Protein AF-0000000079913484 (afdb_homodimer)

Radius of gyration: 24.64 Å; Cα contacts (8 Å, |Δi|>4): 498; chains: 2; bounding box: 72×77×62 Å

InterPro domains:
  IPR001647 DNA-binding HTH domain, TetR-type [PF00440] (15-59)
  IPR001647 DNA-binding HTH domain, TetR-type [PS50977] (7-67)
  IPR009057 Homedomain-like superfamily [SSF46689] (4-76)
  IPR041583 Tetracyclin repressor-like, C-terminal, group 31 [PF17940] (90-198)

Nearest PDB structures (foldseek):
  3bhq-assembly1_B  TM=7.039E-01  e=8.461E-05  Mesorhizobium japonicum MAFF 303099
  3v6g-assembly1_A  TM=6.881E-01  e=4.079E-04  Mycobacterium tuberculosis
  4x1e-assembly1_B  TM=5.891E-01  e=1.490E-03  Escherichia coli CFT073
  5gpa-assembly1_A  TM=6.429E-01  e=6.547E-03  Halalkalibacterium halodurans C-125
  6mj1-assembly1_A-2  TM=4.706E-01  e=1.987E-02  Bacillus subtilis subsp. subtilis str. 168

Foldseek 3Di:
DVVVVLVVVLVVLLVLLLLVCLVPNQPPDDQQVSQVSSVHHSVVVCVNQVDSVSSSVSSLVVLQVVLLVLLVVLLVQLVVQLVVVVVVQALQSLLVSVLVSLVVVVCQCQDVSSLSSLVRLVSLLVVLVVPVVSCVVHNVCSQCSQQVSQLVSLVSNAFDSVLSNVLSNVLVVQSNVLSVVCNVPPDDPVSVVSSVVSSVVSSVSSNVRHDPPPPPDVPDPD/DVVVVLVVVLVVLLVLLLLVCLVPNQPPDDQQVSQVSSVHHSVVVCVNQVDSVSSSVSSLVVLQVVLLVLLVVLLVQLVVQLVVVVVVQALQSLLVSVLVSLVVVVCQCQDVSSLSSLVRLVSLLVVLVVPVVSCVVHNVCSQCSQQVSQLVSLVSNAFDSVLSNVLSNVLVVQSNVLSVVCNVPPDDPVSVVSSVVSSVVSSVSSRVRHPPPPPPDVPDPD

pLDDT: mean 86.16, std 14.14, range [30.55, 98.5]

Sequence (444 aa):
MGRHKDAARYRELLDGCTAYAEEHGLFGLTLRPLAEDLGTSTRNLLHHFGSREVLIDAVVDRVRASYLDMSRELISRIRCLAAESEQRSGPEAVADVIAEGLNLAWAEASAPSGRRRIALFFEIYSAAARDPGLCESFLRPAVDEWLTPMADAIERAGAPPRAARSIAARIVAVHRGLLLEYLALGPNAATQSAHDDAVVAARAEILAGTPPTVPGSAAEANMGRHKDAARYRELLDGCTAYAEEHGLFGLTLRPLAEDLGTSTRNLLHHFGSREVLIDAVVDRVRASYLDMSRELISRIRCLAAESEQRSGPEAVADVIAEGLNLAWAEASAPSGRRRIALFFEIYSAAARDPGLCESFLRPAVDEWLTPMADAIERAGAPPRAARSIAARIVAVHRGLLLEYLALGPNAATQSAHDDAVVAARAEILAGTPPTVPGSAAEAN

Solvent-accessible surface area (backbone atoms only — not comparable to full-atom values): 22785 Å² total; per-residue (Å²): 114,70,66,57,53,48,49,53,48,50,50,51,50,47,52,50,51,40,53,47,23,34,70,72,40,63,69,78,61,54,58,60,68,51,18,59,74,70,72,54,44,50,66,59,51,34,70,76,42,66,40,72,66,49,41,51,50,52,40,53,51,50,53,47,50,53,52,50,47,52,46,47,49,40,48,49,49,28,49,49,50,43,57,67,29,48,87,49,77,37,35,65,39,51,27,49,31,52,39,51,38,50,51,50,52,48,52,54,44,69,33,90,66,17,57,33,50,51,32,41,50,41,35,51,45,26,54,17,64,72,30,73,69,38,26,65,73,39,31,37,48,68,49,46,64,55,32,50,60,45,15,50,48,40,28,72,33,53,17,54,65,70,57,13,43,24,52,25,44,43,51,54,6,30,54,50,16,46,50,53,49,38,56,47,69,42,92,49,69,64,63,51,49,23,49,55,50,48,42,55,50,49,34,50,49,45,46,67,49,22,64,78,75,73,80,66,80,71,65,71,82,111,115,69,66,57,52,48,50,53,49,47,51,52,50,47,52,49,51,39,53,48,24,35,67,73,40,63,70,78,62,54,58,61,68,50,17,58,75,70,74,54,44,50,66,58,51,34,70,75,42,66,41,72,67,50,41,51,51,52,39,52,51,49,52,46,50,54,52,50,48,53,48,48,49,40,49,49,51,28,49,49,48,41,57,66,32,47,87,48,77,38,34,65,37,50,28,50,30,51,39,52,37,52,52,50,53,47,53,54,45,69,34,92,65,18,58,33,50,52,32,40,49,42,35,51,46,27,53,16,64,73,31,74,68,38,24,65,72,39,32,38,48,68,49,46,66,55,33,50,60,45,15,52,48,40,28,74,33,53,15,55,66,68,57,14,44,25,52,25,46,42,51,52,7,29,53,49,16,46,49,52,48,38,56,49,69,42,93,51,70,63,62,50,50,21,51,55,49,48,42,54,50,48,34,51,50,45,45,69,50,21,64,76,77,73,79,67,78,71,65,71,82,110

Structure (mmCIF, N/CA/C/O backbone):
data_AF-0000000079913484-model_v1
#
loop_
_entity.id
_entity.type
_entity.pdbx_description
1 polymer 'TetR family transcriptional regulator'
#
loop_
_atom_site.group_PDB
_atom_site.id
_atom_site.type_symbol
_atom_site.label_atom_id
_atom_site.label_alt_id
_atom_site.label_comp_id
_atom_site.label_asym_id
_atom_site.label_entity_id
_atom_site.label_seq_id
_atom_site.pdbx_PDB_ins_code
_atom_site.Cartn_x
_atom_site.Cartn_y
_atom_site.Cartn_z
_atom_site.occupancy
_atom_site.B_iso_or_equiv
_atom_site.auth_seq_id
_atom_site.auth_comp_id
_atom_site.auth_asym_id
_atom_site.auth_atom_id
_atom_site.pdbx_PDB_model_num
ATOM 1 N N . MET A 1 1 ? -34 -28.734 -4.133 1 47.47 1 MET A N 1
ATOM 2 C CA . MET A 1 1 ? -33.25 -29.25 -2.986 1 47.47 1 MET A CA 1
ATOM 3 C C . MET A 1 1 ? -31.797 -29.5 -3.354 1 47.47 1 MET A C 1
ATOM 5 O O . MET A 1 1 ? -30.891 -29.156 -2.598 1 47.47 1 MET A O 1
ATOM 9 N N . GLY A 1 2 ? -31.438 -30.109 -4.555 1 49.22 2 GLY A N 1
ATOM 10 C CA . GLY A 1 2 ? -30.125 -30.422 -5.078 1 49.22 2 GLY A CA 1
ATOM 11 C C . GLY A 1 2 ? -29.281 -29.203 -5.375 1 49.22 2 GLY A C 1
ATOM 12 O O . GLY A 1 2 ? -28.094 -29.156 -5.055 1 49.22 2 GLY A O 1
ATOM 13 N N . ARG A 1 3 ? -29.969 -28.234 -5.992 1 55.19 3 ARG A N 1
ATOM 14 C CA . ARG A 1 3 ? -29.297 -27.016 -6.441 1 55.19 3 ARG A CA 1
ATOM 15 C C . ARG A 1 3 ? -28.844 -26.172 -5.254 1 55.19 3 ARG A C 1
ATOM 17 O O . ARG A 1 3 ? -27.734 -25.609 -5.273 1 55.19 3 ARG A O 1
ATOM 24 N N . HIS A 1 4 ? -29.781 -26.172 -4.289 1 58.41 4 HIS A N 1
ATOM 25 C CA . HIS A 1 4 ? -29.5 -25.391 -3.092 1 58.41 4 HIS A CA 1
ATOM 26 C C . HIS A 1 4 ? -28.312 -25.969 -2.318 1 58.41 4 HIS A C 1
ATOM 28 O O . HIS A 1 4 ? -27.484 -25.219 -1.808 1 58.41 4 HIS A O 1
ATOM 34 N N . LYS A 1 5 ? -28.281 -27.25 -2.219 1 59.28 5 LYS A N 1
ATOM 35 C CA . LYS A 1 5 ? -27.188 -27.922 -1.531 1 59.28 5 LYS A CA 1
ATOM 36 C C . LYS A 1 5 ? -25.859 -27.672 -2.242 1 59.28 5 LYS A C 1
ATOM 38 O O . LYS A 1 5 ? -24.812 -27.484 -1.593 1 59.28 5 LYS A O 1
ATOM 43 N N . ASP A 1 6 ? -26.062 -27.484 -3.504 1 77.44 6 ASP A N 1
ATOM 44 C CA . ASP A 1 6 ? -24.875 -27.234 -4.328 1 77.44 6 ASP A CA 1
ATOM 45 C C . ASP A 1 6 ? -24.344 -25.828 -4.113 1 77.44 6 ASP A C 1
ATOM 47 O O . ASP A 1 6 ? -23.125 -25.625 -4.023 1 77.44 6 ASP A O 1
ATOM 51 N N . ALA A 1 7 ? -25.406 -25.031 -3.779 1 84.69 7 ALA A N 1
ATOM 52 C CA . ALA A 1 7 ? -25.016 -23.641 -3.562 1 84.69 7 ALA A CA 1
ATOM 53 C C . ALA A 1 7 ? -24.359 -23.469 -2.195 1 84.69 7 ALA A C 1
ATOM 55 O O . ALA A 1 7 ? -23.391 -22.719 -2.055 1 84.69 7 ALA A O 1
ATOM 56 N N . ALA A 1 8 ? -24.906 -24.125 -1.221 1 88.62 8 ALA A N 1
ATOM 57 C CA . ALA A 1 8 ? -24.344 -24.062 0.125 1 88.62 8 ALA A CA 1
ATOM 58 C C . ALA A 1 8 ? -22.953 -24.672 0.158 1 88.62 8 ALA A C 1
ATOM 60 O O . ALA A 1 8 ? -22.047 -24.125 0.812 1 88.62 8 ALA A O 1
ATOM 61 N N . ARG A 1 9 ? -22.781 -25.734 -0.51 1 90.31 9 ARG A N 1
ATOM 62 C CA . ARG A 1 9 ? -21.484 -26.391 -0.571 1 90.31 9 ARG A CA 1
ATOM 63 C C . ARG A 1 9 ? -20.469 -25.531 -1.302 1 90.31 9 ARG A C 1
ATOM 65 O O . ARG A 1 9 ? -19.312 -25.438 -0.883 1 90.31 9 ARG A O 1
ATOM 72 N N . TYR A 1 10 ? -20.922 -24.953 -2.357 1 93.81 10 TYR A N 1
ATOM 73 C CA . TYR A 1 10 ? -20.062 -24.031 -3.09 1 93.81 10 TYR A CA 1
ATOM 74 C C . TYR A 1 10 ? -19.547 -22.906 -2.184 1 93.81 10 TYR A C 1
ATOM 76 O O . TYR A 1 10 ? -18.359 -22.609 -2.176 1 93.81 10 TYR A O 1
ATOM 84 N N . ARG A 1 11 ? -20.469 -22.344 -1.414 1 93.56 11 ARG A N 1
ATOM 85 C CA . ARG A 1 11 ? -20.109 -21.25 -0.523 1 93.56 11 ARG A CA 1
ATOM 86 C C . ARG A 1 11 ? -19.125 -21.719 0.548 1 93.56 11 ARG A C 1
ATOM 88 O O . ARG A 1 11 ? -18.172 -21 0.872 1 93.56 11 ARG A O 1
ATOM 95 N N . GLU A 1 12 ? -19.375 -22.797 1.055 1 94.69 12 GLU A N 1
ATOM 96 C CA . GLU A 1 12 ? -18.484 -23.359 2.062 1 94.69 12 GLU A CA 1
ATOM 97 C C . GLU A 1 12 ? -17.078 -23.578 1.497 1 94.69 12 GLU A C 1
ATOM 99 O O . GLU A 1 12 ? -16.078 -23.25 2.145 1 94.69 12 GLU A O 1
ATOM 104 N N . LEU A 1 13 ? -17.047 -24.141 0.318 1 95.69 13 LEU A N 1
ATOM 105 C CA . LEU A 1 13 ? -15.766 -24.375 -0.33 1 95.69 13 LEU A CA 1
ATOM 106 C C . LEU A 1 13 ? -15.055 -23.062 -0.642 1 95.69 13 LEU A C 1
ATOM 108 O O . LEU A 1 13 ? -13.852 -22.938 -0.438 1 95.69 13 LEU A O 1
ATOM 112 N N . LEU A 1 14 ? -15.844 -22.125 -1.089 1 96.31 14 LEU A N 1
ATOM 113 C CA . LEU A 1 14 ? -15.266 -20.828 -1.417 1 96.31 14 LEU A CA 1
ATOM 114 C C . LEU A 1 14 ? -14.695 -20.156 -0.172 1 96.31 14 LEU A C 1
ATOM 116 O O . LEU A 1 14 ? -13.617 -19.547 -0.223 1 96.31 14 LEU A O 1
ATOM 120 N N . ASP A 1 15 ? -15.414 -20.297 0.944 1 95.25 15 ASP A N 1
ATOM 121 C CA . ASP A 1 15 ? -14.922 -19.75 2.207 1 95.25 15 ASP A CA 1
ATOM 122 C C . ASP A 1 15 ? -13.609 -20.422 2.615 1 95.25 15 ASP A C 1
ATOM 124 O O . ASP A 1 15 ? -12.672 -19.75 3.053 1 95.25 15 ASP A O 1
ATOM 128 N N . GLY A 1 16 ? -13.586 -21.672 2.459 1 96 16 GLY A N 1
ATOM 129 C CA . GLY A 1 16 ? -12.367 -22.406 2.756 1 96 16 GLY A CA 1
ATOM 130 C C . GLY A 1 16 ? -11.211 -22.016 1.854 1 96 16 GLY A C 1
ATOM 131 O O . GLY A 1 16 ? -10.078 -21.859 2.32 1 96 16 GLY A O 1
ATOM 132 N N . CYS A 1 17 ? -11.492 -21.859 0.569 1 96.31 17 CYS A N 1
ATOM 133 C CA . CYS A 1 17 ? -10.477 -21.438 -0.392 1 96.31 17 CYS A CA 1
ATOM 134 C C . CYS A 1 17 ? -9.938 -20.062 -0.055 1 96.31 17 CYS A C 1
ATOM 136 O O . CYS A 1 17 ? -8.734 -19.812 -0.153 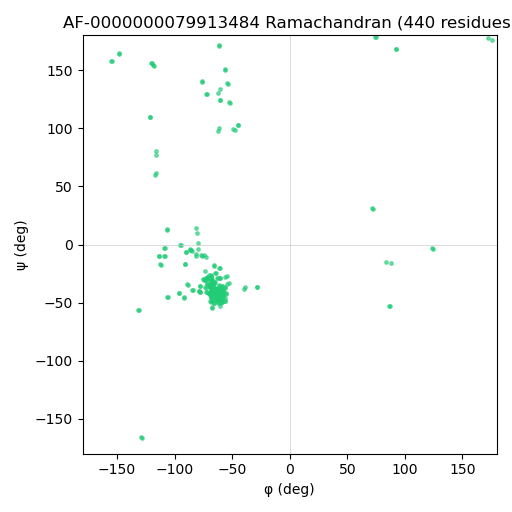1 96.31 17 CYS A O 1
ATOM 138 N N . THR A 1 18 ? -10.836 -19.219 0.339 1 94.94 18 THR A N 1
ATOM 139 C CA . THR A 1 18 ? -10.453 -17.859 0.688 1 94.94 18 THR A CA 1
ATOM 140 C C . THR A 1 18 ? -9.57 -17.844 1.936 1 94.94 18 THR A C 1
ATOM 142 O O . THR A 1 18 ? -8.547 -17.156 1.975 1 94.94 18 THR A O 1
ATOM 145 N N . ALA A 1 19 ? -9.93 -18.641 2.898 1 94.12 19 ALA A N 1
ATOM 146 C CA . ALA A 1 19 ? -9.141 -18.75 4.121 1 94.12 19 ALA A CA 1
ATOM 147 C C . ALA A 1 19 ? -7.75 -19.297 3.822 1 94.12 19 ALA A C 1
ATOM 149 O O . ALA A 1 19 ? -6.754 -18.844 4.383 1 94.12 19 ALA A O 1
ATOM 150 N N . TYR A 1 20 ? -7.727 -20.266 2.971 1 95.12 20 TYR A N 1
ATOM 151 C CA . TYR A 1 20 ? -6.449 -20.828 2.549 1 95.12 20 TYR A CA 1
ATOM 152 C C . TYR A 1 20 ? -5.582 -19.781 1.871 1 95.12 20 TYR A C 1
ATOM 154 O O . TYR A 1 20 ? -4.387 -19.672 2.154 1 95.12 20 TYR A O 1
ATOM 162 N N . ALA A 1 21 ? -6.191 -19.016 0.995 1 94.06 21 ALA A N 1
ATOM 163 C CA . ALA A 1 21 ? -5.477 -17.969 0.271 1 94.06 21 ALA A CA 1
ATOM 164 C C . ALA A 1 21 ? -4.953 -16.906 1.228 1 94.06 21 ALA A C 1
ATOM 166 O O . ALA A 1 21 ? -3.873 -16.344 1.016 1 94.06 21 ALA A O 1
ATOM 167 N N . GLU A 1 22 ? -5.738 -16.609 2.223 1 92.31 22 GLU A N 1
ATOM 168 C CA . GLU A 1 22 ? -5.305 -15.641 3.229 1 92.31 22 GLU A CA 1
ATOM 169 C C . GLU A 1 22 ? -4.043 -16.125 3.943 1 92.31 22 GLU A C 1
ATOM 171 O O . GLU A 1 22 ? -3.16 -15.312 4.254 1 92.31 22 GLU A O 1
ATOM 176 N N . GLU A 1 23 ? -3.936 -17.359 4.145 1 90.94 23 GLU A N 1
ATOM 177 C CA . GLU A 1 23 ? -2.814 -17.938 4.883 1 90.94 23 GLU A CA 1
ATOM 178 C C . GLU A 1 23 ? -1.61 -18.156 3.973 1 90.94 23 GLU A C 1
ATOM 180 O O . GLU A 1 23 ? -0.472 -17.906 4.363 1 90.94 23 GLU A O 1
ATOM 185 N N . HIS A 1 24 ? -1.883 -18.609 2.693 1 90.31 24 HIS A N 1
ATOM 186 C CA . HIS A 1 24 ? -0.793 -19.109 1.864 1 90.31 24 HIS A CA 1
ATOM 187 C C . HIS A 1 24 ? -0.548 -18.203 0.665 1 90.31 24 HIS A C 1
ATOM 189 O O . HIS A 1 24 ? 0.474 -18.328 -0.014 1 90.31 24 HIS A O 1
ATOM 195 N N . GLY A 1 25 ? -1.463 -17.297 0.493 1 90.31 25 GLY A N 1
ATOM 196 C CA . GLY A 1 25 ? -1.381 -16.5 -0.72 1 90.31 25 GLY A CA 1
ATOM 197 C C . GLY A 1 25 ? -2.193 -17.078 -1.866 1 90.31 25 GLY A C 1
ATOM 198 O O . GLY A 1 25 ? -2.645 -18.219 -1.803 1 90.31 25 GLY A O 1
ATOM 199 N N . LEU A 1 26 ? -2.365 -16.297 -2.924 1 86.75 26 LEU A N 1
ATOM 200 C CA . LEU A 1 26 ? -3.291 -16.641 -3.998 1 86.75 26 LEU A CA 1
ATOM 201 C C . LEU A 1 26 ? -2.537 -17.094 -5.246 1 86.75 26 LEU A C 1
ATOM 203 O O . LEU A 1 26 ? -2.896 -18.094 -5.867 1 86.75 26 LEU A O 1
ATOM 207 N N . PHE A 1 27 ? -1.509 -16.422 -5.641 1 73.12 27 PHE A N 1
ATOM 208 C CA . PHE A 1 27 ? -1.01 -16.594 -7 1 73.12 27 PHE A CA 1
ATOM 209 C C . PHE A 1 27 ? -0.037 -17.766 -7.074 1 73.12 27 PHE A C 1
ATOM 211 O O . PHE A 1 27 ? 0.309 -18.219 -8.164 1 73.12 27 PHE A O 1
ATOM 218 N N . GLY A 1 28 ? 0.336 -18.422 -6.047 1 73.06 28 GLY A N 1
ATOM 219 C CA . GLY A 1 28 ? 1.053 -19.688 -6.027 1 73.06 28 GLY A CA 1
ATOM 220 C C . GLY A 1 28 ? 0.183 -20.859 -5.613 1 73.06 28 GLY A C 1
ATOM 221 O O . GLY A 1 28 ? 0.678 -21.984 -5.438 1 73.06 28 GLY A O 1
ATOM 222 N N . LEU A 1 29 ? -1.051 -20.578 -5.617 1 84.56 29 LEU A N 1
ATOM 223 C CA . LEU A 1 29 ? -2.006 -21.578 -5.156 1 84.56 29 LEU A CA 1
ATOM 224 C C . LEU A 1 29 ? -2.148 -22.703 -6.176 1 84.56 29 LEU A C 1
ATOM 226 O O . LEU A 1 29 ? -2.273 -22.438 -7.375 1 84.56 29 LEU A O 1
ATOM 230 N N . THR A 1 30 ? -2.027 -23.969 -5.699 1 88.5 30 THR A N 1
ATOM 231 C CA . THR A 1 30 ? -2.275 -25.156 -6.516 1 88.5 30 THR A CA 1
ATOM 232 C C . THR A 1 30 ? -3.406 -25.984 -5.922 1 88.5 30 THR A C 1
ATOM 234 O O . THR A 1 30 ? -3.678 -25.906 -4.723 1 88.5 30 THR A O 1
ATOM 237 N N . LEU A 1 31 ? -4.031 -26.75 -6.766 1 93.81 31 LEU A N 1
ATOM 238 C CA . LEU A 1 31 ? -5.277 -27.406 -6.387 1 93.81 31 LEU A CA 1
ATOM 239 C C . LEU A 1 31 ? -5.02 -28.547 -5.402 1 93.81 31 LEU A C 1
ATOM 241 O O . LEU A 1 31 ? -5.773 -28.71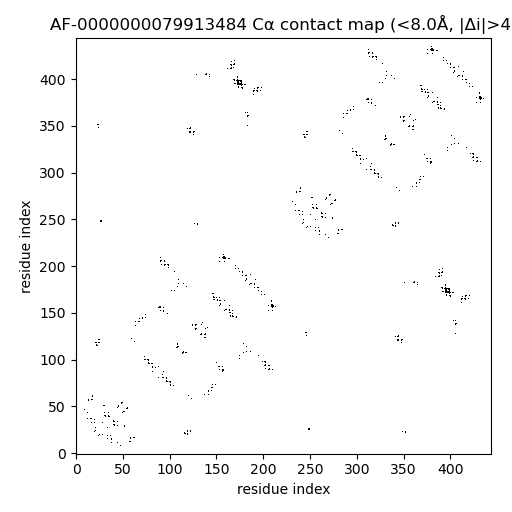9 -4.441 1 93.81 31 LEU A O 1
ATOM 245 N N . ARG A 1 32 ? -3.984 -29.25 -5.551 1 94.25 32 ARG A N 1
ATOM 246 C CA . ARG A 1 32 ? -3.773 -30.438 -4.742 1 94.25 32 ARG A CA 1
ATOM 247 C C . ARG A 1 32 ? -3.545 -30.078 -3.279 1 94.25 32 ARG A C 1
ATOM 249 O O . ARG A 1 32 ? -4.273 -30.547 -2.398 1 94.25 32 ARG A O 1
ATOM 256 N N . PRO A 1 33 ? -2.602 -29.234 -2.963 1 94.81 33 PRO A N 1
ATOM 257 C CA . PRO A 1 33 ? -2.426 -28.812 -1.567 1 94.81 33 PRO A CA 1
ATOM 258 C C . PRO A 1 33 ? -3.664 -28.141 -0.99 1 94.81 33 PRO A C 1
ATOM 260 O O . PRO A 1 33 ? -3.969 -28.297 0.194 1 94.81 33 PRO A O 1
ATOM 263 N N . LEU A 1 34 ? -4.352 -27.375 -1.753 1 96 34 LEU A N 1
ATOM 264 C CA . LEU A 1 34 ? -5.578 -26.703 -1.331 1 96 34 LEU A CA 1
ATOM 265 C C . LEU A 1 34 ? -6.645 -27.719 -0.949 1 96 34 LEU A C 1
ATOM 267 O O . LEU A 1 34 ? -7.27 -27.609 0.11 1 96 34 LEU A O 1
ATOM 271 N N . ALA A 1 35 ? -6.82 -28.672 -1.813 1 97.12 35 ALA A N 1
ATOM 272 C CA . ALA A 1 35 ? -7.809 -29.719 -1.556 1 97.12 35 ALA A CA 1
ATOM 273 C C . ALA A 1 35 ? -7.488 -30.469 -0.269 1 97.12 35 ALA A C 1
ATOM 275 O O . ALA A 1 35 ? -8.375 -30.734 0.546 1 97.12 35 ALA A O 1
ATOM 276 N N . GLU A 1 36 ? -6.25 -30.781 -0.071 1 96.56 36 GLU A N 1
ATOM 277 C CA . GLU A 1 36 ? -5.801 -31.484 1.127 1 96.56 36 GLU A CA 1
ATOM 278 C C . GLU A 1 36 ? -6.09 -30.672 2.385 1 96.56 36 GLU A C 1
ATOM 280 O O . GLU A 1 36 ? -6.566 -31.219 3.385 1 96.56 36 GLU A O 1
ATOM 285 N N . ASP A 1 37 ? -5.875 -29.453 2.322 1 95.56 37 ASP A N 1
ATOM 286 C CA . ASP A 1 37 ? -6.09 -28.562 3.459 1 95.56 37 ASP A CA 1
ATOM 287 C C . ASP A 1 37 ? -7.574 -28.484 3.816 1 95.56 37 ASP A C 1
ATOM 289 O O . ASP A 1 37 ? -7.93 -28.375 4.992 1 95.56 37 ASP A O 1
ATOM 293 N N . LEU A 1 38 ? -8.43 -28.578 2.842 1 96.44 38 LEU A N 1
ATOM 294 C CA . LEU A 1 38 ? -9.867 -28.422 3.031 1 96.44 38 LEU A CA 1
ATOM 295 C C . LEU A 1 38 ? -10.539 -29.75 3.332 1 96.44 38 LEU A C 1
ATOM 297 O O . LEU A 1 38 ? -11.742 -29.797 3.588 1 96.44 38 LEU A O 1
ATOM 301 N N . GLY A 1 39 ? -9.758 -30.781 3.244 1 96.69 39 GLY A N 1
ATOM 302 C CA . GLY A 1 39 ? -10.32 -32.094 3.467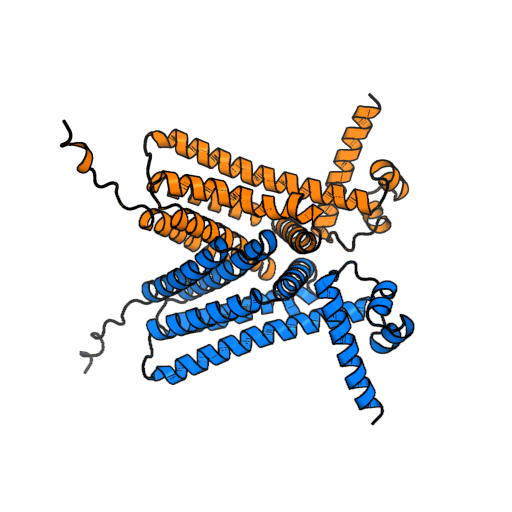 1 96.69 39 GLY A CA 1
ATOM 303 C C . GLY A 1 39 ? -11.227 -32.562 2.34 1 96.69 39 GLY A C 1
ATOM 304 O O . GLY A 1 39 ? -12.258 -33.188 2.58 1 96.69 39 GLY A O 1
ATOM 305 N N . THR A 1 40 ? -10.914 -32.125 1.146 1 96.38 40 THR A N 1
ATOM 306 C CA . THR A 1 40 ? -11.664 -32.531 -0.041 1 96.38 40 THR A CA 1
ATOM 307 C C . THR A 1 40 ? -10.727 -33.031 -1.129 1 96.38 40 THR A C 1
ATOM 309 O O . THR A 1 40 ? -9.594 -33.438 -0.844 1 96.38 40 THR A O 1
ATOM 312 N N . SER A 1 41 ? -11.18 -33.188 -2.4 1 96.5 41 SER A N 1
ATOM 313 C CA . SER A 1 41 ? -10.352 -33.688 -3.5 1 96.5 41 SER A CA 1
ATOM 314 C C . SER A 1 41 ? -10.227 -32.625 -4.605 1 96.5 41 SER A C 1
ATOM 316 O O . SER A 1 41 ? -11.086 -31.75 -4.746 1 96.5 41 SER A O 1
ATOM 318 N N . THR A 1 42 ? -9.141 -32.781 -5.309 1 96.38 42 THR A N 1
ATOM 319 C CA . THR A 1 42 ? -8.969 -31.922 -6.48 1 96.38 42 THR A CA 1
ATOM 320 C C . THR A 1 42 ? -10.148 -32.062 -7.434 1 96.38 42 THR A C 1
ATOM 322 O O . THR A 1 42 ? -10.609 -31.094 -8.023 1 96.38 42 THR A O 1
ATOM 325 N N . ARG A 1 43 ? -10.672 -33.281 -7.574 1 95.75 43 ARG A N 1
ATOM 326 C CA . ARG A 1 43 ? -11.82 -33.531 -8.438 1 95.75 43 ARG A CA 1
ATOM 327 C C . ARG A 1 43 ? -13.047 -32.75 -7.969 1 95.75 43 ARG A C 1
ATOM 329 O O . ARG A 1 43 ? -13.766 -32.188 -8.781 1 95.75 43 ARG A O 1
ATOM 336 N N . ASN A 1 44 ? -13.258 -32.781 -6.734 1 95.62 44 ASN A N 1
ATOM 337 C CA . ASN A 1 44 ? -14.391 -32.062 -6.164 1 95.62 44 ASN A CA 1
ATOM 338 C C . ASN A 1 44 ? -14.273 -30.547 -6.391 1 95.62 44 ASN A C 1
ATOM 340 O O . ASN A 1 44 ? -15.266 -29.875 -6.719 1 95.62 44 ASN A O 1
ATOM 344 N N . LEU A 1 45 ? -13.086 -29.984 -6.191 1 96.25 45 LEU A N 1
ATOM 345 C CA . LEU A 1 45 ? -12.852 -28.562 -6.469 1 96.25 45 LEU A CA 1
ATOM 346 C C . LEU A 1 45 ? -13.117 -28.25 -7.934 1 96.25 45 LEU A C 1
ATOM 348 O O . LEU A 1 45 ? -13.773 -27.25 -8.25 1 96.25 45 LEU A O 1
ATOM 352 N N . LEU A 1 46 ? -12.656 -29.125 -8.812 1 95.81 46 LEU A N 1
ATOM 353 C CA . LEU A 1 46 ? -12.844 -28.906 -10.242 1 95.81 46 LEU A CA 1
ATOM 354 C C . LEU A 1 46 ? -14.312 -29 -10.625 1 95.81 46 LEU A C 1
ATOM 356 O O . LEU A 1 46 ? -14.773 -28.297 -11.531 1 95.81 46 LEU A O 1
ATOM 360 N N . HIS A 1 47 ? -14.969 -29.875 -9.969 1 95.38 47 HIS A N 1
ATOM 361 C CA . HIS A 1 47 ? -16.406 -30 -10.203 1 95.38 47 HIS A CA 1
ATOM 362 C C . HIS A 1 47 ? -17.125 -28.688 -9.914 1 95.38 47 HIS A C 1
ATOM 364 O O . HIS A 1 47 ? -18 -28.281 -10.68 1 95.38 47 HIS A O 1
ATOM 370 N N . HIS A 1 48 ? -16.75 -28 -8.906 1 95 48 HIS A N 1
ATOM 371 C CA . HIS A 1 48 ? -17.453 -26.797 -8.477 1 95 48 HIS A CA 1
ATOM 372 C C . HIS A 1 48 ? -16.922 -25.562 -9.195 1 95 48 HIS A C 1
ATOM 374 O O . HIS A 1 48 ? -17.672 -24.656 -9.523 1 95 48 HIS A O 1
ATOM 380 N N . PHE A 1 49 ? -15.578 -25.547 -9.477 1 95.75 49 PHE A N 1
ATOM 381 C CA . PHE A 1 49 ? -14.992 -24.297 -9.961 1 95.75 49 PHE A CA 1
ATOM 382 C C . PHE A 1 49 ? -14.539 -24.438 -11.406 1 95.75 49 PHE A C 1
ATOM 384 O O . PHE A 1 49 ? -14.305 -23.438 -12.086 1 95.75 49 PHE A O 1
ATOM 391 N N . GLY A 1 50 ? -14.422 -25.656 -11.867 1 94.25 50 GLY A N 1
ATOM 392 C CA . GLY A 1 50 ? -14.07 -25.891 -13.258 1 94.25 50 GLY A CA 1
ATOM 393 C C . GLY A 1 50 ? -12.57 -25.891 -13.5 1 94.25 50 GLY A C 1
ATOM 394 O O . GLY A 1 50 ? -12.031 -26.828 -14.102 1 94.25 50 GLY A O 1
ATOM 395 N N . SER A 1 51 ? -11.852 -24.781 -13.047 1 93.69 51 SER A N 1
ATOM 396 C CA . SER A 1 51 ? -10.406 -24.656 -13.211 1 93.69 51 SER A CA 1
ATOM 397 C C . SER A 1 51 ? -9.781 -23.875 -12.062 1 93.69 51 SER A C 1
ATOM 399 O O . SER A 1 51 ? -10.492 -23.25 -11.273 1 93.69 51 SER A O 1
ATOM 401 N N . ARG A 1 52 ? -8.547 -24 -12 1 91.06 52 ARG A N 1
ATOM 402 C CA . ARG A 1 52 ? -7.797 -23.219 -11.016 1 91.06 52 ARG A CA 1
ATOM 403 C C . ARG A 1 52 ? -8 -21.719 -11.227 1 91.06 52 ARG A C 1
ATOM 405 O O . ARG A 1 52 ? -8.164 -20.969 -10.258 1 91.06 52 ARG A O 1
ATOM 412 N N . GLU A 1 53 ? -8.109 -21.328 -12.492 1 88.12 53 GLU A N 1
ATOM 413 C CA . GLU A 1 53 ? -8.273 -19.922 -12.836 1 88.12 53 GLU A CA 1
ATOM 414 C C . GLU A 1 53 ? -9.633 -19.391 -12.383 1 88.12 53 GLU A C 1
ATOM 416 O O . GLU A 1 53 ? -9.727 -18.297 -11.836 1 88.12 53 GLU A O 1
ATOM 421 N N . VAL A 1 54 ? -10.609 -20.141 -12.586 1 92.5 54 VAL A N 1
ATOM 422 C CA . VAL A 1 54 ? -11.961 -19.75 -12.188 1 92.5 54 VAL A CA 1
ATOM 423 C C . VAL A 1 54 ? -12.055 -19.703 -10.664 1 92.5 54 VAL A C 1
ATOM 425 O O . VAL A 1 54 ? -12.719 -18.828 -10.102 1 92.5 54 VAL A O 1
ATOM 428 N N . LEU A 1 55 ? -11.398 -20.641 -10.039 1 94 55 LEU A N 1
ATOM 429 C CA . LEU A 1 55 ? -11.359 -20.656 -8.578 1 94 55 LEU A CA 1
ATOM 430 C C . LEU A 1 55 ? -10.688 -19.391 -8.055 1 94 55 LEU A C 1
ATOM 432 O O . LEU A 1 55 ? -11.195 -18.75 -7.125 1 94 55 LEU A O 1
ATOM 436 N N . ILE A 1 56 ? -9.609 -18.984 -8.625 1 91.25 56 ILE A N 1
ATOM 437 C CA . ILE A 1 56 ? -8.875 -17.781 -8.227 1 91.25 56 ILE A CA 1
ATOM 438 C C . ILE A 1 56 ? -9.758 -16.562 -8.422 1 91.25 56 ILE A C 1
ATOM 440 O O . ILE A 1 56 ? -9.844 -15.703 -7.539 1 91.25 56 ILE A O 1
ATOM 444 N N . ASP A 1 57 ? -10.469 -16.547 -9.516 1 90.69 57 ASP A N 1
ATOM 445 C CA . ASP A 1 57 ? -11.375 -15.438 -9.781 1 90.69 57 ASP A CA 1
ATOM 446 C C . ASP A 1 57 ? -12.469 -15.352 -8.719 1 90.69 57 ASP A C 1
ATOM 448 O O . ASP A 1 57 ? -12.828 -14.258 -8.273 1 90.69 57 ASP A O 1
ATOM 452 N N . ALA A 1 58 ? -12.93 -16.469 -8.344 1 94.06 58 ALA A N 1
ATOM 453 C CA . ALA A 1 58 ? -13.984 -16.516 -7.336 1 94.06 58 ALA A CA 1
ATOM 454 C C . ALA A 1 58 ? -13.477 -16 -5.992 1 94.06 58 ALA A C 1
ATOM 456 O O . ALA A 1 58 ? -14.195 -15.305 -5.277 1 94.06 58 ALA A O 1
ATOM 457 N N . VAL A 1 59 ? -12.273 -16.375 -5.637 1 94.44 59 VAL A N 1
ATOM 458 C CA . VAL A 1 59 ? -11.672 -15.914 -4.391 1 94.44 59 VAL A CA 1
ATOM 459 C C . VAL A 1 59 ? -11.469 -14.398 -4.449 1 94.44 59 VAL A C 1
ATOM 461 O O . VAL A 1 59 ? -11.766 -13.688 -3.488 1 94.44 59 VAL A O 1
ATOM 464 N N . VAL A 1 60 ? -10.977 -13.852 -5.57 1 93 60 VAL A N 1
ATOM 465 C CA . VAL A 1 60 ? -10.773 -12.414 -5.754 1 93 60 VAL A CA 1
ATOM 466 C C . VAL A 1 60 ? -12.102 -11.68 -5.582 1 93 60 VAL A C 1
ATOM 468 O O . VAL A 1 60 ? -12.172 -10.664 -4.887 1 93 60 VAL A O 1
ATOM 471 N N . ASP A 1 61 ? -13.156 -12.234 -6.148 1 92.12 61 ASP A N 1
ATOM 472 C CA . ASP A 1 61 ? -14.484 -11.633 -6.059 1 92.12 61 ASP A CA 1
ATOM 473 C C . ASP A 1 61 ? -14.992 -11.625 -4.617 1 92.12 61 ASP A C 1
ATOM 475 O O . ASP A 1 61 ? -15.617 -10.664 -4.18 1 92.12 61 ASP A O 1
ATOM 479 N N . ARG A 1 62 ? -14.703 -12.68 -3.99 1 93.12 62 ARG A N 1
ATOM 480 C CA . ARG A 1 62 ? -15.117 -12.781 -2.594 1 93.12 62 ARG A CA 1
ATOM 481 C C . ARG A 1 62 ? -14.391 -11.75 -1.733 1 93.12 62 ARG A C 1
ATOM 483 O O . ARG A 1 62 ? -15 -11.109 -0.876 1 93.12 62 ARG A O 1
ATOM 490 N N . VAL A 1 63 ? -13.117 -11.57 -1.919 1 91.31 63 VAL A N 1
ATOM 491 C CA . VAL A 1 63 ? -12.32 -10.602 -1.176 1 91.31 63 VAL A CA 1
ATOM 492 C C . VAL A 1 63 ? -12.797 -9.188 -1.5 1 91.31 63 VAL A C 1
ATOM 494 O O . VAL A 1 63 ? -12.969 -8.359 -0.6 1 91.31 63 VAL A O 1
ATOM 497 N N . ARG A 1 64 ? -13.039 -8.961 -2.738 1 87.81 64 ARG A N 1
ATOM 498 C CA . ARG A 1 64 ? -13.555 -7.668 -3.166 1 87.81 64 ARG A CA 1
ATOM 499 C C . ARG A 1 64 ? -14.875 -7.352 -2.473 1 87.81 64 ARG A C 1
ATOM 501 O O . ARG A 1 64 ? -15.047 -6.258 -1.929 1 87.81 64 ARG A O 1
ATOM 508 N N . ALA A 1 65 ? -15.75 -8.281 -2.518 1 86.81 65 ALA A N 1
ATOM 509 C CA . ALA A 1 65 ? -17.078 -8.086 -1.927 1 86.81 65 ALA A CA 1
ATOM 510 C C . ALA A 1 65 ? -16.969 -7.801 -0.432 1 86.81 65 ALA A C 1
ATOM 512 O O . ALA A 1 65 ? -17.672 -6.934 0.09 1 86.81 65 ALA A O 1
ATOM 513 N N . SER A 1 66 ? -16.125 -8.547 0.208 1 85.06 66 SER A N 1
ATOM 514 C CA . SER A 1 66 ? -15.945 -8.359 1.644 1 85.06 66 SER A CA 1
ATOM 515 C C . SER A 1 66 ? -15.391 -6.973 1.955 1 85.06 66 SER A C 1
ATOM 517 O O . SER A 1 66 ? -15.844 -6.32 2.898 1 85.06 66 SER A O 1
ATOM 519 N N . TYR A 1 67 ? -14.516 -6.539 1.195 1 80.75 67 TYR A N 1
ATOM 520 C CA . TYR A 1 67 ? -13.914 -5.227 1.395 1 80.75 67 TYR A CA 1
ATOM 521 C C . TYR A 1 67 ? -14.914 -4.117 1.088 1 80.75 67 TYR A C 1
ATOM 523 O O . TYR A 1 67 ? -15.008 -3.135 1.827 1 80.75 67 TYR A O 1
ATOM 531 N N . LEU A 1 68 ? -15.664 -4.289 0.027 1 78 68 LEU A N 1
ATOM 532 C CA . LEU A 1 68 ? -16.672 -3.301 -0.352 1 78 68 LEU A CA 1
ATOM 533 C C . LEU A 1 68 ? -17.766 -3.213 0.7 1 78 68 LEU A C 1
ATOM 535 O O . LEU A 1 68 ? -18.25 -2.123 1.014 1 78 68 LEU A O 1
ATOM 539 N N . ASP A 1 69 ? -18.062 -4.34 1.204 1 78.75 69 ASP A N 1
ATOM 540 C CA . ASP A 1 69 ? -19.094 -4.363 2.234 1 78.75 69 ASP A CA 1
ATOM 541 C C . ASP A 1 69 ? -18.641 -3.627 3.492 1 78.75 69 ASP A C 1
ATOM 543 O O . ASP A 1 69 ? -19.406 -2.885 4.102 1 78.75 69 ASP A O 1
ATOM 547 N N . MET A 1 70 ? -17.453 -3.83 3.846 1 72.56 70 MET A N 1
ATOM 548 C CA . MET A 1 70 ? -16.891 -3.141 5 1 72.56 70 MET A CA 1
ATOM 549 C C . MET A 1 70 ? -16.859 -1.633 4.777 1 72.56 70 MET A C 1
ATOM 551 O O . MET A 1 70 ? -17.219 -0.863 5.668 1 72.56 70 MET A O 1
ATOM 555 N N . SER A 1 71 ? -16.484 -1.243 3.564 1 73.12 71 SER A N 1
ATOM 556 C CA . SER A 1 71 ? -16.453 0.174 3.219 1 73.12 71 SER A CA 1
ATOM 557 C C . SER A 1 71 ? -17.844 0.781 3.227 1 73.12 71 SER A C 1
ATOM 559 O O . SER A 1 71 ? -18.047 1.874 3.76 1 73.12 71 SER A O 1
ATOM 561 N N . ARG A 1 72 ? -18.797 0.047 2.676 1 73.62 72 ARG A N 1
ATOM 562 C CA . ARG A 1 72 ? -20.172 0.522 2.594 1 73.62 72 ARG A CA 1
ATOM 563 C C . ARG A 1 72 ? -20.781 0.657 3.982 1 73.62 72 ARG A C 1
ATOM 565 O O . ARG A 1 72 ? -21.516 1.612 4.254 1 73.62 72 ARG A O 1
ATOM 572 N N . GLU A 1 73 ? -20.5 -0.317 4.723 1 73.75 73 GLU A N 1
ATOM 573 C CA . GLU A 1 73 ? -21 -0.254 6.094 1 73.75 73 GLU A CA 1
ATOM 574 C C . GLU A 1 73 ? -20.422 0.957 6.828 1 73.75 73 GLU A C 1
ATOM 576 O O . GLU A 1 73 ? -21.156 1.672 7.516 1 73.75 73 GLU A O 1
ATOM 581 N N . LEU A 1 74 ? -19.219 1.184 6.605 1 67.5 74 LEU A N 1
ATOM 582 C CA . LEU A 1 74 ? -18.562 2.318 7.242 1 67.5 74 LEU A CA 1
ATOM 583 C C . LEU A 1 74 ? -19.141 3.637 6.738 1 67.5 74 LEU A C 1
ATOM 585 O O . LEU A 1 74 ? -19.453 4.527 7.535 1 67.5 74 LEU A O 1
ATOM 589 N N . ILE A 1 75 ? -19.391 3.67 5.484 1 68.56 75 ILE A N 1
ATOM 590 C CA . ILE A 1 75 ? -19.953 4.863 4.863 1 68.56 75 ILE A CA 1
ATOM 591 C C . ILE A 1 75 ? -21.391 5.062 5.34 1 68.56 75 ILE A C 1
ATOM 593 O O . ILE A 1 75 ? -21.797 6.188 5.637 1 68.56 75 ILE A O 1
ATOM 597 N N . SER A 1 76 ? -22.078 3.939 5.355 1 73.5 76 SER A N 1
ATOM 598 C CA . SER A 1 76 ? -23.453 4.004 5.836 1 73.5 76 SER A CA 1
ATOM 599 C C . SER A 1 76 ? -23.516 4.516 7.27 1 73.5 76 SER A C 1
ATOM 601 O O . SER A 1 76 ? -24.375 5.332 7.609 1 73.5 76 SER A O 1
ATOM 603 N N . ARG A 1 77 ? -22.688 4.031 8.039 1 68.19 77 ARG A N 1
ATOM 604 C CA . ARG A 1 77 ? -22.625 4.484 9.43 1 68.19 77 ARG A CA 1
ATOM 605 C C . ARG A 1 77 ? -22.297 5.973 9.508 1 68.19 77 ARG A C 1
ATOM 607 O O . ARG A 1 77 ? -22.891 6.699 10.305 1 68.19 77 ARG A O 1
ATOM 614 N N . ILE A 1 78 ? -21.453 6.379 8.656 1 61.75 78 ILE A N 1
ATOM 615 C CA . ILE A 1 78 ? -21.062 7.785 8.578 1 61.75 78 ILE A CA 1
ATOM 616 C C . ILE A 1 78 ? -22.266 8.625 8.156 1 61.75 78 ILE A C 1
ATOM 618 O O . ILE A 1 78 ? -22.531 9.68 8.734 1 61.75 78 ILE A O 1
ATOM 622 N N . ARG A 1 79 ? -22.953 8.094 7.23 1 64.81 79 ARG A N 1
ATOM 623 C CA . ARG A 1 79 ? -24.125 8.797 6.734 1 64.81 79 ARG A CA 1
ATOM 624 C C . ARG A 1 79 ? -25.219 8.883 7.805 1 64.81 79 ARG A C 1
ATOM 626 O O . ARG A 1 79 ? -25.859 9.914 7.953 1 64.81 79 ARG A O 1
ATOM 633 N N . CYS A 1 80 ? -25.359 7.816 8.422 1 67.81 80 CYS A N 1
ATOM 634 C CA . CYS A 1 80 ? -26.344 7.777 9.492 1 67.81 80 CYS A CA 1
ATOM 635 C C . CYS A 1 80 ? -25.969 8.734 10.617 1 67.81 80 CYS A C 1
ATOM 637 O O . CYS A 1 80 ? -26.828 9.438 11.148 1 67.81 80 CYS A O 1
ATOM 639 N N . LEU A 1 81 ? -24.734 8.703 10.953 1 60.62 81 LEU A N 1
ATOM 640 C CA . LEU A 1 81 ? -24.266 9.609 11.992 1 60.62 81 LEU A CA 1
ATOM 641 C C . LEU A 1 81 ? -24.438 11.062 11.562 1 60.62 81 LEU A C 1
ATOM 643 O O . LEU A 1 81 ? -24.812 11.914 12.375 1 60.62 81 LEU A O 1
ATOM 647 N N . ALA A 1 82 ? -24.125 11.258 10.328 1 59.97 82 ALA A N 1
ATOM 648 C CA . ALA A 1 82 ? -24.297 12.602 9.789 1 59.97 82 ALA A CA 1
ATOM 649 C C . ALA A 1 82 ? -25.766 13.016 9.805 1 59.97 82 ALA A C 1
ATOM 651 O O . ALA A 1 82 ? -26.094 14.18 10.062 1 59.97 82 ALA A O 1
ATOM 652 N N . ALA A 1 83 ? -26.594 12.102 9.461 1 61.16 83 ALA A N 1
ATOM 653 C CA . ALA A 1 83 ? -28.016 12.383 9.477 1 61.16 83 ALA A CA 1
ATOM 654 C C . ALA A 1 83 ? -28.516 12.641 10.898 1 61.16 83 ALA A C 1
ATOM 656 O O . ALA A 1 83 ? -29.375 13.492 11.117 1 61.16 83 ALA A O 1
ATOM 657 N N . GLU A 1 84 ? -28.016 11.805 11.672 1 59.44 84 GLU A N 1
ATOM 658 C CA . GLU A 1 84 ? -28.406 11.984 13.062 1 59.44 84 GLU A CA 1
ATOM 659 C C . GLU A 1 84 ? -27.859 13.289 13.633 1 59.44 84 GLU A C 1
ATOM 661 O O . GLU A 1 84 ? -28.469 13.891 14.516 1 59.44 84 GLU A O 1
ATOM 666 N N . SER A 1 85 ? -26.641 13.492 13.164 1 52.28 85 SER A N 1
ATOM 667 C CA . SER A 1 85 ? -26.062 14.758 13.594 1 52.28 85 SER A CA 1
ATOM 668 C C . SER A 1 85 ? -26.688 15.93 12.859 1 52.28 85 SER A C 1
ATOM 670 O O . SER A 1 85 ? -26.234 17.078 13 1 52.28 85 SER A O 1
ATOM 672 N N . GLU A 1 86 ? -27.453 15.75 11.891 1 52.16 86 GLU A N 1
ATOM 673 C CA . GLU A 1 86 ? -28.172 16.844 11.234 1 52.16 86 GLU A CA 1
ATOM 674 C C . GLU A 1 86 ? -28.453 17.984 12.203 1 52.16 86 GLU A C 1
ATOM 676 O O . GLU A 1 86 ? -28.516 19.141 11.797 1 52.16 86 GLU A O 1
ATOM 681 N N . GLN A 1 87 ? -28.734 17.625 13.383 1 50.91 87 GLN A N 1
ATOM 682 C CA . GLN A 1 87 ? -28.734 18.844 14.188 1 50.91 87 GLN A CA 1
ATOM 683 C C . GLN A 1 87 ? -27.359 19.5 14.18 1 50.91 87 GLN A C 1
ATOM 685 O O . GLN A 1 87 ? -27.25 20.703 14.453 1 50.91 87 GLN A O 1
ATOM 690 N N . ARG A 1 88 ? -26.219 18.875 13.867 1 54.38 88 ARG A N 1
ATOM 691 C CA . ARG A 1 88 ? -24.875 19.453 13.766 1 54.38 88 ARG A CA 1
ATOM 692 C C . ARG A 1 88 ? -24.344 19.344 12.344 1 54.38 88 ARG A C 1
ATOM 694 O O . ARG A 1 88 ? -23.703 18.344 11.992 1 54.38 88 ARG A O 1
ATOM 701 N N . SER A 1 89 ? -24.953 19.922 11.203 1 61.06 89 SER A N 1
ATOM 702 C CA . SER A 1 89 ? -24.578 20.109 9.812 1 61.06 89 SER A CA 1
ATOM 703 C C . SER A 1 89 ? -23.344 21 9.695 1 61.06 89 SER A C 1
ATOM 705 O O . SER A 1 89 ? -23.156 21.938 10.477 1 61.06 89 SER A O 1
ATOM 707 N N . GLY A 1 90 ? -21.984 20.5 9.531 1 76.56 90 GLY A N 1
ATOM 708 C CA . GLY A 1 90 ? -20.812 21.344 9.406 1 76.56 90 GLY A CA 1
ATOM 709 C C . GLY A 1 90 ? -19.516 20.547 9.352 1 76.56 90 GLY A C 1
ATOM 710 O O . GLY A 1 90 ? -19.531 19.312 9.352 1 76.56 90 GLY A O 1
ATOM 711 N N . PRO A 1 91 ? -18.641 21.266 9.172 1 86.06 91 PRO A N 1
ATOM 712 C CA . PRO A 1 91 ? -17.328 20.641 9.039 1 86.06 91 PRO A CA 1
ATOM 713 C C . PRO A 1 91 ? -16.969 19.75 10.227 1 86.06 91 PRO A C 1
ATOM 715 O O . PRO A 1 91 ? -16.312 18.719 10.055 1 86.06 91 PRO A O 1
ATOM 718 N N . GLU A 1 92 ? -17.516 20.031 11.414 1 87.44 92 GLU A N 1
ATOM 719 C CA . GLU A 1 92 ? -17.219 19.25 12.609 1 87.44 92 GLU A CA 1
ATOM 720 C C . GLU A 1 92 ? -17.891 17.875 12.547 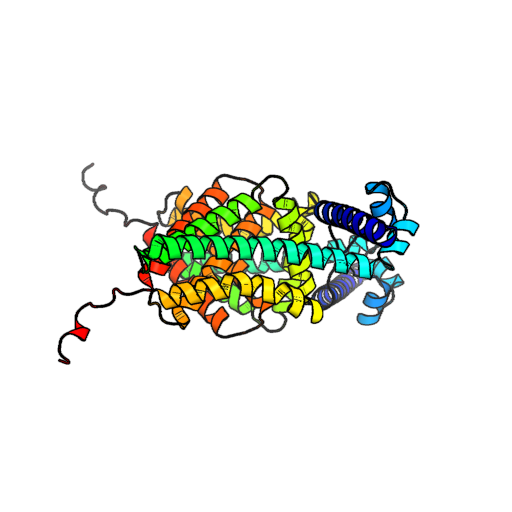1 87.44 92 GLU A C 1
ATOM 722 O O . GLU A 1 92 ? -17.281 16.875 12.93 1 87.44 92 GLU A O 1
ATOM 727 N N . ALA A 1 93 ? -19.109 17.891 12.062 1 84.44 93 ALA A N 1
ATOM 728 C CA . ALA A 1 93 ? -19.844 16.641 11.953 1 84.44 93 ALA A CA 1
ATOM 729 C C . ALA A 1 93 ? -19.188 15.703 10.945 1 84.44 93 ALA A C 1
ATOM 731 O O . ALA A 1 93 ? -19.062 14.5 11.195 1 84.44 93 ALA A O 1
ATOM 732 N N . VAL A 1 94 ? -18.828 16.297 9.844 1 85.75 94 VAL A N 1
ATOM 733 C CA . VAL A 1 94 ? -18.172 15.508 8.797 1 85.75 94 VAL A CA 1
ATOM 734 C C . VAL A 1 94 ? -16.844 14.961 9.32 1 85.75 94 VAL A C 1
ATOM 736 O O . VAL A 1 94 ? -16.531 13.789 9.125 1 85.75 94 VAL A O 1
ATOM 739 N N . ALA A 1 95 ? -16.078 15.781 10.016 1 90.88 95 ALA A N 1
ATOM 740 C CA . ALA A 1 95 ? -14.797 15.367 10.586 1 90.88 95 ALA A CA 1
ATOM 741 C C . ALA A 1 95 ? -14.992 14.227 11.586 1 90.88 95 ALA A C 1
ATOM 743 O O . ALA A 1 95 ? -14.211 13.273 11.602 1 90.88 95 ALA A O 1
ATOM 744 N N . ASP A 1 96 ? -16.031 14.297 12.383 1 87.12 96 ASP A N 1
ATOM 745 C CA . ASP A 1 96 ? -16.297 13.281 13.391 1 87.12 96 ASP A CA 1
ATOM 746 C C . ASP A 1 96 ? -16.641 11.938 12.734 1 87.12 96 ASP A C 1
ATOM 748 O O . ASP A 1 96 ? -16.156 10.891 13.172 1 87.12 96 ASP A O 1
ATOM 752 N N . VAL A 1 97 ? -17.438 12.008 11.703 1 84.19 97 VAL A N 1
ATOM 753 C CA . VAL A 1 97 ? -17.875 10.797 11.016 1 84.19 97 VAL A CA 1
ATOM 754 C C . VAL A 1 97 ? -16.688 10.117 10.352 1 84.19 97 VAL A C 1
ATOM 756 O O . VAL A 1 97 ? -16.531 8.898 10.438 1 84.19 97 VAL A O 1
ATOM 759 N N . ILE A 1 98 ? -15.898 10.891 9.734 1 88.75 98 ILE A N 1
ATOM 760 C CA . ILE A 1 98 ? -14.727 10.344 9.055 1 88.75 98 ILE A CA 1
ATOM 761 C C . ILE A 1 98 ? -13.742 9.781 10.078 1 88.75 98 ILE A C 1
ATOM 763 O O . ILE A 1 98 ? -13.203 8.688 9.898 1 88.75 98 ILE A O 1
ATOM 767 N N . ALA A 1 99 ? -13.555 10.445 11.188 1 91.56 99 ALA A N 1
ATOM 768 C CA . ALA A 1 99 ? -12.688 9.969 12.266 1 91.56 99 ALA A CA 1
ATOM 769 C C . ALA A 1 99 ? -13.172 8.633 12.812 1 91.56 99 ALA A C 1
ATOM 771 O O . ALA A 1 99 ? -12.375 7.703 13 1 91.56 99 ALA A O 1
ATOM 772 N N . GLU A 1 100 ? -14.422 8.531 13.016 1 87.38 100 GLU A N 1
ATOM 773 C CA . GLU A 1 100 ? -15.008 7.289 13.508 1 87.38 100 GLU A CA 1
ATOM 774 C C . GLU A 1 100 ? -14.828 6.156 12.508 1 87.38 100 GLU A C 1
ATOM 776 O O . GLU A 1 100 ? -14.539 5.02 12.891 1 87.38 100 GLU A O 1
ATOM 781 N N . GLY A 1 101 ? -15.07 6.488 11.266 1 86.19 101 GLY A N 1
ATOM 782 C CA . GLY A 1 101 ? -14.875 5.504 10.211 1 86.19 101 GLY A CA 1
ATOM 783 C C . GLY A 1 101 ? -13.445 4.992 10.133 1 86.19 101 GLY A C 1
ATOM 784 O O . GLY A 1 101 ? -13.219 3.791 9.961 1 86.19 101 GLY A O 1
ATOM 785 N N . LEU A 1 102 ? -12.477 5.879 10.273 1 91.81 102 LEU A N 1
ATOM 786 C CA . LEU A 1 102 ? -11.07 5.5 10.25 1 91.81 102 LEU A CA 1
ATOM 787 C C . LEU A 1 102 ? -10.727 4.59 11.43 1 91.81 102 LEU A C 1
ATOM 789 O O . LEU A 1 102 ? -10.008 3.604 11.273 1 91.81 102 LEU A O 1
ATOM 793 N N . ASN A 1 103 ? -11.258 4.945 12.578 1 92.56 103 ASN A N 1
ATOM 794 C CA . ASN A 1 103 ? -11.023 4.133 13.758 1 92.56 103 ASN A CA 1
ATOM 795 C C . ASN A 1 103 ? -11.625 2.736 13.617 1 92.56 103 ASN A C 1
ATOM 797 O O . ASN A 1 103 ? -11 1.744 14 1 92.56 103 ASN A O 1
ATOM 801 N N . LEU A 1 104 ? -12.773 2.656 13.047 1 86.81 104 LEU A N 1
ATOM 802 C CA . LEU A 1 104 ? -13.43 1.369 12.828 1 86.81 104 LEU A CA 1
ATOM 803 C C . LEU A 1 104 ? -12.656 0.53 11.82 1 86.81 104 LEU A C 1
ATOM 805 O O . LEU A 1 104 ? -12.43 -0.662 12.039 1 86.81 104 LEU A O 1
ATOM 809 N N . ALA A 1 105 ? -12.281 1.152 10.75 1 88.62 105 ALA A N 1
ATOM 810 C CA . ALA A 1 105 ? -11.516 0.455 9.719 1 88.62 105 ALA A CA 1
ATOM 811 C C . ALA A 1 105 ? -10.188 -0.061 10.273 1 88.62 105 ALA A C 1
ATOM 813 O O . ALA A 1 105 ? -9.781 -1.184 9.977 1 88.62 105 ALA A O 1
ATOM 814 N N . TRP A 1 106 ? -9.547 0.741 11.086 1 93.56 106 TRP A N 1
ATOM 815 C CA . TRP A 1 106 ? -8.273 0.358 11.68 1 93.56 106 TRP A CA 1
ATOM 816 C C . TRP A 1 106 ? -8.445 -0.805 12.656 1 93.56 106 TRP A C 1
ATOM 818 O O . TRP A 1 106 ? -7.66 -1.754 12.648 1 93.56 106 TRP A O 1
ATOM 828 N N . ALA A 1 107 ? -9.438 -0.734 13.453 1 90.81 107 ALA A N 1
ATOM 829 C CA . ALA A 1 107 ? -9.711 -1.788 14.43 1 90.81 107 ALA A CA 1
ATOM 830 C C . ALA A 1 107 ? -9.977 -3.121 13.734 1 90.81 107 ALA A C 1
ATOM 832 O O . ALA A 1 107 ? -9.492 -4.164 14.18 1 90.81 107 ALA A O 1
ATOM 833 N N . GLU A 1 108 ? -10.672 -3.088 12.648 1 85.94 108 GLU A N 1
ATOM 834 C CA . GLU A 1 108 ? -10.969 -4.297 11.883 1 85.94 108 GLU A CA 1
ATOM 835 C C . GLU A 1 108 ? -9.703 -4.867 11.25 1 85.94 108 GLU A C 1
ATOM 837 O O . GLU A 1 108 ? -9.477 -6.078 11.297 1 85.94 108 GLU A O 1
ATOM 842 N N . ALA A 1 109 ? -8.969 -3.988 10.695 1 88.75 109 ALA A N 1
ATOM 843 C CA . ALA A 1 109 ? -7.754 -4.402 10 1 88.75 109 ALA A CA 1
ATOM 844 C C . ALA A 1 109 ? -6.715 -4.934 10.984 1 88.75 109 ALA A C 1
ATOM 846 O O . ALA A 1 109 ? -5.934 -5.828 10.656 1 88.75 109 ALA A O 1
ATOM 847 N N . SER A 1 110 ? -6.727 -4.406 12.211 1 88.81 110 SER A N 1
ATOM 848 C CA . SER A 1 110 ? -5.699 -4.77 13.188 1 88.81 110 SER A CA 1
ATOM 849 C C . SER A 1 110 ? -6.172 -5.898 14.094 1 88.81 110 SER A C 1
ATOM 851 O O . SER A 1 110 ? -5.48 -6.266 15.047 1 88.81 110 SER A O 1
ATOM 853 N N . ALA A 1 111 ? -7.398 -6.367 13.898 1 86.75 111 ALA A N 1
ATOM 854 C CA . ALA A 1 111 ? -7.91 -7.527 14.617 1 86.75 111 ALA A CA 1
ATOM 855 C C . ALA A 1 111 ? -7.09 -8.773 14.312 1 86.75 111 ALA A C 1
ATOM 857 O O . ALA A 1 111 ? -6.309 -8.789 13.359 1 86.75 111 ALA A O 1
ATOM 858 N N . PRO A 1 112 ? -7.469 -9.797 15.164 1 81.19 112 PRO A N 1
ATOM 859 C CA . PRO A 1 112 ? -6.805 -11.062 14.859 1 81.19 112 PRO A CA 1
ATOM 860 C C . PRO A 1 112 ? -7.113 -11.57 13.453 1 81.19 112 PRO A C 1
ATOM 862 O O . PRO A 1 112 ? -8.211 -11.352 12.938 1 81.19 112 PRO A O 1
ATOM 865 N N . SER A 1 113 ? -6.539 -12 12.57 1 84.38 113 SER A N 1
ATOM 866 C CA . SER A 1 113 ? -6.621 -12.492 11.203 1 84.38 113 SER A CA 1
ATOM 867 C C . SER A 1 113 ? -6.57 -11.352 10.195 1 84.38 113 SER A C 1
ATOM 869 O O . SER A 1 113 ? -6.523 -11.586 8.984 1 84.38 113 SER A O 1
ATOM 871 N N . GLY A 1 114 ? -6.797 -10.086 10.789 1 88.06 114 GLY A N 1
ATOM 872 C CA . GLY A 1 114 ? -6.809 -8.914 9.922 1 88.06 114 GLY A CA 1
ATOM 873 C C . GLY A 1 114 ? -5.555 -8.789 9.078 1 88.06 114 GLY A C 1
ATOM 874 O O . GLY A 1 114 ? -5.629 -8.422 7.902 1 88.06 114 GLY A O 1
ATOM 875 N N . ARG A 1 115 ? -4.48 -9.227 9.688 1 89 115 ARG A N 1
ATOM 876 C CA . ARG A 1 115 ? -3.203 -9.094 8.992 1 89 115 ARG A CA 1
ATOM 877 C C . ARG A 1 115 ? -3.176 -9.945 7.727 1 89 115 ARG A C 1
ATOM 879 O O . ARG A 1 115 ? -2.684 -9.5 6.688 1 89 115 ARG A O 1
ATOM 886 N N . ARG A 1 116 ? -3.77 -11.141 7.82 1 90.38 116 ARG A N 1
ATOM 887 C CA . ARG A 1 116 ? -3.816 -12.023 6.656 1 90.38 116 ARG A CA 1
ATOM 888 C C . ARG A 1 116 ? -4.742 -11.461 5.582 1 90.38 116 ARG A C 1
ATOM 890 O O . ARG A 1 116 ? -4.473 -11.594 4.387 1 90.38 116 ARG A O 1
ATOM 897 N N . ARG A 1 117 ? -5.801 -10.859 6.039 1 91.06 117 ARG A N 1
ATOM 898 C CA . ARG A 1 117 ? -6.75 -10.258 5.109 1 91.06 117 ARG A CA 1
ATOM 899 C C . ARG A 1 117 ? -6.133 -9.062 4.391 1 91.06 117 ARG A C 1
ATOM 901 O O . ARG A 1 117 ? -6.309 -8.906 3.178 1 91.06 117 ARG A O 1
ATOM 908 N N . ILE A 1 118 ? -5.359 -8.242 5.121 1 92.31 118 ILE A N 1
ATOM 909 C CA . ILE A 1 118 ? -4.688 -7.082 4.543 1 92.31 118 ILE A CA 1
ATOM 910 C C . ILE A 1 118 ? -3.66 -7.543 3.512 1 92.31 118 ILE A C 1
ATOM 912 O O . ILE A 1 118 ? -3.592 -7 2.408 1 92.31 118 ILE A O 1
ATOM 916 N N . ALA A 1 119 ? -2.949 -8.594 3.904 1 92.88 119 ALA A N 1
ATOM 917 C CA . ALA A 1 119 ? -1.932 -9.125 3 1 92.88 119 ALA A CA 1
ATOM 918 C C . ALA A 1 119 ? -2.557 -9.609 1.697 1 92.88 119 ALA A C 1
ATOM 920 O O . ALA A 1 119 ? -2.043 -9.336 0.612 1 92.88 119 ALA A O 1
ATOM 921 N N . LEU A 1 120 ? -3.684 -10.328 1.808 1 93.81 120 LEU A N 1
ATOM 922 C CA . LEU A 1 120 ? -4.359 -10.836 0.621 1 93.81 120 LEU A CA 1
ATOM 923 C C . LEU A 1 120 ? -4.93 -9.695 -0.214 1 93.81 120 LEU A C 1
ATOM 925 O O . LEU A 1 120 ? -4.855 -9.719 -1.444 1 93.81 120 LEU A O 1
ATOM 929 N N . PHE A 1 121 ? -5.43 -8.688 0.469 1 92.88 121 PHE A N 1
ATOM 930 C CA . PHE A 1 121 ? -5.949 -7.516 -0.227 1 92.88 121 PHE A CA 1
ATOM 931 C C . PHE A 1 121 ? -4.863 -6.863 -1.07 1 92.88 121 PHE A C 1
ATOM 933 O O . PHE A 1 121 ? -5.07 -6.586 -2.254 1 92.88 121 PHE A O 1
ATOM 940 N N . PHE A 1 122 ? -3.713 -6.637 -0.529 1 94.69 122 PHE A N 1
ATOM 941 C CA . PHE A 1 122 ? -2.641 -5.949 -1.241 1 94.69 122 PHE A CA 1
ATOM 942 C C . PHE A 1 122 ? -2.035 -6.852 -2.309 1 94.69 122 PHE A C 1
ATOM 944 O O . PHE A 1 122 ? -1.564 -6.371 -3.342 1 94.69 122 PHE A O 1
ATOM 951 N N . GLU A 1 123 ? -2.088 -8.156 -2.053 1 92.75 123 GLU A N 1
ATOM 952 C CA . GLU A 1 123 ? -1.666 -9.094 -3.088 1 92.75 123 GLU A CA 1
ATOM 953 C C . GLU A 1 123 ? -2.541 -8.977 -4.332 1 92.75 123 GLU A C 1
ATOM 955 O O . GLU A 1 123 ? -2.029 -8.867 -5.449 1 92.75 123 GLU A O 1
ATOM 960 N N . ILE A 1 124 ? -3.826 -8.961 -4.133 1 92.69 124 ILE A N 1
ATOM 961 C CA . ILE A 1 124 ? -4.77 -8.828 -5.238 1 92.69 124 ILE A CA 1
ATOM 962 C C . ILE A 1 124 ? -4.648 -7.434 -5.852 1 92.69 124 ILE A C 1
ATOM 964 O O . ILE A 1 124 ? -4.711 -7.285 -7.074 1 92.69 124 ILE A O 1
ATOM 968 N N . TYR A 1 125 ? -4.457 -6.445 -5.035 1 93.38 125 TYR A N 1
ATOM 969 C CA . TYR A 1 125 ? -4.312 -5.059 -5.461 1 93.38 125 TYR A CA 1
ATOM 970 C C . TYR A 1 125 ? -3.178 -4.914 -6.469 1 93.38 125 TYR A C 1
ATOM 972 O O . TYR A 1 125 ? -3.357 -4.332 -7.539 1 93.38 125 TYR A O 1
ATOM 980 N N . SER A 1 126 ? -2.037 -5.484 -6.129 1 91.31 126 SER A N 1
ATOM 981 C CA . SER A 1 126 ? -0.867 -5.348 -6.988 1 91.31 126 SER A CA 1
ATOM 982 C C . SER A 1 126 ? -1.028 -6.148 -8.273 1 91.31 126 SER A C 1
ATOM 984 O O . SER A 1 126 ? -0.595 -5.715 -9.344 1 91.31 126 SER A O 1
ATOM 986 N N . ALA A 1 127 ? -1.68 -7.301 -8.188 1 88.44 127 ALA A N 1
ATOM 987 C CA . ALA A 1 127 ? -1.941 -8.117 -9.367 1 88.44 127 ALA A CA 1
ATOM 988 C C . ALA A 1 127 ? -2.912 -7.41 -10.312 1 88.44 127 ALA A C 1
ATOM 990 O O . ALA A 1 127 ? -2.77 -7.492 -11.539 1 88.44 127 ALA A O 1
ATOM 991 N N . ALA A 1 128 ? -3.834 -6.754 -9.727 1 90.75 128 ALA A N 1
ATOM 992 C CA . ALA A 1 128 ? -4.879 -6.074 -10.492 1 90.75 128 ALA A CA 1
ATOM 993 C C . ALA A 1 128 ? -4.293 -4.957 -11.344 1 90.75 128 ALA A C 1
ATOM 995 O O . ALA A 1 128 ? -4.852 -4.598 -12.383 1 90.75 128 ALA A O 1
ATOM 996 N N . ALA A 1 129 ? -3.168 -4.449 -10.953 1 88.81 129 ALA A N 1
ATOM 997 C CA . ALA A 1 129 ? -2.531 -3.346 -11.672 1 88.81 129 ALA A CA 1
ATOM 998 C C . ALA A 1 129 ? -2.082 -3.781 -13.062 1 88.81 129 ALA A C 1
ATOM 1000 O O . ALA A 1 129 ? -1.879 -2.945 -13.945 1 88.81 129 ALA A O 1
ATOM 1001 N N . ARG A 1 130 ? -1.964 -5.07 -13.328 1 87.88 130 ARG A N 1
ATOM 1002 C CA . ARG A 1 130 ? -1.461 -5.59 -14.594 1 87.88 130 ARG A CA 1
ATOM 1003 C C . ARG A 1 130 ? -2.58 -6.234 -15.406 1 87.88 130 ARG A C 1
ATOM 1005 O O . ARG A 1 130 ? -2.342 -6.758 -16.5 1 87.88 130 ARG A O 1
ATOM 1012 N N . ASP A 1 131 ? -3.738 -6.254 -14.812 1 88.19 131 ASP A N 1
ATOM 1013 C CA . ASP A 1 131 ? -4.898 -6.891 -15.43 1 88.19 131 ASP A CA 1
ATOM 1014 C C . ASP A 1 131 ? -6.039 -5.895 -15.609 1 88.19 131 ASP A C 1
ATOM 1016 O O . ASP A 1 131 ? -6.719 -5.535 -14.648 1 88.19 131 ASP A O 1
ATOM 1020 N N . PRO A 1 132 ? -6.273 -5.566 -16.875 1 87.5 132 PRO A N 1
ATOM 1021 C CA . PRO A 1 132 ? -7.289 -4.543 -17.109 1 87.5 132 PRO A CA 1
ATOM 1022 C C . PRO A 1 132 ? -8.656 -4.922 -16.547 1 87.5 132 PRO A C 1
ATOM 1024 O O . PRO A 1 132 ? -9.383 -4.059 -16.047 1 87.5 132 PRO A O 1
ATOM 1027 N N . GLY A 1 133 ? -8.984 -6.168 -16.641 1 87.75 133 GLY A N 1
ATOM 1028 C CA . GLY A 1 133 ? -10.25 -6.617 -16.078 1 87.75 133 GLY A CA 1
ATOM 1029 C C . GLY A 1 133 ? -10.32 -6.445 -14.57 1 87.75 133 GLY A C 1
ATOM 1030 O O . GLY A 1 133 ? -11.297 -5.902 -14.047 1 87.75 133 GLY A O 1
ATOM 1031 N N . LEU A 1 134 ? -9.281 -6.777 -13.883 1 87.88 134 LEU A N 1
ATOM 1032 C CA . LEU A 1 134 ? -9.234 -6.664 -12.43 1 87.88 134 LEU A CA 1
ATOM 1033 C C . LEU A 1 134 ? -9.086 -5.207 -12 1 87.88 134 LEU A C 1
ATOM 1035 O O . LEU A 1 134 ? -9.555 -4.816 -10.93 1 87.88 134 LEU A O 1
ATOM 1039 N N . CYS A 1 135 ? -8.422 -4.426 -12.836 1 89.75 135 CYS A N 1
ATOM 1040 C CA . CYS A 1 135 ? -8.305 -3.004 -12.523 1 89.75 135 CYS A CA 1
ATOM 1041 C C . CYS A 1 135 ? -9.68 -2.355 -12.422 1 89.75 135 CYS A C 1
ATOM 1043 O O . CYS A 1 135 ? -9.969 -1.647 -11.453 1 89.75 135 CYS A O 1
ATOM 1045 N N . GLU A 1 136 ? -10.547 -2.697 -13.32 1 90.12 136 GLU A N 1
ATOM 1046 C CA . GLU A 1 136 ? -11.875 -2.098 -13.367 1 90.12 136 GLU A CA 1
ATOM 1047 C C . GLU A 1 136 ? -12.789 -2.701 -12.305 1 90.12 136 GLU A C 1
ATOM 1049 O O . GLU A 1 136 ? -13.586 -1.992 -11.695 1 90.12 136 GLU A O 1
ATOM 1054 N N . SER A 1 137 ? -12.578 -3.994 -12.102 1 87.25 137 SER A N 1
ATOM 1055 C CA . SER A 1 137 ? -13.555 -4.676 -11.258 1 87.25 137 SER A CA 1
ATOM 1056 C C . SER A 1 137 ? -13.133 -4.652 -9.797 1 87.25 137 SER A C 1
ATOM 1058 O O . SER A 1 137 ? -13.969 -4.805 -8.898 1 87.25 137 SER A O 1
ATOM 1060 N N . PHE A 1 138 ? -11.867 -4.359 -9.516 1 90.06 138 PHE A N 1
ATOM 1061 C CA . PHE A 1 138 ? -11.391 -4.465 -8.141 1 90.06 138 PHE A CA 1
ATOM 1062 C C . PHE A 1 138 ? -10.625 -3.207 -7.734 1 90.06 138 PHE A C 1
ATOM 1064 O O . PHE A 1 138 ? -11.008 -2.531 -6.773 1 90.06 138 PHE A O 1
ATOM 1071 N N . LEU A 1 139 ? -9.602 -2.869 -8.484 1 90.94 139 LEU A N 1
ATOM 1072 C CA . LEU A 1 139 ? -8.633 -1.851 -8.078 1 90.94 139 LEU A CA 1
ATOM 1073 C C . LEU A 1 139 ? -9.297 -0.478 -8 1 90.94 139 LEU A C 1
ATOM 1075 O O . LEU A 1 139 ? -9.195 0.203 -6.977 1 90.94 139 LEU A O 1
ATOM 1079 N N . ARG A 1 140 ? -10.039 -0.06 -9.07 1 91.5 140 ARG A N 1
ATOM 1080 C CA . ARG A 1 140 ? -10.68 1.252 -9.102 1 91.5 140 ARG A CA 1
ATOM 1081 C C . ARG A 1 140 ? -11.75 1.367 -8.016 1 91.5 140 ARG A C 1
ATOM 1083 O O . ARG A 1 140 ? -11.758 2.334 -7.25 1 91.5 140 ARG A O 1
ATOM 1090 N N . PRO A 1 141 ? -12.539 0.331 -7.852 1 87.81 141 PRO A N 1
ATOM 1091 C CA . PRO A 1 141 ? -13.523 0.403 -6.77 1 87.81 141 PRO A CA 1
ATOM 1092 C C . PRO A 1 141 ? -12.883 0.44 -5.387 1 87.81 141 PRO A C 1
ATOM 1094 O O . PRO A 1 141 ? -13.414 1.072 -4.469 1 87.81 141 PRO A O 1
ATOM 1097 N N . ALA A 1 142 ? -11.758 -0.204 -5.195 1 89.31 142 ALA A N 1
ATOM 1098 C CA . ALA A 1 142 ? -11.047 -0.213 -3.918 1 89.31 142 ALA A CA 1
ATOM 1099 C C . ALA A 1 142 ? -10.641 1.199 -3.506 1 89.31 142 ALA A C 1
ATOM 1101 O O . ALA A 1 142 ? -10.562 1.506 -2.314 1 89.31 142 ALA A O 1
ATOM 1102 N N . VAL A 1 143 ? -10.422 2.07 -4.496 1 90.75 143 VAL A N 1
ATOM 1103 C CA . VAL A 1 143 ? -10.031 3.451 -4.227 1 90.75 143 VAL A CA 1
ATOM 1104 C C . VAL A 1 143 ? -11.281 4.332 -4.141 1 90.75 143 VAL A C 1
ATOM 1106 O O . VAL A 1 143 ? -11.492 5.016 -3.139 1 90.75 143 VAL A O 1
ATOM 1109 N N . ASP A 1 144 ? -12.188 4.18 -5.066 1 88.56 144 ASP A N 1
ATOM 1110 C CA . ASP A 1 144 ? -13.312 5.094 -5.242 1 88.56 144 ASP A CA 1
ATOM 1111 C C . ASP A 1 144 ? -14.336 4.926 -4.117 1 88.56 144 ASP A C 1
ATOM 1113 O O . ASP A 1 144 ? -14.984 5.891 -3.715 1 88.56 144 ASP A O 1
ATOM 1117 N N . GLU A 1 145 ? -14.383 3.812 -3.623 1 84.88 145 GLU A N 1
ATOM 1118 C CA . GLU A 1 145 ? -15.43 3.535 -2.643 1 84.88 145 GLU A CA 1
ATOM 1119 C C . GLU A 1 145 ? -15.195 4.309 -1.349 1 84.88 145 GLU A C 1
ATOM 1121 O O . GLU A 1 145 ? -16.141 4.59 -0.606 1 84.88 145 GLU A O 1
ATOM 1126 N N . TRP A 1 146 ? -13.953 4.617 -1.05 1 87.25 146 TRP A N 1
ATOM 1127 C CA . TRP A 1 146 ? -13.633 5.438 0.113 1 87.25 146 TRP A CA 1
ATOM 1128 C C . TRP A 1 146 ? -13.461 6.898 -0.282 1 87.25 146 TRP A C 1
ATOM 1130 O O . TRP A 1 146 ? -14 7.793 0.376 1 87.25 146 TRP A O 1
ATOM 1140 N N . LEU A 1 147 ? -12.828 7.066 -1.343 1 91.5 147 LEU A N 1
ATOM 1141 C CA . LEU A 1 147 ? -12.391 8.398 -1.759 1 91.5 147 LEU A CA 1
ATOM 1142 C C . LEU A 1 147 ? -13.586 9.273 -2.123 1 91.5 147 LEU A C 1
ATOM 1144 O O . LEU A 1 147 ? -13.727 10.383 -1.615 1 91.5 147 LEU A O 1
ATOM 1148 N N . THR A 1 148 ? -14.508 8.766 -2.912 1 89.5 148 THR A N 1
ATOM 1149 C CA . THR A 1 148 ? -15.578 9.57 -3.482 1 89.5 148 THR A CA 1
ATOM 1150 C C . THR A 1 148 ? -16.562 10.016 -2.396 1 89.5 148 THR A C 1
ATOM 1152 O O . THR A 1 148 ? -16.844 11.211 -2.26 1 89.5 148 THR A O 1
ATOM 1155 N N . PRO A 1 149 ? -17.031 9.117 -1.542 1 85.81 149 PRO A N 1
ATOM 1156 C CA . PRO A 1 149 ? -17.969 9.57 -0.506 1 85.81 149 PRO A CA 1
ATOM 1157 C C . PRO A 1 149 ? -17.312 10.523 0.494 1 85.81 149 PRO A C 1
ATOM 1159 O O . PRO A 1 149 ? -17.969 11.438 0.996 1 85.81 149 PRO A O 1
ATOM 1162 N N . MET A 1 150 ? -16.062 10.398 0.831 1 88.88 150 MET A N 1
ATOM 1163 C CA . MET A 1 150 ? -15.367 11.297 1.74 1 88.88 150 MET A CA 1
ATOM 1164 C C . MET A 1 150 ? -15.195 12.68 1.112 1 88.88 150 MET A C 1
ATOM 1166 O O . MET A 1 150 ? -15.453 13.695 1.757 1 88.88 150 MET A O 1
ATOM 1170 N N . ALA A 1 151 ? -14.789 12.68 -0.14 1 92.62 151 ALA A N 1
ATOM 1171 C CA . ALA A 1 151 ? -14.625 13.945 -0.848 1 92.62 151 ALA A CA 1
ATOM 1172 C C . ALA A 1 151 ? -15.953 14.695 -0.942 1 92.62 151 ALA A C 1
ATOM 1174 O O . ALA A 1 151 ? -16 15.906 -0.716 1 92.62 151 ALA A O 1
ATOM 1175 N N . ASP A 1 152 ? -16.984 13.938 -1.258 1 88.38 152 ASP A N 1
ATOM 1176 C CA . ASP A 1 152 ? -18.312 14.531 -1.363 1 88.38 152 ASP A CA 1
ATOM 1177 C C . ASP A 1 152 ? -18.75 15.141 -0.032 1 88.38 152 ASP A C 1
ATOM 1179 O O . ASP A 1 152 ? -19.297 16.25 0.002 1 88.38 152 ASP A O 1
ATOM 1183 N N . ALA A 1 153 ? -18.516 14.422 1.019 1 86.12 153 ALA A N 1
ATOM 1184 C CA . ALA A 1 153 ? -18.906 14.898 2.346 1 86.12 153 ALA A CA 1
ATOM 1185 C C . ALA A 1 153 ? -18.125 16.156 2.727 1 86.12 153 ALA A C 1
ATOM 1187 O O . ALA A 1 153 ? -18.688 17.109 3.256 1 86.12 153 ALA A O 1
ATOM 1188 N N . ILE A 1 154 ? -16.859 16.172 2.453 1 90.62 154 ILE A N 1
ATOM 1189 C CA . ILE A 1 154 ? -16 17.297 2.791 1 90.62 154 ILE A CA 1
ATOM 1190 C C . ILE A 1 154 ? -16.375 18.516 1.948 1 90.62 154 ILE A C 1
ATOM 1192 O O . ILE A 1 154 ? -16.391 19.641 2.439 1 90.62 154 ILE A O 1
ATOM 1196 N N . GLU A 1 155 ? -16.734 18.219 0.72 1 91.12 155 GLU A N 1
ATOM 1197 C CA . GLU A 1 155 ? -17.203 19.297 -0.159 1 91.12 155 GLU A CA 1
ATOM 1198 C C . GLU A 1 155 ? -18.531 19.875 0.337 1 91.12 155 GLU A C 1
ATOM 1200 O O . GLU A 1 155 ? -18.703 21.094 0.343 1 91.12 155 GLU A O 1
ATOM 1205 N N . ARG A 1 156 ? -19.375 19.078 0.795 1 84.88 156 ARG A N 1
ATOM 1206 C CA . ARG A 1 156 ? -20.672 19.516 1.305 1 84.88 156 ARG A CA 1
ATOM 1207 C C . ARG A 1 156 ? -20.5 20.312 2.592 1 84.88 156 ARG A C 1
ATOM 1209 O O . ARG A 1 156 ? -21.328 21.172 2.904 1 84.88 156 ARG A O 1
ATOM 1216 N N . ALA A 1 157 ? -19.453 20.016 3.275 1 85.81 157 ALA A N 1
ATOM 1217 C CA . ALA A 1 157 ? -19.156 20.734 4.512 1 85.81 157 ALA A CA 1
ATOM 1218 C C . ALA A 1 157 ? -18.594 22.125 4.223 1 85.81 157 ALA A C 1
ATOM 1220 O O . ALA A 1 157 ? -18.422 22.938 5.133 1 85.81 157 ALA A O 1
ATOM 1221 N N . GLY A 1 158 ? -18.266 22.406 2.918 1 89.31 158 GLY A N 1
ATOM 1222 C CA . GLY A 1 158 ? -17.906 23.766 2.549 1 89.31 158 GLY A CA 1
ATOM 1223 C C . GLY A 1 158 ? -16.531 23.859 1.885 1 89.31 158 GLY A C 1
ATOM 1224 O O . GLY A 1 158 ? -16.141 24.922 1.429 1 89.31 158 GLY A O 1
ATOM 1225 N N . ALA A 1 159 ? -15.82 22.75 1.782 1 94 159 ALA A N 1
ATOM 1226 C CA . ALA A 1 159 ? -14.5 22.781 1.157 1 94 159 ALA A CA 1
ATOM 1227 C C . ALA A 1 159 ? -14.617 22.875 -0.362 1 94 159 ALA A C 1
ATOM 1229 O O . ALA A 1 159 ? -15.484 22.234 -0.964 1 94 159 ALA A O 1
ATOM 1230 N N . PRO A 1 160 ? -13.719 23.703 -1.007 1 95.75 160 PRO A N 1
ATOM 1231 C CA . PRO A 1 160 ? -13.688 23.656 -2.471 1 95.75 160 PRO A CA 1
ATOM 1232 C C . PRO A 1 160 ? -13.438 22.25 -3.018 1 95.75 160 PRO A C 1
ATOM 1234 O O . PRO A 1 160 ? -12.75 21.453 -2.375 1 95.75 160 PRO A O 1
ATOM 1237 N N . PRO A 1 161 ? -13.93 21.906 -4.168 1 95.5 161 PRO A N 1
ATOM 1238 C CA . PRO A 1 161 ? -13.875 20.547 -4.715 1 95.5 161 PRO A CA 1
ATOM 1239 C C . PRO A 1 161 ? -12.453 20 -4.785 1 95.5 161 PRO A C 1
ATOM 1241 O O . PRO A 1 161 ? -12.211 18.859 -4.398 1 95.5 161 PRO A O 1
ATOM 1244 N N . ARG A 1 162 ? -11.539 20.797 -5.195 1 96.06 162 ARG A N 1
ATOM 1245 C CA . ARG A 1 162 ? -10.164 20.344 -5.32 1 96.06 162 ARG A CA 1
ATOM 1246 C C . ARG A 1 162 ? -9.57 20.016 -3.953 1 96.06 162 ARG A C 1
ATOM 1248 O O . ARG A 1 162 ? -8.875 19.016 -3.793 1 96.06 162 ARG A O 1
ATOM 1255 N N . ALA A 1 163 ? -9.828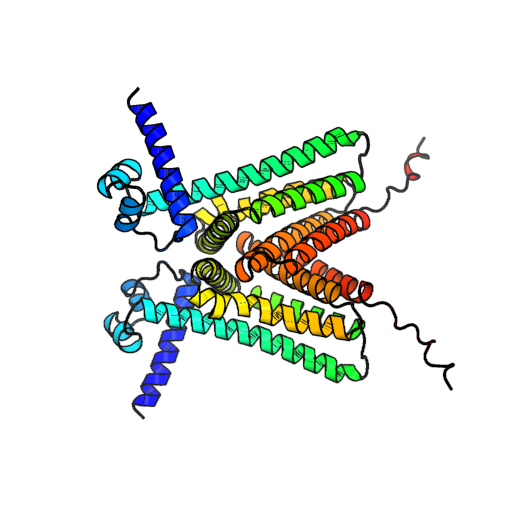 20.891 -3.021 1 96.81 163 ALA A N 1
ATOM 1256 C CA . ALA A 1 163 ? -9.328 20.672 -1.666 1 96.81 163 ALA A CA 1
ATOM 1257 C C . ALA A 1 163 ? -9.984 19.453 -1.028 1 96.81 163 ALA A C 1
ATOM 1259 O O . ALA A 1 163 ? -9.312 18.672 -0.348 1 96.81 163 ALA A O 1
ATOM 1260 N N . ALA A 1 164 ? -11.305 19.328 -1.269 1 95.75 164 ALA A N 1
ATOM 1261 C CA . ALA A 1 164 ? -12.047 18.203 -0.727 1 95.75 164 ALA A CA 1
ATOM 1262 C C . ALA A 1 164 ? -11.477 16.875 -1.235 1 95.75 164 ALA A C 1
ATOM 1264 O O . ALA A 1 164 ? -11.242 15.945 -0.453 1 95.75 164 ALA A O 1
ATOM 1265 N N . ARG A 1 165 ? -11.18 16.844 -2.502 1 96.94 165 ARG A N 1
ATOM 1266 C CA . ARG A 1 165 ? -10.633 15.633 -3.117 1 96.94 165 ARG A CA 1
ATOM 1267 C C . ARG A 1 165 ? -9.227 15.352 -2.602 1 96.94 165 ARG A C 1
ATOM 1269 O O . ARG A 1 165 ? -8.867 14.195 -2.371 1 96.94 165 ARG A O 1
ATOM 1276 N N . SER A 1 166 ? -8.469 16.344 -2.459 1 98.25 166 SER A N 1
ATOM 1277 C CA . SER A 1 166 ? -7.098 16.203 -1.979 1 98.25 166 SER A CA 1
ATOM 1278 C C . SER A 1 166 ? -7.066 15.703 -0.537 1 98.25 166 SER A C 1
ATOM 1280 O O . SER A 1 166 ? -6.297 14.805 -0.199 1 98.25 166 SER A O 1
ATOM 1282 N N . ILE A 1 167 ? -7.922 16.266 0.276 1 97.38 167 ILE A N 1
ATOM 1283 C CA . ILE A 1 167 ? -8 15.859 1.674 1 97.38 167 ILE A CA 1
ATOM 1284 C C . ILE A 1 167 ? -8.43 14.398 1.76 1 97.38 167 ILE A C 1
ATOM 1286 O O . ILE A 1 167 ? -7.801 13.602 2.467 1 97.38 167 ILE A O 1
ATOM 1290 N N . ALA A 1 168 ? -9.422 14.047 1.004 1 95.94 168 ALA A N 1
ATOM 1291 C CA . ALA A 1 168 ? -9.914 12.672 1.008 1 95.94 168 ALA A CA 1
ATOM 1292 C C . ALA A 1 168 ? -8.836 11.695 0.556 1 95.94 168 ALA A C 1
ATOM 1294 O O . ALA A 1 168 ? -8.633 10.648 1.178 1 95.94 168 ALA A O 1
ATOM 1295 N N . ALA A 1 169 ? -8.141 12.047 -0.513 1 98.12 169 ALA A N 1
ATOM 1296 C CA . ALA A 1 169 ? -7.074 11.195 -1.046 1 98.12 169 ALA A CA 1
ATOM 1297 C C . ALA A 1 169 ? -5.977 10.977 -0.008 1 98.12 169 ALA A C 1
ATOM 1299 O O . ALA A 1 169 ? -5.488 9.859 0.162 1 98.12 169 ALA A O 1
ATOM 1300 N N . ARG A 1 170 ? -5.613 11.984 0.669 1 98.31 170 ARG A N 1
ATOM 1301 C CA . ARG A 1 170 ? -4.535 11.891 1.649 1 98.31 170 ARG A CA 1
ATOM 1302 C C . ARG A 1 170 ? -4.977 11.102 2.877 1 98.31 170 ARG A C 1
ATOM 1304 O O . ARG A 1 170 ? -4.18 10.375 3.475 1 98.31 170 ARG A O 1
ATOM 1311 N N . ILE A 1 171 ? -6.246 11.211 3.252 1 96.94 171 ILE A N 1
ATOM 1312 C CA . ILE A 1 171 ? -6.781 10.422 4.355 1 96.94 171 ILE A CA 1
ATOM 1313 C C . ILE A 1 171 ? -6.73 8.938 4.004 1 96.94 171 ILE A C 1
ATOM 1315 O O . ILE A 1 171 ? -6.242 8.125 4.789 1 96.94 171 ILE A O 1
ATOM 1319 N N . VAL A 1 172 ? -7.203 8.602 2.826 1 95.81 172 VAL A N 1
ATOM 1320 C CA . VAL A 1 172 ? -7.184 7.211 2.373 1 95.81 172 VAL A CA 1
ATOM 1321 C C . VAL A 1 172 ? -5.738 6.727 2.264 1 95.81 172 VAL A C 1
ATOM 1323 O O . VAL A 1 172 ? -5.426 5.598 2.654 1 95.81 172 VAL A O 1
ATOM 1326 N N . ALA A 1 173 ? -4.891 7.613 1.784 1 98.06 173 ALA A N 1
ATOM 1327 C CA . ALA A 1 173 ? -3.48 7.273 1.599 1 98.06 173 ALA A CA 1
ATOM 1328 C C . ALA A 1 173 ? -2.816 6.945 2.932 1 98.06 173 ALA A C 1
ATOM 1330 O O . ALA A 1 173 ? -2.107 5.941 3.051 1 98.06 173 ALA A O 1
ATOM 1331 N N . VAL A 1 174 ? -3.033 7.758 3.908 1 98.25 174 VAL A N 1
ATOM 1332 C CA . VAL A 1 174 ? -2.422 7.52 5.211 1 98.25 174 VAL A CA 1
ATOM 1333 C C . VAL A 1 174 ? -2.93 6.203 5.789 1 98.25 174 VAL A C 1
ATOM 1335 O O . VAL A 1 174 ? -2.156 5.426 6.355 1 98.25 174 VAL A O 1
ATOM 1338 N N . HIS A 1 175 ? -4.203 5.93 5.641 1 96 175 HIS A N 1
ATOM 1339 C CA . HIS A 1 175 ? -4.77 4.684 6.141 1 96 175 HIS A CA 1
ATOM 1340 C C . HIS A 1 175 ? -4.109 3.475 5.48 1 96 175 HIS A C 1
ATOM 1342 O O . HIS A 1 175 ? -3.645 2.564 6.168 1 96 175 HIS A O 1
ATOM 1348 N N . ARG A 1 176 ? -4.062 3.52 4.199 1 96.56 176 ARG A N 1
ATOM 1349 C CA . ARG A 1 176 ? -3.455 2.418 3.463 1 96.56 176 ARG A CA 1
ATOM 1350 C C . ARG A 1 176 ? -1.972 2.289 3.791 1 96.56 176 ARG A C 1
ATOM 1352 O O . ARG A 1 176 ? -1.452 1.179 3.92 1 96.56 176 ARG A O 1
ATOM 1359 N N . GLY A 1 177 ? -1.295 3.396 3.855 1 97.56 177 GLY A N 1
ATOM 1360 C CA . GLY A 1 177 ? 0.12 3.365 4.191 1 97.56 177 GLY A CA 1
ATOM 1361 C C . GLY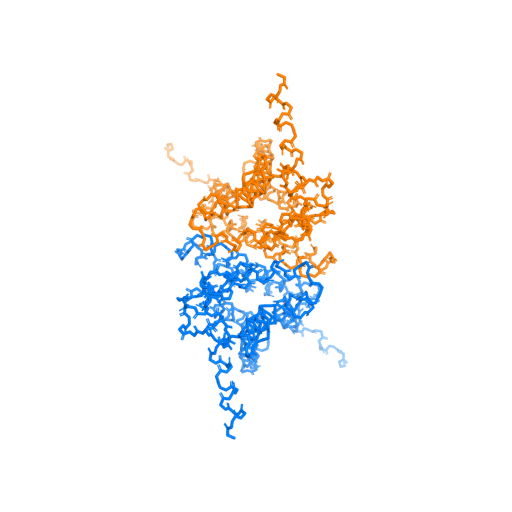 A 1 177 ? 0.393 2.791 5.566 1 97.56 177 GLY A C 1
ATOM 1362 O O . GLY A 1 177 ? 1.355 2.043 5.754 1 97.56 177 GLY A O 1
ATOM 1363 N N . LEU A 1 178 ? -0.383 3.127 6.562 1 97.69 178 LEU A N 1
ATOM 1364 C CA . LEU A 1 178 ? -0.194 2.596 7.906 1 97.69 178 LEU A CA 1
ATOM 1365 C C . LEU A 1 178 ? -0.526 1.108 7.957 1 97.69 178 LEU A C 1
ATOM 1367 O O . LEU A 1 178 ? 0.073 0.36 8.734 1 97.69 178 LEU A O 1
ATOM 1371 N N . LEU A 1 179 ? -1.464 0.67 7.082 1 96.31 179 LEU A N 1
ATOM 1372 C CA . LEU A 1 179 ? -1.713 -0.763 6.973 1 96.31 179 LEU A CA 1
ATOM 1373 C C . LEU A 1 179 ? -0.484 -1.488 6.434 1 96.31 179 LEU A C 1
ATOM 1375 O O . LEU A 1 179 ? -0.165 -2.592 6.879 1 96.31 179 LEU A O 1
ATOM 1379 N N . LEU A 1 180 ? 0.175 -0.881 5.496 1 96.44 180 LEU A N 1
ATOM 1380 C CA . LEU A 1 180 ? 1.408 -1.461 4.977 1 96.44 180 LEU A CA 1
ATOM 1381 C C . LEU A 1 180 ? 2.473 -1.538 6.066 1 96.44 180 LEU A C 1
ATOM 1383 O O . LEU A 1 180 ? 3.18 -2.543 6.18 1 96.44 180 LEU A O 1
ATOM 1387 N N . GLU A 1 181 ? 2.617 -0.477 6.848 1 96.12 181 GLU A N 1
ATOM 1388 C CA . GLU A 1 181 ? 3.555 -0.526 7.965 1 96.12 181 GLU A CA 1
ATOM 1389 C C . GLU A 1 181 ? 3.186 -1.637 8.945 1 96.12 181 GLU A C 1
ATOM 1391 O O . GLU A 1 181 ? 4.055 -2.375 9.406 1 96.12 181 GLU A O 1
ATOM 1396 N N . TYR A 1 182 ? 1.892 -1.708 9.227 1 94.94 182 TYR A N 1
ATOM 1397 C CA . TYR A 1 182 ? 1.384 -2.744 10.117 1 94.94 182 TYR A CA 1
ATOM 1398 C C . TYR A 1 182 ? 1.721 -4.133 9.594 1 94.94 182 TYR A C 1
ATOM 1400 O O . TYR A 1 182 ? 2.084 -5.027 10.359 1 94.94 182 TYR A O 1
ATOM 1408 N N . LEU A 1 183 ? 1.607 -4.301 8.32 1 93.38 183 LEU A N 1
ATOM 1409 C CA . LEU A 1 183 ? 1.943 -5.57 7.691 1 93.38 183 LEU A CA 1
ATOM 1410 C C . LEU A 1 183 ? 3.42 -5.898 7.883 1 93.38 183 LEU A C 1
ATOM 1412 O O . LEU A 1 183 ? 3.773 -7.055 8.133 1 93.38 183 LEU A O 1
ATOM 1416 N N . ALA A 1 184 ? 4.234 -4.941 7.812 1 93.44 184 ALA A N 1
ATOM 1417 C CA . ALA A 1 184 ? 5.684 -5.125 7.852 1 93.44 184 ALA A CA 1
ATOM 1418 C C . ALA A 1 184 ? 6.168 -5.344 9.281 1 93.44 184 ALA A C 1
ATOM 1420 O O . ALA A 1 184 ? 7.039 -6.184 9.531 1 93.44 184 ALA A O 1
ATOM 1421 N N . LEU A 1 185 ? 5.574 -4.582 10.203 1 92.62 185 LEU A N 1
ATOM 1422 C CA . LEU A 1 185 ? 6.172 -4.531 11.539 1 92.62 185 LEU A CA 1
ATOM 1423 C C . LEU A 1 185 ? 5.316 -5.289 12.547 1 92.62 185 LEU A C 1
ATOM 1425 O O . LEU A 1 185 ? 5.766 -5.566 13.664 1 92.62 185 LEU A O 1
ATOM 1429 N N . GLY A 1 186 ? 4.109 -5.68 12.141 1 90.81 186 GLY A N 1
ATOM 1430 C CA . GLY A 1 186 ? 3.195 -6.301 13.086 1 90.81 186 GLY A CA 1
ATOM 1431 C C . GLY A 1 186 ? 2.58 -5.312 14.062 1 90.81 186 GLY A C 1
ATOM 1432 O O . GLY A 1 186 ? 2.812 -4.105 13.961 1 90.81 186 GLY A O 1
ATOM 1433 N N . PRO A 1 187 ? 1.722 -5.848 14.922 1 91.31 187 PRO A N 1
ATOM 1434 C CA . PRO A 1 187 ? 1.109 -4.969 15.922 1 91.31 187 PRO A CA 1
ATOM 1435 C C . PRO A 1 187 ? 2.137 -4.316 16.844 1 91.31 187 PRO A C 1
ATOM 1437 O O . PRO A 1 187 ? 3.02 -5 17.375 1 91.31 187 PRO A O 1
ATOM 1440 N N . ASN A 1 188 ? 2.162 -3.021 16.938 1 93.31 188 ASN A N 1
ATOM 1441 C CA . ASN A 1 188 ? 3.049 -2.291 17.844 1 93.31 188 ASN A CA 1
ATOM 1442 C C . ASN A 1 188 ? 2.473 -0.927 18.219 1 93.31 188 ASN A C 1
ATOM 1444 O O . ASN A 1 188 ? 1.655 -0.373 17.484 1 93.31 188 ASN A O 1
ATOM 1448 N N . ALA A 1 189 ? 2.906 -0.392 19.297 1 96.06 189 ALA A N 1
ATOM 1449 C CA . ALA A 1 189 ? 2.361 0.838 19.875 1 96.06 189 ALA A CA 1
ATOM 1450 C C . ALA A 1 189 ? 2.68 2.039 18.984 1 96.06 189 ALA A C 1
ATOM 1452 O O . ALA A 1 189 ? 1.886 2.98 18.906 1 96.06 189 ALA A O 1
ATOM 1453 N N . ALA A 1 190 ? 3.752 2.029 18.344 1 96.62 190 ALA A N 1
ATOM 1454 C CA . ALA A 1 190 ? 4.176 3.166 17.516 1 96.62 190 ALA A CA 1
ATOM 1455 C C . ALA A 1 190 ? 3.264 3.338 16.312 1 96.62 190 ALA A C 1
ATOM 1457 O O . ALA A 1 190 ? 2.844 4.453 15.992 1 96.62 190 ALA A O 1
ATOM 1458 N N . THR A 1 191 ? 2.939 2.217 15.664 1 97.06 191 THR A N 1
ATOM 1459 C CA . THR A 1 191 ? 2.035 2.277 14.523 1 97.06 191 THR A CA 1
ATOM 1460 C C . THR A 1 191 ? 0.632 2.684 14.961 1 97.06 191 THR A C 1
ATOM 1462 O O . THR A 1 191 ? -0.041 3.453 14.273 1 97.06 191 THR A O 1
ATOM 1465 N N . GLN A 1 192 ? 0.242 2.172 16.125 1 97.38 192 GLN A N 1
ATOM 1466 C CA . GLN A 1 192 ? -1.045 2.574 16.672 1 97.38 192 GLN A CA 1
ATOM 1467 C C . GLN A 1 192 ? -1.078 4.074 16.953 1 97.38 192 GLN A C 1
ATOM 1469 O O . GLN A 1 192 ? -2.061 4.75 16.641 1 97.38 192 GLN A O 1
ATOM 1474 N N . SER A 1 193 ? -0.035 4.57 17.516 1 97.75 193 SER A N 1
ATOM 1475 C CA . SER A 1 193 ? 0.057 6 17.797 1 97.75 193 SER A CA 1
ATOM 1476 C C . SER A 1 193 ? -0.009 6.82 16.516 1 97.75 193 SER A C 1
ATOM 1478 O O . SER A 1 193 ? -0.629 7.887 16.484 1 97.75 193 SER A O 1
ATOM 1480 N N . ALA A 1 194 ? 0.626 6.34 15.492 1 98.31 194 ALA A N 1
ATOM 1481 C CA . ALA A 1 194 ? 0.591 7.027 14.203 1 98.31 194 ALA A CA 1
ATOM 1482 C C . ALA A 1 194 ? -0.829 7.074 13.648 1 98.31 194 ALA A C 1
ATOM 1484 O O . ALA A 1 194 ? -1.239 8.078 13.062 1 98.31 194 ALA A O 1
ATOM 1485 N N . HIS A 1 195 ? -1.556 5.98 13.805 1 98.44 195 HIS A N 1
ATOM 1486 C CA . HIS A 1 195 ? -2.957 5.973 13.398 1 98.44 195 HIS A CA 1
ATOM 1487 C C . HIS A 1 195 ? -3.762 7.008 14.188 1 98.44 195 HIS A C 1
ATOM 1489 O O . HIS A 1 195 ? -4.527 7.777 13.602 1 98.44 195 HIS A O 1
ATOM 1495 N N . ASP A 1 196 ? -3.549 6.996 15.508 1 98.44 196 ASP A N 1
ATOM 1496 C CA . ASP A 1 196 ? -4.273 7.945 16.344 1 98.44 196 ASP A CA 1
ATOM 1497 C C . ASP A 1 196 ? -3.982 9.383 15.93 1 98.44 196 ASP A C 1
ATOM 1499 O O . ASP A 1 196 ? -4.898 10.203 15.82 1 98.44 196 ASP A O 1
ATOM 1503 N N . ASP A 1 197 ? -2.777 9.656 15.664 1 98.44 197 ASP A N 1
ATOM 1504 C CA . ASP A 1 197 ? -2.373 10.992 15.234 1 98.44 197 ASP A CA 1
ATOM 1505 C C . ASP A 1 197 ? -2.922 11.32 13.852 1 98.44 197 ASP A C 1
ATOM 1507 O O . ASP A 1 197 ? -3.24 12.469 13.555 1 98.44 197 ASP A O 1
ATOM 1511 N N . ALA A 1 198 ? -3.025 10.305 13 1 98.5 198 ALA A N 1
ATOM 1512 C CA . ALA A 1 198 ? -3.57 10.5 11.664 1 98.5 198 ALA A CA 1
ATOM 1513 C C . ALA A 1 198 ? -5.039 10.914 11.719 1 98.5 198 ALA A C 1
ATOM 1515 O O . ALA A 1 198 ? -5.488 11.742 10.922 1 98.5 198 ALA A O 1
ATOM 1516 N N . VAL A 1 199 ? -5.738 10.305 12.648 1 97.75 199 VAL A N 1
ATOM 1517 C CA . VAL A 1 199 ? -7.148 10.641 12.82 1 97.75 199 VAL A CA 1
ATOM 1518 C C . VAL A 1 199 ? -7.285 12.094 13.273 1 97.75 199 VAL A C 1
ATOM 1520 O O . VAL A 1 199 ? -8.117 12.836 12.742 1 97.75 199 VAL A O 1
ATOM 1523 N N . VAL A 1 200 ? -6.457 12.508 14.172 1 97.5 200 VAL A N 1
ATOM 1524 C CA . VAL A 1 200 ? -6.457 13.883 14.656 1 97.5 200 VAL A CA 1
ATOM 1525 C C . VAL A 1 200 ? -6.094 14.836 13.516 1 97.5 200 VAL A C 1
ATOM 1527 O O . VAL A 1 200 ? -6.738 15.875 13.336 1 97.5 200 VAL A O 1
ATOM 1530 N N . ALA A 1 201 ? -5.113 14.461 12.734 1 96.94 201 ALA A N 1
ATOM 1531 C CA . ALA A 1 201 ? -4.664 15.289 11.617 1 96.94 201 ALA A CA 1
ATOM 1532 C C . ALA A 1 201 ? -5.754 15.406 10.555 1 96.94 201 ALA A C 1
ATOM 1534 O O . ALA A 1 201 ? -5.938 16.469 9.961 1 96.94 201 ALA A O 1
ATOM 1535 N N . ALA A 1 202 ? -6.453 14.305 10.289 1 96.62 202 ALA A N 1
AT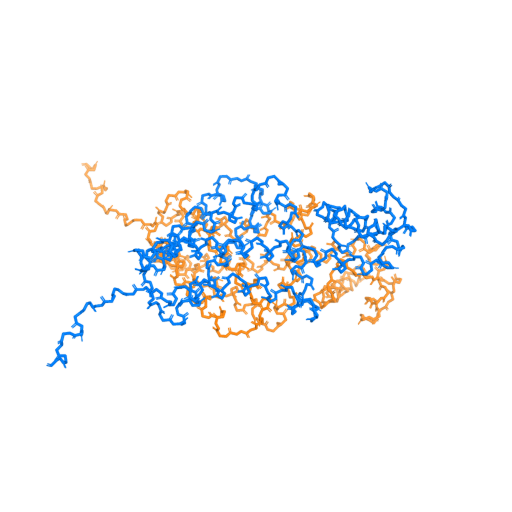OM 1536 C CA . ALA A 1 202 ? -7.543 14.32 9.32 1 96.62 202 ALA A CA 1
ATOM 1537 C C . ALA A 1 202 ? -8.633 15.305 9.734 1 96.62 202 ALA A C 1
ATOM 1539 O O . ALA A 1 202 ? -9.117 16.094 8.914 1 96.62 202 ALA A O 1
ATOM 1540 N N . ARG A 1 203 ? -8.969 15.273 10.984 1 94.81 203 ARG A N 1
ATOM 1541 C CA . ARG A 1 203 ? -9.969 16.203 11.516 1 94.81 203 ARG A CA 1
ATOM 1542 C C . ARG A 1 203 ? -9.531 17.641 11.32 1 94.81 203 ARG A C 1
ATOM 1544 O O . ARG A 1 203 ? -10.312 18.484 10.859 1 94.81 203 ARG A O 1
ATOM 1551 N N . ALA A 1 204 ? -8.305 17.938 11.625 1 95.25 204 ALA A N 1
ATOM 1552 C CA . ALA A 1 204 ? -7.766 19.281 11.523 1 95.25 204 ALA A CA 1
ATOM 1553 C C . ALA A 1 204 ? -7.781 19.781 10.078 1 95.25 204 ALA A C 1
ATOM 1555 O O . ALA A 1 204 ? -8.086 20.938 9.812 1 95.25 204 ALA A O 1
ATOM 1556 N N . GLU A 1 205 ? -7.461 18.922 9.164 1 95.31 205 GLU A N 1
ATOM 1557 C CA . GLU A 1 205 ? -7.422 19.297 7.754 1 95.31 205 GLU A CA 1
ATOM 1558 C C . GLU A 1 205 ? -8.82 19.594 7.223 1 95.31 205 GLU A C 1
ATOM 1560 O O . GLU A 1 205 ? -9.008 20.531 6.441 1 95.31 205 GLU A O 1
ATOM 1565 N N . ILE A 1 206 ? -9.766 18.781 7.629 1 93.88 206 ILE A N 1
ATOM 1566 C CA . ILE A 1 206 ? -11.141 18.984 7.203 1 93.88 206 ILE A CA 1
ATOM 1567 C C . ILE A 1 206 ? -11.641 20.344 7.719 1 93.88 206 ILE A C 1
ATOM 1569 O O . ILE A 1 206 ? -12.219 21.125 6.961 1 93.88 206 ILE A O 1
ATOM 1573 N N . LEU A 1 207 ? -11.352 20.625 8.953 1 93.94 207 LEU A N 1
ATOM 1574 C CA . LEU A 1 207 ? -11.812 21.875 9.57 1 93.94 207 LEU A CA 1
ATOM 1575 C C . LEU A 1 207 ? -11.109 23.078 8.961 1 93.94 207 LEU A C 1
ATOM 1577 O O . LEU A 1 207 ? -11.734 24.109 8.727 1 93.94 207 LEU A O 1
ATOM 1581 N N . ALA A 1 208 ? -9.82 22.922 8.641 1 93.06 208 ALA A N 1
ATOM 1582 C CA . ALA A 1 208 ? -9.047 24 8.031 1 93.06 208 ALA A CA 1
ATOM 1583 C C . ALA A 1 208 ? -9.5 24.25 6.598 1 93.06 208 ALA A C 1
ATOM 1585 O O . ALA A 1 208 ? -9.398 25.375 6.098 1 93.06 208 ALA A O 1
ATOM 1586 N N . GLY A 1 209 ? -9.969 23.234 5.965 1 90.12 209 GLY A N 1
ATOM 1587 C CA . GLY A 1 209 ? -10.352 23.344 4.566 1 90.12 209 GLY A CA 1
ATOM 1588 C C . GLY A 1 209 ? -11.766 23.844 4.367 1 90.12 209 GLY A C 1
ATOM 1589 O O . GLY A 1 209 ? -12.18 24.141 3.242 1 90.12 209 GLY A O 1
ATOM 1590 N N . THR A 1 210 ? -12.461 24 5.473 1 86.56 210 THR A N 1
ATOM 1591 C CA . THR A 1 210 ? -13.852 24.438 5.395 1 86.56 210 THR A CA 1
ATOM 1592 C C . THR A 1 210 ? -14.031 25.797 6.062 1 86.56 210 THR A C 1
ATOM 1594 O O . THR A 1 210 ? -14.297 25.875 7.266 1 86.56 210 THR A O 1
ATOM 1597 N N . PRO A 1 211 ? -13.703 26.891 5.418 1 74.38 211 PRO A N 1
ATOM 1598 C CA . PRO A 1 211 ? -13.844 28.219 6.035 1 74.38 211 PRO A CA 1
ATOM 1599 C C . PRO A 1 211 ? -15.25 28.484 6.551 1 74.38 211 PRO A C 1
ATOM 1601 O O . PRO A 1 211 ? -16.219 27.938 6.02 1 74.38 211 PRO A O 1
ATOM 1604 N N . PRO A 1 212 ? -15.266 29.109 7.762 1 67.81 212 PRO A N 1
ATOM 1605 C CA . PRO A 1 212 ? -16.578 29.422 8.328 1 67.81 212 PRO A CA 1
ATOM 1606 C C . PRO A 1 212 ? -17.469 30.203 7.359 1 67.81 212 PRO A C 1
ATOM 1608 O O . PRO A 1 212 ? -16.969 30.953 6.52 1 67.81 212 PRO A O 1
ATOM 1611 N N . THR A 1 213 ? -18.641 29.641 7.078 1 58.34 213 THR A N 1
ATOM 1612 C CA . THR A 1 213 ? -19.609 30.438 6.332 1 58.34 213 THR A CA 1
ATOM 1613 C C . THR A 1 213 ? -19.766 31.812 6.953 1 58.34 213 THR A C 1
ATOM 1615 O O . THR A 1 213 ? -19.906 31.953 8.172 1 58.34 213 THR A O 1
ATOM 1618 N N . VAL A 1 214 ? -19.156 32.812 6.453 1 52.09 214 VAL A N 1
ATOM 1619 C CA . VAL A 1 214 ? -19.469 34.156 6.918 1 52.09 214 VAL A CA 1
ATOM 1620 C C . VAL A 1 214 ? -20.984 34.344 7.02 1 52.09 214 VAL A C 1
ATOM 1622 O O . VAL A 1 214 ? -21.703 34.062 6.059 1 52.09 214 VAL A O 1
ATOM 1625 N N . PRO A 1 215 ? -21.609 34.312 8.172 1 49.72 215 PRO A N 1
ATOM 1626 C CA . PRO A 1 215 ? -23.047 34.562 8.336 1 49.72 215 PRO A CA 1
ATOM 1627 C C . PRO A 1 215 ? -23.562 35.688 7.445 1 49.72 215 PRO A C 1
ATOM 1629 O O . PRO A 1 215 ? -24.766 35.844 7.293 1 49.72 215 PRO A O 1
ATOM 1632 N N . GLY A 1 216 ? -22.844 36.781 7.215 1 43.75 216 GLY A N 1
ATOM 1633 C CA . GLY A 1 216 ? -23.359 38.094 6.961 1 43.75 216 GLY A CA 1
ATOM 1634 C C . GLY A 1 216 ? -24.062 38.219 5.629 1 43.75 216 GLY A C 1
ATOM 1635 O O . GLY A 1 216 ? -24.625 39.281 5.316 1 43.75 216 GLY A O 1
ATOM 1636 N N . SER A 1 217 ? -23.672 37.562 4.574 1 45.47 217 SER A N 1
ATOM 1637 C CA . SER A 1 217 ? -24.078 38.281 3.361 1 45.47 217 SER A CA 1
ATOM 1638 C C . SER A 1 217 ? -25.547 38.031 3.043 1 45.47 217 SER A C 1
ATOM 1640 O O . SER A 1 217 ? -26 38.312 1.929 1 45.47 217 SER A O 1
ATOM 1642 N N . ALA A 1 218 ? -26.281 37.281 3.812 1 45.5 218 ALA A N 1
ATOM 1643 C CA . ALA A 1 218 ? -27.688 37.188 3.402 1 45.5 218 ALA A CA 1
ATOM 1644 C C . ALA A 1 218 ? -28.422 38.5 3.717 1 45.5 218 ALA A C 1
ATOM 1646 O O . ALA A 1 218 ? -29.609 38.625 3.434 1 45.5 218 ALA A O 1
ATOM 1647 N N . ALA A 1 219 ? -28.031 39.344 4.613 1 43.59 219 ALA A N 1
ATOM 1648 C CA . ALA A 1 219 ? -28.969 40.375 5.102 1 43.59 219 ALA A CA 1
ATOM 1649 C C . ALA A 1 219 ? -29.422 41.281 3.967 1 43.59 219 ALA A C 1
ATOM 1651 O O . ALA A 1 219 ? -30.547 41.781 3.996 1 43.59 219 ALA A O 1
ATOM 1652 N N . GLU A 1 220 ? -28.484 41.906 3.172 1 41.03 220 GLU A N 1
ATOM 1653 C CA . GLU A 1 220 ? -28.953 43.219 2.693 1 41.03 220 GLU A CA 1
ATOM 1654 C C . GLU A 1 220 ? -29.859 43.062 1.483 1 41.03 220 GLU A C 1
ATOM 1656 O O . GLU A 1 220 ? -30.328 44.062 0.914 1 41.03 220 GLU A O 1
ATOM 1661 N N . ALA A 1 221 ? -29.953 41.844 0.893 1 41.38 221 ALA A N 1
ATOM 1662 C CA . ALA A 1 221 ? -30.688 42.094 -0.343 1 41.38 221 ALA A CA 1
ATOM 1663 C C . ALA A 1 221 ? -32.188 42.156 -0.082 1 41.38 221 ALA A C 1
ATOM 1665 O O . ALA A 1 221 ? -33 42.031 -1.011 1 41.38 221 ALA A O 1
ATOM 1666 N N . ASN A 1 222 ? -32.656 42.281 1.204 1 30.61 222 ASN A N 1
ATOM 1667 C CA . ASN A 1 222 ? -34.062 42.719 1.138 1 30.61 222 ASN A CA 1
ATOM 1668 C C . ASN A 1 222 ? -34.156 44.156 0.645 1 30.61 222 ASN A C 1
ATOM 1670 O O . ASN A 1 222 ? -33.406 45.031 1.102 1 30.61 222 ASN A O 1
ATOM 1674 N N . MET B 1 1 ? 38.719 -14.648 -17.328 1 47.03 1 MET B N 1
ATOM 1675 C CA . MET B 1 1 ? 37.969 -14.188 -18.5 1 47.03 1 MET B CA 1
ATOM 1676 C C . MET B 1 1 ? 36.625 -14.875 -18.594 1 47.03 1 MET B C 1
ATOM 1678 O O . MET B 1 1 ? 35.625 -14.234 -18.859 1 47.03 1 MET B O 1
ATOM 1682 N N . GLY B 1 2 ? 36.438 -16.25 -18.344 1 49.03 2 GLY B N 1
ATOM 1683 C CA . GLY B 1 2 ? 35.25 -17.062 -18.391 1 49.03 2 GLY B CA 1
ATOM 1684 C C . GLY B 1 2 ? 34.25 -16.703 -17.312 1 49.03 2 GLY B C 1
ATOM 1685 O O . GLY B 1 2 ? 33.031 -16.625 -17.562 1 49.03 2 GLY B O 1
ATOM 1686 N N . ARG B 1 3 ? 34.812 -16.516 -16.109 1 55.09 3 ARG B N 1
ATOM 1687 C CA . ARG B 1 3 ? 33.969 -16.25 -14.945 1 55.09 3 ARG B CA 1
ATOM 1688 C C . ARG B 1 3 ? 33.312 -14.883 -15.047 1 55.09 3 ARG B C 1
ATOM 1690 O O . ARG B 1 3 ? 32.125 -14.742 -14.688 1 55.09 3 ARG B O 1
ATOM 1697 N N . HIS B 1 4 ? 34.156 -13.969 -15.531 1 58.12 4 HIS B N 1
ATOM 1698 C CA . HIS B 1 4 ? 33.656 -12.609 -15.672 1 58.12 4 HIS B CA 1
ATOM 1699 C C . HIS B 1 4 ? 32.531 -12.531 -16.703 1 58.12 4 HIS B C 1
ATOM 1701 O O . HIS B 1 4 ? 31.531 -11.828 -16.5 1 58.12 4 HIS B O 1
ATOM 1707 N N . LYS B 1 5 ? 32.719 -13.227 -17.781 1 58.78 5 LYS B N 1
ATOM 1708 C CA . LYS B 1 5 ? 31.688 -13.266 -18.812 1 58.78 5 LYS B CA 1
ATOM 1709 C C . LYS B 1 5 ? 30.391 -13.891 -18.297 1 58.78 5 LYS B C 1
ATOM 1711 O O . LYS B 1 5 ? 29.297 -13.453 -18.656 1 58.78 5 LYS B O 1
ATOM 1716 N N . ASP B 1 6 ? 30.656 -14.734 -17.359 1 77.38 6 ASP B N 1
ATOM 1717 C CA . ASP B 1 6 ? 29.531 -15.438 -16.75 1 77.38 6 ASP B CA 1
ATOM 1718 C C . ASP B 1 6 ? 28.734 -14.516 -15.828 1 77.38 6 ASP B C 1
ATOM 1720 O O . ASP B 1 6 ? 27.5 -14.531 -15.828 1 77.38 6 ASP B O 1
ATOM 1724 N N . ALA B 1 7 ? 29.609 -13.594 -15.312 1 84.69 7 ALA B N 1
ATOM 1725 C CA . ALA B 1 7 ? 28.969 -12.664 -14.391 1 84.69 7 ALA B CA 1
ATOM 1726 C C . ALA B 1 7 ? 28.188 -11.594 -15.148 1 84.69 7 ALA B C 1
ATOM 1728 O O . ALA B 1 7 ? 27.094 -11.203 -14.727 1 84.69 7 ALA B O 1
ATOM 1729 N N . ALA B 1 8 ? 28.766 -11.133 -16.203 1 88.5 8 ALA B N 1
ATOM 1730 C CA . ALA B 1 8 ? 28.094 -10.133 -17.031 1 88.5 8 ALA B CA 1
ATOM 1731 C C . ALA B 1 8 ? 26.812 -10.703 -17.656 1 88.5 8 ALA B C 1
ATOM 1733 O O . ALA B 1 8 ? 25.781 -10.016 -17.703 1 88.5 8 ALA B O 1
ATOM 1734 N N . ARG B 1 9 ? 26.891 -11.891 -18.094 1 90.38 9 ARG B N 1
ATOM 1735 C CA . ARG B 1 9 ? 25.734 -12.547 -18.688 1 90.38 9 ARG B CA 1
ATOM 1736 C C . ARG B 1 9 ? 24.641 -12.773 -17.641 1 90.38 9 ARG B C 1
ATOM 1738 O O . ARG B 1 9 ? 23.469 -12.578 -17.922 1 90.38 9 ARG B O 1
ATOM 1745 N N . TYR B 1 10 ? 25.078 -13.172 -16.484 1 93.88 10 TYR B N 1
ATOM 1746 C CA . TYR B 1 10 ? 24.141 -13.344 -15.391 1 93.88 10 TYR B CA 1
ATOM 1747 C C . TYR B 1 10 ? 23.391 -12.047 -15.109 1 93.88 10 TYR B C 1
ATOM 1749 O O . TYR B 1 10 ? 22.156 -12.055 -14.969 1 93.88 10 TYR B O 1
ATOM 1757 N N . ARG B 1 11 ? 24.125 -10.969 -15.07 1 93.5 11 ARG B N 1
ATOM 1758 C CA . ARG B 1 11 ? 23.516 -9.672 -14.781 1 93.5 11 ARG B CA 1
ATOM 1759 C C . ARG B 1 11 ? 22.547 -9.266 -15.883 1 93.5 11 ARG B C 1
ATOM 1761 O O . ARG B 1 11 ? 21.469 -8.75 -15.609 1 93.5 11 ARG B O 1
ATOM 1768 N N . GLU B 1 12 ? 22.922 -9.484 -17.031 1 94.62 12 GLU B N 1
ATOM 1769 C CA . GLU B 1 12 ? 22.062 -9.18 -18.156 1 94.62 12 GLU B CA 1
ATOM 1770 C C . GLU B 1 12 ? 20.766 -9.984 -18.109 1 94.62 12 GLU B C 1
ATOM 1772 O O . GLU B 1 12 ? 19.688 -9.445 -18.328 1 94.62 12 GLU B O 1
ATOM 1777 N N . LEU B 1 13 ? 20.938 -11.234 -17.812 1 95.69 13 LEU B N 1
ATOM 1778 C CA . LEU B 1 13 ? 19.766 -12.102 -17.719 1 95.69 13 LEU B CA 1
ATOM 1779 C C . LEU B 1 13 ? 18.859 -11.68 -16.562 1 95.69 13 LEU B C 1
ATOM 1781 O O . LEU B 1 13 ? 17.641 -11.648 -16.688 1 95.69 13 LEU B O 1
ATOM 1785 N N . LEU B 1 14 ? 19.516 -11.336 -15.484 1 96.38 14 LEU B N 1
ATOM 1786 C CA . LEU B 1 14 ? 18.75 -10.922 -14.312 1 96.38 14 LEU B CA 1
ATOM 1787 C C . LEU B 1 14 ? 17.984 -9.633 -14.602 1 96.38 14 LEU B C 1
ATOM 1789 O O . LEU B 1 14 ? 16.828 -9.5 -14.188 1 96.38 14 LEU B O 1
ATOM 1793 N N . ASP B 1 15 ? 18.625 -8.734 -15.328 1 95.31 15 ASP B N 1
ATOM 1794 C CA . ASP B 1 15 ? 17.953 -7.496 -15.727 1 95.31 15 ASP B CA 1
ATOM 1795 C C . ASP B 1 15 ? 16.734 -7.793 -16.609 1 95.31 15 ASP B C 1
ATOM 1797 O O . ASP B 1 15 ? 15.672 -7.199 -16.422 1 95.31 15 ASP B O 1
ATOM 1801 N N . GLY B 1 16 ? 16.938 -8.664 -17.5 1 96.06 16 GLY B N 1
ATOM 1802 C CA . GLY B 1 16 ? 15.836 -9.07 -18.359 1 96.06 16 GLY B CA 1
ATOM 1803 C C . GLY B 1 16 ? 14.711 -9.742 -17.594 1 96.06 16 GLY B C 1
ATOM 1804 O O . GLY B 1 16 ? 13.531 -9.469 -17.844 1 96.06 16 GLY B O 1
ATOM 1805 N N . CYS B 1 17 ? 15.055 -10.602 -16.656 1 96.44 17 CYS B N 1
ATOM 1806 C CA . CYS B 1 17 ? 14.07 -11.273 -15.828 1 96.44 17 CYS B CA 1
ATOM 1807 C C . CYS B 1 17 ? 13.281 -10.273 -14.992 1 96.44 17 CYS B C 1
ATOM 1809 O O . CYS B 1 17 ? 12.062 -10.406 -14.836 1 96.44 17 CYS B O 1
ATOM 1811 N N . THR B 1 18 ? 14 -9.32 -14.5 1 95.12 18 THR B N 1
ATOM 1812 C CA . THR B 1 18 ? 13.359 -8.305 -13.672 1 95.12 18 THR B CA 1
ATOM 1813 C C . THR B 1 18 ? 12.398 -7.457 -14.5 1 95.12 18 THR B C 1
ATOM 1815 O O . THR B 1 18 ? 11.273 -7.191 -14.07 1 95.12 18 THR B O 1
ATOM 1818 N N . ALA B 1 19 ? 12.805 -7.109 -15.68 1 94.12 19 ALA B N 1
ATOM 1819 C CA . ALA B 1 19 ? 11.945 -6.348 -16.578 1 94.12 19 ALA B CA 1
ATOM 1820 C C . ALA B 1 19 ? 10.695 -7.145 -16.953 1 94.12 19 ALA B C 1
ATOM 1822 O O . ALA B 1 19 ? 9.594 -6.594 -17.016 1 94.12 19 ALA B O 1
ATOM 1823 N N . TYR B 1 20 ? 10.898 -8.391 -17.203 1 95.12 20 TYR B N 1
ATOM 1824 C CA . TYR B 1 20 ? 9.773 -9.266 -17.484 1 95.12 20 TYR B CA 1
ATOM 1825 C C . TYR B 1 20 ? 8.805 -9.32 -16.312 1 95.12 20 TYR B C 1
ATOM 1827 O O . TYR B 1 20 ? 7.586 -9.234 -16.516 1 95.12 20 TYR B O 1
ATOM 1835 N N . ALA B 1 21 ? 9.344 -9.453 -15.133 1 94.19 21 ALA B N 1
ATOM 1836 C CA . ALA B 1 21 ? 8.523 -9.516 -13.922 1 94.19 21 ALA B CA 1
ATOM 1837 C C . ALA B 1 21 ? 7.75 -8.219 -13.719 1 94.19 21 ALA B C 1
ATOM 1839 O O . ALA B 1 21 ? 6.609 -8.234 -13.242 1 94.19 21 ALA B O 1
ATOM 1840 N N . GLU B 1 22 ? 8.398 -7.125 -14.031 1 92.44 22 GLU B N 1
ATOM 1841 C CA . GLU B 1 22 ? 7.73 -5.832 -13.922 1 92.44 22 GLU B CA 1
ATOM 1842 C C . GLU B 1 22 ? 6.516 -5.766 -14.844 1 92.44 22 GLU B C 1
ATOM 1844 O O . GLU B 1 22 ? 5.488 -5.184 -14.484 1 92.44 22 GLU B O 1
ATOM 1849 N N . GLU B 1 23 ? 6.598 -6.371 -15.945 1 91 23 GLU B N 1
ATOM 1850 C CA . GLU B 1 23 ? 5.535 -6.316 -16.953 1 91 23 GLU B CA 1
ATOM 1851 C C . GLU B 1 23 ? 4.465 -7.367 -16.672 1 91 23 GLU B C 1
ATOM 1853 O O . GLU B 1 23 ? 3.27 -7.098 -16.812 1 91 23 GLU B O 1
ATOM 1858 N N . HIS B 1 24 ? 4.914 -8.602 -16.219 1 90.31 24 HIS B N 1
ATOM 1859 C CA . HIS B 1 24 ? 3.994 -9.734 -16.203 1 90.31 24 HIS B CA 1
ATOM 1860 C C . HIS B 1 24 ? 3.697 -10.172 -14.773 1 90.31 24 HIS B C 1
ATOM 1862 O O . HIS B 1 24 ? 2.766 -10.945 -14.539 1 90.31 24 HIS B O 1
ATOM 1868 N N . GLY B 1 25 ? 4.449 -9.617 -13.867 1 90.31 25 GLY B N 1
ATOM 1869 C CA . GLY B 1 25 ? 4.332 -10.109 -12.508 1 90.31 25 GLY B CA 1
ATOM 1870 C C . GLY B 1 25 ? 5.324 -11.211 -12.188 1 90.31 25 GLY B C 1
ATOM 1871 O O . GLY B 1 25 ? 5.957 -11.766 -13.086 1 90.31 25 GLY B O 1
ATOM 1872 N N . LEU B 1 26 ? 5.453 -11.539 -10.914 1 86.94 26 LEU B N 1
ATOM 1873 C CA . LEU B 1 26 ? 6.512 -12.43 -10.445 1 86.94 26 LEU B CA 1
ATOM 1874 C C . LEU B 1 26 ? 5.949 -13.805 -10.094 1 86.94 26 LEU B C 1
ATOM 1876 O O . LEU B 1 26 ? 6.52 -14.828 -10.469 1 86.94 26 LEU B O 1
ATOM 1880 N N . PHE B 1 27 ? 4.848 -13.891 -9.398 1 73.31 27 PHE B N 1
ATOM 1881 C CA . PHE B 1 27 ? 4.5 -15.148 -8.742 1 73.31 27 PHE B CA 1
ATOM 1882 C C . PHE B 1 27 ? 3.748 -16.062 -9.695 1 73.31 27 PHE B C 1
ATOM 1884 O O . PHE B 1 27 ? 3.58 -17.25 -9.422 1 73.31 27 PHE B O 1
ATOM 1891 N N . GLY B 1 28 ? 3.408 -15.711 -10.883 1 73.12 28 GLY B N 1
ATOM 1892 C CA . GLY B 1 28 ? 2.914 -16.562 -11.945 1 73.12 28 GLY B CA 1
ATOM 1893 C C . GLY B 1 28 ? 3.932 -16.797 -13.047 1 73.12 28 GLY B C 1
ATOM 1894 O O . GLY B 1 28 ? 3.619 -17.406 -14.07 1 73.12 28 GLY B O 1
ATOM 1895 N N . LEU B 1 29 ? 5.094 -16.422 -12.719 1 84.69 29 LEU B N 1
ATOM 1896 C CA . LEU B 1 29 ? 6.164 -16.5 -13.711 1 84.69 29 LEU B CA 1
ATOM 1897 C C . LEU B 1 29 ? 6.57 -17.938 -13.961 1 84.69 29 LEU B C 1
ATOM 1899 O O . LEU B 1 29 ? 6.742 -18.719 -13.016 1 84.69 29 LEU B O 1
ATOM 1903 N N . THR B 1 30 ? 6.629 -18.344 -15.258 1 88.62 30 THR B N 1
ATOM 1904 C CA . THR B 1 30 ? 7.133 -19.641 -15.664 1 88.62 30 THR B CA 1
ATOM 1905 C C . THR B 1 30 ? 8.328 -19.5 -16.594 1 88.62 30 THR B C 1
ATOM 1907 O O . THR B 1 30 ? 8.492 -18.469 -17.25 1 88.62 30 THR B O 1
ATOM 1910 N N . LEU B 1 31 ? 9.133 -20.516 -16.641 1 93.88 31 LEU B N 1
ATOM 1911 C CA . LEU B 1 31 ? 10.438 -20.391 -17.281 1 93.88 31 LEU B CA 1
ATOM 1912 C C . LEU B 1 31 ? 10.297 -20.344 -18.797 1 93.88 31 LEU B C 1
ATOM 1914 O O . LEU B 1 31 ? 10.992 -19.562 -19.453 1 93.88 31 LEU B O 1
ATOM 1918 N N . ARG B 1 32 ? 9.406 -21.062 -19.344 1 94.25 32 ARG B N 1
ATOM 1919 C CA . ARG B 1 32 ? 9.336 -21.172 -20.797 1 94.25 32 ARG B CA 1
ATOM 1920 C C . ARG B 1 32 ? 8.93 -19.844 -21.422 1 94.25 32 ARG B C 1
ATOM 1922 O O . ARG B 1 32 ? 9.656 -19.312 -22.266 1 94.25 32 ARG B O 1
ATOM 1929 N N . PRO B 1 33 ? 7.852 -19.25 -21.031 1 94.81 33 PRO B N 1
ATOM 1930 C CA . PRO B 1 33 ? 7.496 -17.938 -21.578 1 94.81 33 PRO B CA 1
ATOM 1931 C C . PRO B 1 33 ? 8.555 -16.875 -21.297 1 94.81 33 PRO B C 1
ATOM 1933 O O . PRO B 1 33 ? 8.789 -15.984 -22.125 1 94.81 33 PRO B O 1
ATOM 1936 N N . LEU B 1 34 ? 9.164 -16.891 -20.156 1 96.12 34 LEU B N 1
ATOM 1937 C CA . LEU B 1 34 ? 10.227 -15.961 -19.797 1 96.12 34 LEU B CA 1
ATOM 1938 C C . LEU B 1 34 ? 11.414 -16.094 -20.734 1 96.12 34 LEU B C 1
ATOM 1940 O O . LEU B 1 34 ? 11.922 -15.086 -21.25 1 96.12 34 LEU B O 1
ATOM 1944 N N . ALA B 1 35 ? 11.805 -17.297 -20.953 1 97.19 35 ALA B N 1
ATOM 1945 C CA . ALA B 1 35 ? 12.93 -17.547 -21.844 1 97.19 35 ALA B CA 1
ATOM 1946 C C . ALA B 1 35 ? 12.633 -17.047 -23.25 1 97.19 35 ALA B C 1
ATOM 1948 O O . ALA B 1 35 ? 13.484 -16.422 -23.891 1 97.19 35 ALA B O 1
ATOM 1949 N N . GLU B 1 36 ? 11.461 -17.297 -23.734 1 96.56 36 GLU B N 1
ATOM 1950 C CA . GLU B 1 36 ? 11.039 -16.844 -25.047 1 96.56 36 GLU B CA 1
ATOM 1951 C C . GLU B 1 36 ? 11.086 -15.328 -25.156 1 96.56 36 GLU B C 1
ATOM 1953 O O . GLU B 1 36 ? 11.57 -14.781 -26.156 1 96.56 36 GLU B O 1
ATOM 1958 N N . ASP B 1 37 ? 10.672 -14.688 -24.188 1 95.5 37 ASP B N 1
ATOM 1959 C CA . ASP B 1 37 ? 10.648 -13.227 -24.172 1 95.5 37 ASP B CA 1
ATOM 1960 C C . ASP B 1 37 ? 12.062 -12.656 -24.203 1 95.5 37 ASP B C 1
ATOM 1962 O O . ASP B 1 37 ? 12.297 -11.602 -24.812 1 95.5 37 ASP B O 1
ATOM 1966 N N . LEU B 1 38 ? 12.992 -13.336 -23.594 1 96.44 38 LEU B N 1
ATOM 1967 C CA . LEU B 1 38 ? 14.359 -12.844 -23.453 1 96.44 38 LEU B CA 1
ATOM 1968 C C . LEU B 1 38 ? 15.219 -13.297 -24.641 1 96.44 38 LEU B C 1
ATOM 1970 O O . LEU B 1 38 ? 16.391 -12.93 -24.734 1 96.44 38 LEU B O 1
ATOM 1974 N N . GLY B 1 39 ? 14.641 -14.109 -25.453 1 96.69 39 GLY B N 1
ATOM 1975 C CA . GLY B 1 39 ? 15.406 -14.633 -26.578 1 96.69 39 GLY B CA 1
ATOM 1976 C C . GLY B 1 39 ? 16.453 -15.641 -26.172 1 96.69 39 GLY B C 1
ATOM 1977 O O . GLY B 1 39 ? 17.562 -15.656 -26.734 1 96.69 39 GLY B O 1
ATOM 1978 N N . THR B 1 40 ? 16.172 -16.375 -25.109 1 96.44 40 THR B N 1
ATOM 1979 C CA . THR B 1 40 ? 17.062 -17.406 -24.625 1 96.44 40 THR B CA 1
ATOM 1980 C C . THR B 1 40 ? 16.328 -18.719 -24.438 1 96.44 40 THR B C 1
ATOM 1982 O O . THR B 1 40 ? 15.25 -18.922 -25.031 1 96.44 40 THR B O 1
ATOM 1985 N N . SER B 1 41 ? 16.891 -19.734 -23.75 1 96.56 41 SER B N 1
ATOM 1986 C CA . SER B 1 41 ? 16.266 -21.031 -23.531 1 96.56 41 SER B CA 1
ATOM 1987 C C . SER B 1 41 ? 16.047 -21.297 -22.047 1 96.56 41 SER B C 1
ATOM 1989 O O . SER B 1 41 ? 16.75 -20.75 -21.203 1 96.56 41 SER B O 1
ATOM 1991 N N . THR B 1 42 ? 15.055 -22.125 -21.812 1 96.38 42 THR B N 1
ATOM 1992 C CA . THR B 1 42 ? 14.836 -22.562 -20.453 1 96.38 42 THR B CA 1
ATOM 1993 C C . THR B 1 42 ? 16.094 -23.203 -19.875 1 96.38 42 THR B C 1
ATOM 1995 O O . THR B 1 42 ? 16.422 -23 -18.703 1 96.38 42 THR B O 1
ATOM 1998 N N . ARG B 1 43 ? 16.828 -23.922 -20.703 1 95.75 43 ARG B N 1
ATOM 1999 C CA . ARG B 1 43 ? 18.062 -24.578 -20.281 1 95.75 43 ARG B CA 1
ATOM 2000 C C . ARG B 1 43 ? 19.094 -23.531 -19.859 1 95.75 43 ARG B C 1
ATOM 2002 O O . ARG B 1 43 ? 19.781 -23.719 -18.844 1 95.75 43 ARG B O 1
ATOM 2009 N N . ASN B 1 44 ? 19.219 -22.547 -20.594 1 95.56 44 ASN B N 1
ATOM 2010 C CA . ASN B 1 44 ? 20.156 -21.484 -20.281 1 95.56 44 ASN B CA 1
ATOM 2011 C C . ASN B 1 44 ? 19.812 -20.781 -18.969 1 95.56 44 ASN B C 1
ATOM 2013 O O . ASN B 1 44 ? 20.688 -20.484 -18.156 1 95.56 44 ASN B O 1
ATOM 2017 N N . LEU B 1 45 ? 18.547 -20.484 -18.75 1 96.31 45 LEU B N 1
ATOM 2018 C CA . LEU B 1 45 ? 18.094 -19.906 -17.484 1 96.31 45 LEU B CA 1
ATOM 2019 C C . LEU B 1 45 ? 18.422 -20.812 -16.312 1 96.31 45 LEU B C 1
ATOM 2021 O O . LEU B 1 45 ? 18.922 -20.359 -15.289 1 96.31 45 LEU B O 1
ATOM 2025 N N . LEU B 1 46 ? 18.172 -22.109 -16.516 1 95.81 46 LEU B N 1
ATOM 2026 C CA . LEU B 1 46 ? 18.422 -23.078 -15.445 1 95.81 46 LEU B CA 1
ATOM 2027 C C . LEU B 1 46 ? 19.922 -23.188 -15.156 1 95.81 46 LEU B C 1
ATOM 2029 O O . LEU B 1 46 ? 20.328 -23.406 -14.016 1 95.81 46 LEU B O 1
ATOM 2033 N N . HIS B 1 47 ? 20.672 -23.094 -16.203 1 95.38 47 HIS B N 1
ATOM 2034 C CA . HIS B 1 47 ? 22.109 -23.125 -16.047 1 95.38 47 HIS B CA 1
ATOM 2035 C C . HIS B 1 47 ? 22.578 -21.984 -15.133 1 95.38 47 HIS B C 1
ATOM 2037 O O . HIS B 1 47 ? 23.438 -22.203 -14.258 1 95.38 47 HIS B O 1
ATOM 2043 N N . HIS B 1 48 ? 22.016 -20.844 -15.234 1 95.06 48 HIS B N 1
ATOM 2044 C CA . HIS B 1 48 ? 22.484 -19.672 -14.492 1 95.06 48 HIS B CA 1
ATOM 2045 C C . HIS B 1 48 ? 21.797 -19.578 -13.133 1 95.06 48 HIS B C 1
ATOM 2047 O O . HIS B 1 48 ? 22.422 -19.172 -12.148 1 95.06 48 HIS B O 1
ATOM 2053 N N . PHE B 1 49 ? 20.5 -20 -13.039 1 95.88 49 PHE B N 1
ATOM 2054 C CA . PHE B 1 49 ? 19.75 -19.734 -11.82 1 95.88 49 PHE B CA 1
ATOM 2055 C C . PHE B 1 49 ? 19.453 -21.031 -11.07 1 95.88 49 PHE B C 1
ATOM 2057 O O . PHE B 1 49 ? 19.109 -21.016 -9.891 1 95.88 49 PHE B O 1
ATOM 2064 N N . GLY B 1 50 ? 19.562 -22.141 -11.758 1 94.31 50 GLY B N 1
ATOM 2065 C CA . GLY B 1 50 ? 19.375 -23.438 -11.117 1 94.31 50 GLY B CA 1
ATOM 2066 C C . GLY B 1 50 ? 17.922 -23.875 -11.094 1 94.31 50 GLY B C 1
ATOM 2067 O O . GLY B 1 50 ? 17.594 -25 -11.484 1 94.31 50 GLY B O 1
ATOM 2068 N N . SER B 1 51 ? 17 -22.969 -10.562 1 93.81 51 SER B N 1
ATOM 2069 C CA . SER B 1 51 ? 15.57 -23.266 -10.484 1 93.81 51 SER B CA 1
ATOM 2070 C C . SER B 1 51 ? 14.734 -22 -10.625 1 93.81 51 SER B C 1
ATOM 2072 O O . SER B 1 51 ? 15.258 -20.891 -10.555 1 93.81 51 SER B O 1
ATOM 2074 N N . ARG B 1 52 ? 13.531 -22.219 -10.875 1 91.12 52 ARG B N 1
ATOM 2075 C CA . ARG B 1 52 ? 12.586 -21.109 -10.93 1 91.12 52 ARG B CA 1
ATOM 2076 C C . ARG B 1 52 ? 12.555 -20.359 -9.609 1 91.12 52 ARG B C 1
ATOM 2078 O O . ARG B 1 52 ? 12.516 -19.125 -9.594 1 91.12 52 ARG B O 1
ATOM 2085 N N . GLU B 1 53 ? 12.695 -21.109 -8.516 1 88.38 53 GLU B N 1
ATOM 2086 C CA . GLU B 1 53 ? 12.648 -20.5 -7.184 1 88.38 53 GLU B CA 1
ATOM 2087 C C . GLU B 1 53 ? 13.859 -19.609 -6.938 1 88.38 53 GLU B C 1
ATOM 2089 O O . GLU B 1 53 ? 13.734 -18.516 -6.402 1 88.38 53 GLU B O 1
ATOM 2094 N N . VAL B 1 54 ? 14.961 -20.047 -7.316 1 92.69 54 VAL B N 1
ATOM 2095 C CA . VAL B 1 54 ? 16.188 -19.281 -7.141 1 92.69 54 VAL B CA 1
ATOM 2096 C C . VAL B 1 54 ? 16.156 -18.031 -8.031 1 92.69 54 VAL B C 1
ATOM 2098 O O . VAL B 1 54 ? 16.609 -16.969 -7.633 1 92.69 54 VAL B O 1
ATOM 2101 N N . LEU B 1 55 ? 15.609 -18.219 -9.219 1 94.12 55 LEU B N 1
ATOM 2102 C CA . LEU B 1 55 ? 15.461 -17.078 -10.117 1 94.12 55 LEU B CA 1
ATOM 2103 C C . LEU B 1 55 ? 14.547 -16.031 -9.508 1 94.12 55 LEU B C 1
ATOM 2105 O O . LEU B 1 55 ? 14.867 -14.836 -9.523 1 94.12 55 LEU B O 1
ATOM 2109 N N . ILE B 1 56 ? 13.469 -16.422 -8.914 1 91.44 56 ILE B N 1
ATOM 2110 C CA . ILE B 1 56 ? 12.516 -15.516 -8.273 1 91.44 56 ILE B CA 1
ATOM 2111 C C . ILE B 1 56 ? 13.195 -14.789 -7.117 1 91.44 56 ILE B C 1
ATOM 2113 O O . ILE B 1 56 ? 13.07 -13.57 -6.977 1 91.44 56 ILE B O 1
ATOM 2117 N N . ASP B 1 57 ? 13.984 -15.523 -6.387 1 91.06 57 ASP B N 1
ATOM 2118 C CA . ASP B 1 57 ? 14.719 -14.922 -5.277 1 91.06 57 ASP B CA 1
ATOM 2119 C C . ASP B 1 57 ? 15.688 -13.859 -5.773 1 91.06 57 ASP B C 1
ATOM 2121 O O . ASP B 1 57 ? 15.828 -12.797 -5.152 1 91.06 57 ASP B O 1
ATOM 2125 N N . ALA B 1 58 ? 16.297 -14.156 -6.844 1 94.19 58 ALA B N 1
ATOM 2126 C CA . ALA B 1 58 ? 17.266 -13.219 -7.414 1 94.19 58 ALA B CA 1
ATOM 2127 C C . ALA B 1 58 ? 16.578 -11.938 -7.875 1 94.19 58 ALA B C 1
ATOM 2129 O O . ALA B 1 58 ? 17.109 -10.844 -7.699 1 94.19 58 ALA B O 1
ATOM 2130 N N . VAL B 1 59 ? 15.414 -12.078 -8.484 1 94.5 59 VAL B N 1
ATOM 2131 C CA . VAL B 1 59 ? 14.648 -10.914 -8.93 1 94.5 59 VAL B CA 1
ATOM 2132 C C . VAL B 1 59 ? 14.203 -10.102 -7.723 1 94.5 59 VAL B C 1
ATOM 2134 O O . VAL B 1 59 ? 14.297 -8.867 -7.73 1 94.5 59 VAL B O 1
ATOM 2137 N N . VAL B 1 60 ? 13.719 -10.734 -6.645 1 93.12 60 VAL B N 1
ATOM 2138 C CA . VAL B 1 60 ? 13.297 -10.055 -5.422 1 93.12 60 VAL B CA 1
ATOM 2139 C C . VAL B 1 60 ? 14.469 -9.266 -4.84 1 93.12 60 VAL B C 1
ATOM 2141 O O . VAL B 1 60 ? 14.312 -8.102 -4.461 1 93.12 60 VAL B O 1
ATOM 2144 N N . ASP B 1 61 ? 15.641 -9.867 -4.844 1 92.31 61 ASP B N 1
ATOM 2145 C CA . ASP B 1 61 ? 16.844 -9.211 -4.312 1 92.31 61 ASP B CA 1
ATOM 2146 C C . ASP B 1 61 ? 17.219 -7.996 -5.152 1 92.31 61 ASP B C 1
ATOM 2148 O O . ASP B 1 61 ? 17.641 -6.973 -4.609 1 92.31 61 ASP B O 1
ATOM 2152 N N . ARG B 1 62 ? 17.062 -8.188 -6.391 1 93.31 62 ARG B N 1
ATOM 2153 C CA . ARG B 1 62 ? 17.375 -7.082 -7.289 1 93.31 62 ARG B CA 1
ATOM 2154 C C . ARG B 1 62 ? 16.422 -5.91 -7.07 1 93.31 62 ARG B C 1
ATOM 2156 O O . ARG B 1 62 ? 16.844 -4.754 -7.039 1 93.31 62 ARG B O 1
ATOM 2163 N N . VAL B 1 63 ? 15.148 -6.152 -6.926 1 91.44 63 VAL B N 1
ATOM 2164 C CA . VAL B 1 63 ? 14.148 -5.121 -6.684 1 91.44 63 VAL B CA 1
ATOM 2165 C C . VAL B 1 63 ? 14.406 -4.453 -5.336 1 91.44 63 VAL B C 1
ATOM 2167 O O . VAL B 1 63 ? 14.359 -3.227 -5.223 1 91.44 63 VAL B O 1
ATOM 2170 N N . ARG B 1 64 ? 14.719 -5.258 -4.387 1 88.19 64 ARG B N 1
ATOM 2171 C CA . ARG B 1 64 ? 15.047 -4.738 -3.064 1 88.19 64 ARG B CA 1
ATOM 2172 C C . ARG B 1 64 ? 16.234 -3.783 -3.129 1 88.19 64 ARG B C 1
ATOM 2174 O O . ARG B 1 64 ? 16.172 -2.676 -2.59 1 88.19 64 ARG B O 1
ATOM 2181 N N . ALA B 1 65 ? 17.234 -4.23 -3.754 1 87.12 65 ALA B N 1
ATOM 2182 C CA . ALA B 1 65 ? 18.453 -3.43 -3.854 1 87.12 65 ALA B CA 1
ATOM 2183 C C . ALA B 1 65 ? 18.188 -2.102 -4.555 1 87.12 65 ALA B C 1
ATOM 2185 O O . ALA B 1 65 ? 18.688 -1.057 -4.133 1 87.12 65 ALA B O 1
ATOM 2186 N N . SER B 1 66 ? 17.422 -2.193 -5.613 1 85.38 66 SER B N 1
ATOM 2187 C CA . SER B 1 66 ? 17.109 -0.986 -6.363 1 85.38 66 SER B CA 1
ATOM 2188 C C . SER B 1 66 ? 16.297 -0.005 -5.516 1 85.38 66 SER B C 1
ATOM 2190 O O . SER B 1 66 ? 16.562 1.201 -5.547 1 85.38 66 SER B O 1
ATOM 2192 N N . TYR B 1 67 ? 15.43 -0.495 -4.793 1 81.19 67 TYR B N 1
ATOM 2193 C CA . TYR B 1 67 ? 14.602 0.349 -3.938 1 81.19 67 TYR B CA 1
ATOM 2194 C C . TYR B 1 67 ? 15.414 0.94 -2.795 1 81.19 67 TYR B C 1
ATOM 2196 O O . TYR B 1 67 ? 15.281 2.125 -2.479 1 81.19 67 TYR B O 1
ATOM 2204 N N . LEU B 1 68 ? 16.266 0.142 -2.195 1 78.62 68 LEU B N 1
ATOM 2205 C CA . LEU B 1 68 ? 17.094 0.606 -1.099 1 78.62 68 LEU B CA 1
ATOM 2206 C C . LEU B 1 68 ? 18.094 1.663 -1.582 1 78.62 68 LEU B C 1
ATOM 2208 O O . LEU B 1 68 ? 18.344 2.646 -0.882 1 78.62 68 LEU B O 1
ATOM 2212 N N . ASP B 1 69 ? 18.531 1.428 -2.748 1 79.25 69 ASP B N 1
ATOM 2213 C CA . ASP B 1 69 ? 19.469 2.391 -3.314 1 79.25 69 ASP B CA 1
ATOM 2214 C C . ASP B 1 69 ? 18.797 3.736 -3.564 1 79.25 69 ASP B C 1
ATOM 2216 O O . ASP B 1 69 ? 19.375 4.789 -3.289 1 79.25 69 ASP B O 1
ATOM 2220 N N . MET B 1 70 ? 17.641 3.686 -4.062 1 73.31 70 MET B N 1
ATOM 2221 C CA . MET B 1 70 ? 16.875 4.906 -4.293 1 73.31 70 MET B CA 1
ATOM 2222 C C . MET B 1 70 ? 16.594 5.637 -2.984 1 73.31 70 MET B C 1
ATOM 2224 O O . MET B 1 70 ? 16.75 6.855 -2.902 1 73.31 70 MET B O 1
ATOM 2228 N N . SER B 1 71 ? 16.266 4.859 -1.97 1 73.94 71 SER B N 1
ATOM 2229 C CA . SER B 1 71 ? 16 5.434 -0.655 1 73.94 71 SER B CA 1
ATOM 2230 C C . SER B 1 71 ? 17.266 6.047 -0.055 1 73.94 71 SER B C 1
ATOM 2232 O O . SER B 1 71 ? 17.219 7.156 0.479 1 73.94 71 SER B O 1
ATOM 2234 N N . ARG B 1 72 ? 18.359 5.348 -0.191 1 74.31 72 ARG B N 1
ATOM 2235 C CA . ARG B 1 72 ? 19.625 5.809 0.358 1 74.31 72 ARG B CA 1
ATOM 2236 C C . ARG B 1 72 ? 20.094 7.074 -0.346 1 74.31 72 ARG B C 1
ATOM 2238 O O . ARG B 1 72 ? 20.625 7.992 0.294 1 74.31 72 ARG B O 1
ATOM 2245 N N . GLU B 1 73 ? 19.938 7.012 -1.592 1 74.31 73 GLU B N 1
ATOM 2246 C CA . GLU B 1 73 ? 20.312 8.203 -2.354 1 74.31 73 GLU B CA 1
ATOM 2247 C C . GLU B 1 73 ? 19.484 9.406 -1.93 1 74.31 73 GLU B C 1
ATOM 2249 O O . GLU B 1 73 ? 20.016 10.5 -1.735 1 74.31 73 GLU B O 1
ATOM 2254 N N . LEU B 1 74 ? 18.266 9.156 -1.738 1 68.31 74 LEU B N 1
ATOM 2255 C CA . LEU B 1 74 ? 17.359 10.227 -1.32 1 68.31 74 LEU B CA 1
ATOM 2256 C C . LEU B 1 74 ? 17.734 10.734 0.071 1 68.31 74 LEU B C 1
ATOM 2258 O O . LEU B 1 74 ? 17.812 11.945 0.292 1 68.31 74 LEU B O 1
ATOM 2262 N N . ILE B 1 75 ? 18.078 9.828 0.907 1 69.12 75 ILE B N 1
ATOM 2263 C CA . ILE B 1 75 ? 18.453 10.172 2.273 1 69.12 75 ILE B CA 1
ATOM 2264 C C . ILE B 1 75 ? 19.797 10.906 2.268 1 69.12 75 ILE B C 1
ATOM 2266 O O . ILE B 1 75 ? 19.969 11.891 2.988 1 69.12 75 ILE B O 1
ATOM 2270 N N . SER B 1 76 ? 20.672 10.367 1.445 1 74 76 SER B N 1
ATOM 2271 C CA . SER B 1 76 ? 21.969 11.023 1.323 1 74 76 SER B CA 1
ATOM 2272 C C . SER B 1 76 ? 21.828 12.453 0.825 1 74 76 SER B C 1
ATOM 2274 O O . SER B 1 76 ? 22.5 13.359 1.328 1 74 76 SER B O 1
ATOM 2276 N N . ARG B 1 77 ? 21.047 12.602 -0.127 1 68.69 77 ARG B N 1
ATOM 2277 C CA . ARG B 1 77 ? 20.797 13.945 -0.655 1 68.69 77 ARG B CA 1
ATOM 2278 C C . ARG B 1 77 ? 20.203 14.852 0.417 1 68.69 77 ARG B C 1
ATOM 2280 O O . ARG B 1 77 ? 20.578 16.016 0.531 1 68.69 77 ARG B O 1
ATOM 2287 N N . ILE B 1 78 ? 19.359 14.289 1.186 1 62.41 78 ILE B N 1
ATOM 2288 C CA . ILE B 1 78 ? 18.719 15.023 2.277 1 62.41 78 ILE B CA 1
ATOM 2289 C C . ILE B 1 78 ? 19.781 15.414 3.316 1 62.41 78 ILE B C 1
ATOM 2291 O O . ILE B 1 78 ? 19.797 16.547 3.795 1 62.41 78 ILE B O 1
ATOM 2295 N N . ARG B 1 79 ? 20.625 14.492 3.547 1 65.06 79 ARG B N 1
ATOM 2296 C CA . ARG B 1 79 ? 21.672 14.742 4.52 1 65.06 79 ARG B CA 1
ATOM 2297 C C . ARG B 1 79 ? 22.641 15.812 4.016 1 65.06 79 ARG B C 1
ATOM 2299 O O . ARG B 1 79 ? 23.078 16.672 4.785 1 65.06 79 ARG B O 1
ATOM 2306 N N . CYS B 1 80 ? 22.938 15.672 2.826 1 68.44 80 CYS B N 1
ATOM 2307 C CA . CYS B 1 80 ? 23.844 16.656 2.219 1 68.44 80 CYS B CA 1
ATOM 2308 C C . CYS B 1 80 ? 23.219 18.047 2.225 1 68.44 80 CYS B C 1
ATOM 2310 O O . CYS B 1 80 ? 23.891 19.031 2.52 1 68.44 80 CYS B O 1
ATOM 2312 N N . LEU B 1 81 ? 21.984 18.078 1.888 1 61 81 LEU B N 1
ATOM 2313 C CA . LEU B 1 81 ? 21.266 19.344 1.903 1 61 81 LEU B CA 1
ATOM 2314 C C . LEU B 1 81 ? 21.203 19.922 3.314 1 61 81 LEU B C 1
ATOM 2316 O O . LEU B 1 81 ? 21.359 21.125 3.504 1 61 81 LEU B O 1
ATOM 2320 N N . ALA B 1 82 ? 20.969 19.016 4.195 1 60.53 82 ALA B N 1
ATOM 2321 C CA . ALA B 1 82 ? 20.938 19.438 5.594 1 60.53 82 ALA B CA 1
ATOM 2322 C C . ALA B 1 82 ? 22.297 19.953 6.039 1 60.53 82 ALA B C 1
ATOM 2324 O O . ALA B 1 82 ? 22.391 20.922 6.809 1 60.53 82 ALA B O 1
ATOM 2325 N N . ALA B 1 83 ? 23.297 19.266 5.617 1 61.59 83 ALA B N 1
ATOM 2326 C CA . ALA B 1 83 ? 24.656 19.688 5.961 1 61.59 83 ALA B CA 1
ATOM 2327 C C . ALA B 1 83 ? 24.969 21.047 5.324 1 61.59 83 ALA B C 1
ATOM 2329 O O . ALA B 1 83 ? 25.656 21.875 5.93 1 61.59 83 ALA B O 1
ATOM 2330 N N . GLU B 1 84 ? 24.578 21.062 4.141 1 59.69 84 GLU B N 1
ATOM 2331 C CA . GLU B 1 84 ? 24.812 22.328 3.447 1 59.69 84 GLU B CA 1
ATOM 2332 C C . GLU B 1 84 ? 23.984 23.453 4.062 1 59.69 84 GLU B C 1
ATOM 2334 O O . GLU B 1 84 ? 24.406 24.609 4.043 1 59.69 84 GLU B O 1
ATOM 2339 N N . SER B 1 85 ? 22.797 23.016 4.383 1 52.78 85 SER B N 1
ATOM 2340 C CA . SER B 1 85 ? 21.953 24 5.062 1 52.78 85 SER B CA 1
ATOM 2341 C C . SER B 1 85 ? 22.438 24.234 6.492 1 52.78 85 SER B C 1
ATOM 2343 O O . SER B 1 85 ? 21.781 24.953 7.258 1 52.78 85 SER B O 1
ATOM 2345 N N . GLU B 1 86 ? 23.297 23.5 7.012 1 52.19 86 GLU B N 1
ATOM 2346 C CA . GLU B 1 86 ? 23.875 23.719 8.328 1 52.19 86 GLU B CA 1
ATOM 2347 C C . GLU B 1 86 ? 23.875 25.203 8.68 1 52.19 86 GLU B C 1
ATOM 2349 O O . GLU B 1 86 ? 23.797 25.578 9.859 1 52.19 86 GLU B O 1
ATOM 2354 N N . GLN B 1 87 ? 24.109 25.984 7.707 1 51.38 87 GLN B N 1
ATOM 2355 C CA . GLN B 1 87 ? 23.859 27.344 8.211 1 51.38 87 GLN B CA 1
ATOM 2356 C C . GLN B 1 87 ? 22.406 27.484 8.672 1 51.38 87 GLN B C 1
ATOM 2358 O O . GLN B 1 87 ? 22.094 28.375 9.461 1 51.38 87 GLN B O 1
ATOM 2363 N N . ARG B 1 88 ? 21.422 26.672 8.281 1 54.53 88 ARG B N 1
ATOM 2364 C CA . ARG B 1 88 ? 20.031 26.719 8.727 1 54.53 88 ARG B CA 1
ATOM 2365 C C . ARG B 1 88 ? 19.656 25.438 9.484 1 54.53 88 ARG B C 1
ATOM 2367 O O . ARG B 1 88 ? 19.25 24.453 8.875 1 54.53 88 ARG B O 1
ATOM 2374 N N . SER B 1 89 ? 20.281 25.016 10.672 1 61.28 89 SER B N 1
ATOM 2375 C CA . SER B 1 89 ? 20 23.984 11.656 1 61.28 89 SER B CA 1
ATOM 2376 C C . SER B 1 89 ? 18.656 24.203 12.328 1 61.28 89 SER B C 1
ATOM 2378 O O . SER B 1 89 ? 18.219 25.344 12.523 1 61.28 89 SER B O 1
ATOM 2380 N N . GLY B 1 90 ? 17.438 23.5 11.977 1 76.69 90 GLY B N 1
ATOM 2381 C CA . GLY B 1 90 ? 16.141 23.688 12.625 1 76.69 90 GLY B CA 1
ATOM 2382 C C . GLY B 1 90 ? 15.016 22.953 11.93 1 76.69 90 GLY B C 1
ATOM 2383 O O . GLY B 1 90 ? 15.242 22.234 10.961 1 76.69 90 GLY B O 1
ATOM 2384 N N . PRO B 1 91 ? 14.055 23.109 12.508 1 86.25 91 PRO B N 1
ATOM 2385 C CA . PRO B 1 91 ? 12.875 22.406 11.992 1 86.25 91 PRO B CA 1
ATOM 2386 C C . PRO B 1 91 ? 12.578 22.75 10.531 1 86.25 91 PRO B C 1
ATOM 2388 O O . PRO B 1 91 ? 12.125 21.891 9.773 1 86.25 91 PRO B O 1
ATOM 2391 N N . GLU B 1 92 ? 12.961 23.938 10.078 1 87.44 92 GLU B N 1
ATOM 2392 C CA . GLU B 1 92 ? 12.711 24.359 8.703 1 87.44 92 GLU B CA 1
ATOM 2393 C C . GLU B 1 92 ? 13.602 23.609 7.719 1 87.44 92 GLU B C 1
ATOM 2395 O O . GLU B 1 92 ? 13.156 23.203 6.645 1 87.44 92 GLU B O 1
ATOM 2400 N N . ALA B 1 93 ? 14.844 23.438 8.133 1 84.5 93 ALA B N 1
ATOM 2401 C CA . ALA B 1 93 ? 15.797 22.734 7.277 1 84.5 93 ALA B CA 1
ATOM 2402 C C . ALA B 1 93 ? 15.391 21.266 7.105 1 84.5 93 ALA B C 1
ATOM 2404 O O . ALA B 1 93 ? 15.445 20.734 6 1 84.5 93 ALA B O 1
ATOM 2405 N N . VAL B 1 94 ? 15.023 20.703 8.219 1 85.94 94 VAL B N 1
ATOM 2406 C CA . VAL B 1 94 ? 14.602 19.297 8.188 1 85.94 94 VAL B CA 1
ATOM 2407 C C . VAL B 1 94 ? 13.344 19.156 7.328 1 85.94 94 VAL B C 1
ATOM 2409 O O . VAL B 1 94 ? 13.25 18.25 6.5 1 85.94 94 VAL B O 1
ATOM 2412 N N . ALA B 1 95 ? 12.398 20.062 7.488 1 91 95 ALA B N 1
ATOM 2413 C CA . ALA B 1 95 ? 11.172 20.047 6.703 1 91 95 ALA B CA 1
ATOM 2414 C C . ALA B 1 95 ? 11.469 20.188 5.215 1 91 95 ALA B C 1
ATOM 2416 O O . ALA B 1 95 ? 10.867 19.516 4.383 1 91 95 ALA B O 1
ATOM 2417 N N . ASP B 1 96 ? 12.414 21.047 4.859 1 87.31 96 ASP B N 1
ATOM 2418 C CA . ASP B 1 96 ? 12.773 21.266 3.465 1 87.31 96 ASP B CA 1
ATOM 2419 C C . ASP B 1 96 ? 13.391 20.016 2.844 1 87.31 96 ASP B C 1
ATOM 2421 O O . ASP B 1 96 ? 13.062 19.656 1.713 1 87.31 96 ASP B O 1
ATOM 2425 N N . VAL B 1 97 ? 14.242 19.375 3.598 1 84.38 97 VAL B N 1
ATOM 2426 C CA . VAL B 1 97 ? 14.938 18.188 3.105 1 84.38 97 VAL B CA 1
ATOM 2427 C C . VAL B 1 97 ? 13.93 17.047 2.881 1 84.38 97 VAL B C 1
ATOM 2429 O O . VAL B 1 97 ? 13.977 16.375 1.855 1 84.38 97 VAL B O 1
ATOM 2432 N N . ILE B 1 98 ? 13.078 16.906 3.793 1 89.12 98 ILE B N 1
ATOM 2433 C CA . ILE B 1 98 ? 12.078 15.844 3.688 1 89.12 98 ILE B CA 1
ATOM 2434 C C . ILE B 1 98 ? 11.117 16.141 2.537 1 89.12 98 ILE B C 1
ATOM 2436 O O . ILE B 1 98 ? 10.789 15.266 1.746 1 89.12 98 ILE B O 1
ATOM 2440 N N . ALA B 1 99 ? 10.727 17.375 2.365 1 91.75 99 ALA B N 1
ATOM 2441 C CA . ALA B 1 99 ? 9.867 17.797 1.262 1 91.75 99 ALA B CA 1
ATOM 2442 C C . ALA B 1 99 ? 10.523 17.516 -0.085 1 91.75 99 ALA B C 1
ATOM 2444 O O . ALA B 1 99 ? 9.891 16.969 -0.992 1 91.75 99 ALA B O 1
ATOM 2445 N N . GLU B 1 100 ? 11.758 17.828 -0.189 1 87.69 100 GLU B N 1
ATOM 2446 C CA . GLU B 1 100 ? 12.5 17.578 -1.42 1 87.69 100 GLU B CA 1
ATOM 2447 C C . GLU B 1 100 ? 12.602 16.078 -1.707 1 87.69 100 GLU B C 1
ATOM 2449 O O . GLU B 1 100 ? 12.477 15.656 -2.857 1 87.69 100 GLU B O 1
ATOM 2454 N N . GLY B 1 101 ? 12.883 15.344 -0.666 1 86.56 101 GLY B N 1
ATOM 2455 C CA . GLY B 1 101 ? 12.945 13.898 -0.81 1 86.56 101 GLY B CA 1
ATOM 2456 C C . GLY B 1 101 ? 11.633 13.289 -1.285 1 86.56 101 GLY B C 1
ATOM 2457 O O . GLY B 1 101 ? 11.633 12.398 -2.141 1 86.56 101 GLY B O 1
ATOM 2458 N N . LEU B 1 102 ? 10.523 13.766 -0.75 1 92.06 102 LEU B N 1
ATOM 2459 C CA . LEU B 1 102 ? 9.211 13.281 -1.152 1 92.06 102 LEU B CA 1
ATOM 2460 C C . LEU B 1 102 ? 8.938 13.609 -2.615 1 92.06 102 LEU B C 1
ATOM 2462 O O . LEU B 1 102 ? 8.406 12.773 -3.354 1 92.06 102 LEU B O 1
ATOM 2466 N N . ASN B 1 103 ? 9.305 14.812 -3.002 1 92.69 103 ASN B N 1
ATOM 2467 C CA . ASN B 1 103 ? 9.109 15.211 -4.391 1 92.69 103 ASN B CA 1
ATOM 2468 C C . ASN B 1 103 ? 9.945 14.367 -5.344 1 92.69 103 ASN B C 1
ATOM 2470 O O . ASN B 1 103 ? 9.477 13.977 -6.41 1 92.69 103 ASN B O 1
ATOM 2474 N N . LEU B 1 104 ? 11.148 14.07 -4.961 1 87.06 104 LEU B N 1
ATOM 2475 C CA . LEU B 1 104 ? 12.023 13.25 -5.781 1 87.06 104 LEU B CA 1
ATOM 2476 C C . LEU B 1 104 ? 11.492 11.82 -5.883 1 87.06 104 LEU B C 1
ATOM 2478 O O . LEU B 1 104 ? 11.461 11.242 -6.973 1 87.06 104 LEU B O 1
ATOM 2482 N N . ALA B 1 105 ? 11.102 11.297 -4.773 1 88.94 105 ALA B N 1
ATOM 2483 C CA . ALA B 1 105 ? 10.555 9.938 -4.754 1 88.94 105 ALA B CA 1
ATOM 2484 C C . ALA B 1 105 ? 9.297 9.844 -5.613 1 88.94 105 ALA B C 1
ATOM 2486 O O . ALA B 1 105 ? 9.109 8.867 -6.344 1 88.94 105 ALA B O 1
ATOM 2487 N N . TRP B 1 106 ? 8.453 10.844 -5.531 1 93.62 106 TRP B N 1
ATOM 2488 C CA . TRP B 1 106 ? 7.219 10.867 -6.305 1 93.62 106 TRP B CA 1
ATOM 2489 C C . TRP B 1 106 ? 7.512 10.969 -7.797 1 93.62 106 TRP B C 1
ATOM 2491 O O . TRP B 1 106 ? 6.902 10.266 -8.602 1 93.62 106 TRP B O 1
ATOM 2501 N N . ALA B 1 107 ? 8.406 11.805 -8.156 1 90.88 107 ALA B N 1
ATOM 2502 C CA . ALA B 1 107 ? 8.781 11.984 -9.562 1 90.88 107 ALA B CA 1
ATOM 2503 C C . ALA B 1 107 ? 9.32 10.688 -10.156 1 90.88 107 ALA B C 1
ATOM 2505 O O . ALA B 1 107 ? 8.992 10.328 -11.289 1 90.88 107 ALA B O 1
ATOM 2506 N N . GLU B 1 108 ? 10.094 9.984 -9.406 1 86.12 108 GLU B N 1
ATOM 2507 C CA . GLU B 1 108 ? 10.648 8.711 -9.859 1 86.12 108 GLU B CA 1
ATOM 2508 C C . GLU B 1 108 ? 9.562 7.656 -10.031 1 86.12 108 GLU B C 1
ATOM 2510 O O . GLU B 1 108 ? 9.539 6.934 -11.023 1 86.12 108 GLU B O 1
ATOM 2515 N N . ALA B 1 109 ? 8.734 7.617 -9.062 1 88.88 109 ALA B N 1
ATOM 2516 C CA . ALA B 1 109 ? 7.672 6.621 -9.07 1 88.88 109 ALA B CA 1
ATOM 2517 C C . ALA B 1 109 ? 6.664 6.898 -10.18 1 88.88 109 ALA B C 1
ATOM 2519 O O . ALA B 1 109 ? 6.078 5.973 -10.742 1 88.88 109 ALA B O 1
ATOM 2520 N N . SER B 1 110 ? 6.488 8.18 -10.508 1 88.69 110 SER B N 1
ATOM 2521 C CA . SER B 1 110 ? 5.465 8.547 -11.484 1 88.69 110 SER B CA 1
ATOM 2522 C C . SER B 1 110 ? 6.055 8.664 -12.883 1 88.69 110 SER B C 1
ATOM 2524 O O . SER B 1 110 ? 5.363 9.07 -13.82 1 88.69 110 SER B O 1
ATOM 2526 N N . ALA B 1 111 ? 7.359 8.438 -13.031 1 86.62 111 ALA B N 1
ATOM 2527 C CA . ALA B 1 111 ? 8.008 8.398 -14.336 1 86.62 111 ALA B CA 1
ATOM 2528 C C . ALA B 1 111 ? 7.441 7.273 -15.203 1 86.62 111 ALA B C 1
ATOM 2530 O O . ALA B 1 111 ? 6.754 6.383 -14.695 1 86.62 111 ALA B O 1
ATOM 2531 N N . PRO B 1 112 ? 7.949 7.387 -16.469 1 80.94 112 PRO B N 1
ATOM 2532 C CA . PRO B 1 112 ? 7.543 6.281 -17.344 1 80.94 112 PRO B CA 1
ATOM 2533 C C . PRO B 1 112 ? 8.047 4.926 -16.859 1 80.94 112 PRO B C 1
ATOM 2535 O O . PRO B 1 112 ? 9.141 4.84 -16.281 1 80.94 112 PRO B O 1
ATOM 2538 N N . SER B 1 113 ? 7.578 3.896 -16.672 1 84.44 113 SER B N 1
ATOM 2539 C CA . SER B 1 113 ? 7.848 2.539 -16.219 1 84.44 113 SER B CA 1
ATOM 2540 C C . SER B 1 113 ? 7.684 2.422 -14.703 1 84.44 113 SER B C 1
ATOM 2542 O O . SER B 1 113 ? 7.766 1.325 -14.148 1 84.44 113 SER B O 1
ATOM 2544 N N . GLY B 1 114 ? 7.668 3.684 -14.07 1 88.19 114 GLY B N 1
ATOM 2545 C CA . GLY B 1 114 ? 7.547 3.703 -12.617 1 88.19 114 GLY B CA 1
ATOM 2546 C C . GLY B 1 114 ? 6.363 2.906 -12.109 1 88.19 114 GLY B C 1
ATOM 2547 O O . GLY B 1 114 ? 6.469 2.211 -11.094 1 88.19 114 GLY B O 1
ATOM 2548 N N . ARG B 1 115 ? 5.336 2.936 -12.922 1 89 115 ARG B N 1
ATOM 2549 C CA . ARG B 1 115 ? 4.109 2.256 -12.508 1 89 115 ARG B CA 1
ATOM 2550 C C . ARG B 1 115 ? 4.332 0.751 -12.398 1 89 115 ARG B C 1
ATOM 2552 O O . ARG B 1 115 ? 3.855 0.116 -11.453 1 89 115 ARG B O 1
ATOM 2559 N N . ARG B 1 116 ? 5.105 0.211 -13.352 1 90.38 116 ARG B N 1
ATOM 2560 C CA . ARG B 1 116 ? 5.395 -1.22 -13.32 1 90.38 116 ARG B CA 1
ATOM 2561 C C . ARG B 1 116 ? 6.297 -1.572 -12.148 1 90.38 116 ARG B C 1
ATOM 2563 O O . ARG B 1 116 ? 6.148 -2.635 -11.539 1 90.38 116 ARG B O 1
ATOM 2570 N N . ARG B 1 117 ? 7.195 -0.677 -11.859 1 91.25 117 ARG B N 1
ATOM 2571 C CA . ARG B 1 117 ? 8.109 -0.896 -10.742 1 91.25 117 ARG B CA 1
ATOM 2572 C C . ARG B 1 117 ? 7.359 -0.853 -9.414 1 91.25 117 ARG B C 1
ATOM 2574 O O . ARG B 1 117 ? 7.605 -1.681 -8.531 1 91.25 117 ARG B O 1
ATOM 2581 N N . ILE B 1 118 ? 6.398 0.092 -9.281 1 92.44 118 ILE B N 1
ATOM 2582 C CA . ILE B 1 118 ? 5.594 0.212 -8.07 1 92.44 118 ILE B CA 1
ATOM 2583 C C . ILE B 1 118 ? 4.746 -1.047 -7.887 1 92.44 118 ILE B C 1
ATOM 2585 O O . ILE B 1 118 ? 4.684 -1.602 -6.785 1 92.44 118 ILE B O 1
ATOM 2589 N N . ALA B 1 119 ? 4.184 -1.487 -9.008 1 92.88 119 ALA B N 1
ATOM 2590 C CA . ALA B 1 119 ? 3.348 -2.684 -8.953 1 92.88 119 ALA B CA 1
ATOM 2591 C C . ALA B 1 119 ? 4.152 -3.893 -8.484 1 92.88 119 ALA B C 1
ATOM 2593 O O . ALA B 1 119 ? 3.689 -4.664 -7.641 1 92.88 119 ALA B O 1
ATOM 2594 N N . LEU B 1 120 ? 5.359 -4.051 -9.031 1 93.62 120 LEU B N 1
ATOM 2595 C CA . LEU B 1 120 ? 6.207 -5.172 -8.641 1 93.62 120 LEU B CA 1
ATOM 2596 C C . LEU B 1 120 ? 6.641 -5.051 -7.188 1 93.62 120 LEU B C 1
ATOM 2598 O O . LEU B 1 120 ? 6.684 -6.047 -6.461 1 93.62 120 LEU B O 1
ATOM 2602 N N . PHE B 1 121 ? 6.93 -3.842 -6.77 1 92.69 121 PHE B N 1
ATOM 2603 C CA . PHE B 1 121 ? 7.305 -3.607 -5.379 1 92.69 121 PHE B CA 1
ATOM 2604 C C . PHE B 1 121 ? 6.195 -4.059 -4.438 1 92.69 121 PHE B C 1
ATOM 2606 O O . PHE B 1 121 ? 6.445 -4.801 -3.484 1 92.69 121 PHE B O 1
ATOM 2613 N N . PHE B 1 122 ? 4.984 -3.664 -4.691 1 94.56 122 PHE B N 1
ATOM 2614 C CA . PHE B 1 122 ? 3.873 -3.992 -3.805 1 94.56 122 PHE B CA 1
ATOM 2615 C C . PHE B 1 122 ? 3.518 -5.469 -3.906 1 94.56 122 PHE B C 1
ATOM 2617 O O . PHE B 1 122 ? 3.066 -6.074 -2.932 1 94.56 122 PHE B O 1
ATOM 2624 N N . GLU B 1 123 ? 3.756 -6.051 -5.086 1 92.75 123 GLU B N 1
ATOM 2625 C CA . GLU B 1 123 ? 3.582 -7.492 -5.219 1 92.75 123 GLU B CA 1
ATOM 2626 C C . GLU B 1 123 ? 4.52 -8.25 -4.285 1 92.75 123 GLU B C 1
ATOM 2628 O O . GLU B 1 123 ? 4.09 -9.148 -3.559 1 92.75 123 GLU B O 1
ATOM 2633 N N . ILE B 1 124 ? 5.773 -7.863 -4.289 1 92.75 124 ILE B N 1
ATOM 2634 C CA . ILE B 1 124 ? 6.766 -8.5 -3.426 1 92.75 124 ILE B CA 1
ATOM 2635 C C . ILE B 1 124 ? 6.465 -8.172 -1.966 1 92.75 124 ILE B C 1
ATOM 2637 O O . ILE B 1 124 ? 6.594 -9.031 -1.091 1 92.75 124 ILE B O 1
ATOM 2641 N N . TYR B 1 125 ? 6.047 -6.965 -1.705 1 93.44 125 TYR B N 1
ATOM 2642 C CA . TYR B 1 125 ? 5.707 -6.496 -0.366 1 93.44 125 TYR B CA 1
ATOM 2643 C C . TYR B 1 125 ? 4.648 -7.391 0.271 1 93.44 125 TYR B C 1
ATOM 2645 O O . TYR B 1 125 ? 4.82 -7.852 1.401 1 93.44 125 TYR B O 1
ATOM 2653 N N . SER B 1 126 ? 3.59 -7.648 -0.489 1 91.44 126 SER B N 1
ATOM 2654 C CA . SER B 1 126 ? 2.486 -8.438 0.048 1 91.44 126 SER B CA 1
ATOM 2655 C C . SER B 1 126 ? 2.885 -9.898 0.223 1 91.44 126 SER B C 1
ATOM 2657 O O . SER B 1 126 ? 2.471 -10.547 1.185 1 91.44 126 SER B O 1
ATOM 2659 N N . ALA B 1 127 ? 3.711 -10.414 -0.679 1 88.69 127 ALA B N 1
ATOM 2660 C CA . ALA B 1 127 ? 4.199 -11.789 -0.565 1 88.69 127 ALA B CA 1
ATOM 2661 C C . ALA B 1 127 ? 5.113 -11.945 0.647 1 88.69 127 ALA B C 1
ATOM 2663 O O . ALA B 1 127 ? 5.086 -12.977 1.324 1 88.69 127 ALA B O 1
ATOM 2664 N N . ALA B 1 128 ? 5.879 -10.945 0.881 1 90.88 128 ALA B N 1
ATOM 2665 C CA . ALA B 1 128 ? 6.852 -10.969 1.971 1 90.88 128 ALA B CA 1
ATOM 2666 C C . ALA B 1 128 ? 6.156 -11.07 3.324 1 90.88 128 ALA B C 1
ATOM 2668 O O . ALA B 1 128 ? 6.734 -11.586 4.289 1 90.88 128 ALA B O 1
ATOM 2669 N N . ALA B 1 129 ? 4.934 -10.648 3.391 1 89 129 ALA B N 1
ATOM 2670 C CA . ALA B 1 129 ? 4.18 -10.664 4.641 1 89 129 ALA B CA 1
ATOM 2671 C C . ALA B 1 129 ? 3.928 -12.094 5.113 1 89 129 ALA B C 1
ATOM 2673 O O . ALA B 1 129 ? 3.656 -12.328 6.293 1 89 129 ALA B O 1
ATOM 2674 N N . ARG B 1 130 ? 4.043 -13.102 4.25 1 87.94 130 ARG B N 1
ATOM 2675 C CA . ARG B 1 130 ? 3.742 -14.492 4.574 1 87.94 130 ARG B CA 1
ATOM 2676 C C . ARG B 1 130 ? 5.02 -15.32 4.668 1 87.94 130 ARG B C 1
ATOM 2678 O O . ARG B 1 130 ? 4.965 -16.531 4.914 1 87.94 130 ARG B O 1
ATOM 2685 N N . ASP B 1 131 ? 6.113 -14.664 4.387 1 88.25 131 ASP B N 1
ATOM 2686 C CA . ASP B 1 131 ? 7.41 -15.336 4.367 1 88.25 131 ASP B CA 1
ATOM 2687 C C . ASP B 1 131 ? 8.375 -14.688 5.363 1 88.25 131 ASP B C 1
ATOM 2689 O O . ASP B 1 131 ? 8.898 -13.602 5.109 1 88.25 131 ASP B O 1
ATOM 2693 N N . PRO B 1 132 ? 8.648 -15.438 6.41 1 87.69 132 PRO B N 1
ATOM 2694 C CA . PRO B 1 132 ? 9.492 -14.844 7.449 1 87.69 132 PRO B CA 1
ATOM 2695 C C . PRO B 1 132 ? 10.852 -14.391 6.922 1 87.69 132 PRO B C 1
ATOM 2697 O O . PRO B 1 132 ? 11.375 -13.359 7.355 1 87.69 132 PRO B O 1
ATOM 2700 N N . GLY B 1 133 ? 11.406 -15.156 6.031 1 87.94 133 GLY B N 1
ATOM 2701 C CA . GLY B 1 133 ? 12.672 -14.758 5.438 1 87.94 133 GLY B CA 1
ATOM 2702 C C . GLY B 1 133 ? 12.586 -13.461 4.656 1 87.94 133 GLY B C 1
ATOM 2703 O O . GLY B 1 133 ? 13.406 -12.562 4.844 1 87.94 133 GLY B O 1
ATOM 2704 N N . LEU B 1 134 ? 11.562 -13.297 3.887 1 87.94 134 LEU B N 1
ATOM 2705 C CA . LEU B 1 134 ? 11.383 -12.102 3.078 1 87.94 134 LEU B CA 1
ATOM 2706 C C . LEU B 1 134 ? 10.945 -10.922 3.943 1 87.94 134 LEU B C 1
ATOM 2708 O O . LEU B 1 134 ? 11.25 -9.766 3.631 1 87.94 134 LEU B O 1
ATOM 2712 N N . CYS B 1 135 ? 10.242 -11.227 5.016 1 89.94 135 CYS B N 1
ATOM 2713 C CA . CYS B 1 135 ? 9.859 -10.156 5.93 1 89.94 135 CYS B CA 1
ATOM 2714 C C . CYS B 1 135 ? 11.086 -9.445 6.492 1 89.94 135 CYS B C 1
ATOM 2716 O O . CYS B 1 135 ? 11.164 -8.219 6.477 1 89.94 135 CYS B O 1
ATOM 2718 N N . GLU B 1 136 ? 12.062 -10.203 6.844 1 90.25 136 GLU B N 1
ATOM 2719 C CA . GLU B 1 136 ? 13.273 -9.656 7.457 1 90.25 136 GLU B CA 1
ATOM 2720 C C . GLU B 1 136 ? 14.188 -9.031 6.41 1 90.25 136 GLU B C 1
ATOM 2722 O O . GLU B 1 136 ? 14.797 -7.988 6.656 1 90.25 136 GLU B O 1
ATOM 2727 N N . SER B 1 137 ? 14.18 -9.68 5.25 1 87.31 137 SER B N 1
ATOM 2728 C CA . SER B 1 137 ? 15.188 -9.258 4.281 1 87.31 137 SER B CA 1
ATOM 2729 C C . SER B 1 137 ? 14.648 -8.164 3.363 1 87.31 137 SER B C 1
ATOM 2731 O O . SER B 1 137 ? 15.414 -7.414 2.762 1 87.31 137 SER B O 1
ATOM 2733 N N . PHE B 1 138 ? 13.336 -7.984 3.301 1 90.25 138 PHE B N 1
ATOM 2734 C CA . PHE B 1 138 ? 12.766 -7.051 2.336 1 90.25 138 PHE B CA 1
ATOM 2735 C C . PHE B 1 138 ? 11.773 -6.113 3.01 1 90.25 138 PHE B C 1
ATOM 2737 O O . PHE B 1 138 ? 11.953 -4.891 2.984 1 90.25 138 PHE B O 1
ATOM 2744 N N . LEU B 1 139 ? 10.766 -6.676 3.656 1 91.12 139 LEU B N 1
ATOM 2745 C CA . LEU B 1 139 ? 9.609 -5.918 4.129 1 91.12 139 LEU B CA 1
ATOM 2746 C C . LEU B 1 139 ? 10.023 -4.926 5.211 1 91.12 139 LEU B C 1
ATOM 2748 O O . LEU B 1 139 ? 9.719 -3.732 5.109 1 91.12 139 LEU B O 1
ATOM 2752 N N . ARG B 1 140 ? 10.773 -5.383 6.246 1 91.62 140 ARG B N 1
ATOM 2753 C CA . ARG B 1 140 ? 11.18 -4.52 7.352 1 91.62 140 ARG B CA 1
ATOM 2754 C C . ARG B 1 140 ? 12.117 -3.42 6.867 1 91.62 140 ARG B C 1
ATOM 2756 O O . ARG B 1 140 ? 11.898 -2.24 7.156 1 91.62 140 ARG B O 1
ATOM 2763 N N . PRO B 1 141 ? 13.07 -3.775 6.031 1 88 141 PRO B N 1
ATOM 2764 C CA . PRO B 1 141 ? 13.938 -2.717 5.508 1 88 141 PRO B CA 1
ATOM 2765 C C . PRO B 1 141 ? 13.188 -1.717 4.633 1 88 141 PRO B C 1
ATOM 2767 O O . PRO B 1 141 ? 13.523 -0.531 4.613 1 88 141 PRO B O 1
ATOM 2770 N N . ALA B 1 142 ? 12.164 -2.137 3.906 1 89.44 142 ALA B N 1
ATOM 2771 C CA . ALA B 1 142 ? 11.367 -1.261 3.055 1 89.44 142 ALA B CA 1
ATOM 2772 C C . ALA B 1 142 ? 10.695 -0.163 3.873 1 89.44 142 ALA B C 1
ATOM 2774 O O . ALA B 1 142 ? 10.461 0.94 3.373 1 89.44 142 ALA B O 1
ATOM 2775 N N . VAL B 1 143 ? 10.414 -0.464 5.145 1 90.88 143 VAL B N 1
ATOM 2776 C CA . VAL B 1 143 ? 9.781 0.509 6.023 1 90.88 143 VAL B CA 1
ATOM 2777 C C . VAL B 1 143 ? 10.844 1.312 6.766 1 90.88 143 VAL B C 1
ATOM 2779 O O . VAL B 1 143 ? 10.859 2.543 6.707 1 90.88 143 VAL B O 1
ATOM 2782 N N . ASP B 1 144 ? 11.836 0.654 7.293 1 88.75 144 ASP B N 1
ATOM 2783 C CA . ASP B 1 144 ? 12.797 1.252 8.211 1 88.75 144 ASP B CA 1
ATOM 2784 C C . ASP B 1 144 ? 13.734 2.209 7.477 1 88.75 144 ASP B C 1
ATOM 2786 O O . ASP B 1 144 ? 14.18 3.211 8.039 1 88.75 144 ASP B O 1
ATOM 2790 N N . GLU B 1 145 ? 13.93 1.953 6.301 1 85.12 145 GLU B N 1
ATOM 2791 C CA . GLU B 1 145 ? 14.922 2.738 5.566 1 85.12 145 GLU B CA 1
ATOM 2792 C C . GLU B 1 145 ? 14.445 4.176 5.371 1 85.12 145 GLU B C 1
ATOM 2794 O O . GLU B 1 145 ? 15.258 5.09 5.215 1 85.12 145 GLU B O 1
ATOM 2799 N N . TRP B 1 146 ? 13.148 4.379 5.328 1 87.5 146 TRP B N 1
ATOM 2800 C CA . TRP B 1 146 ? 12.594 5.723 5.234 1 87.5 146 TRP B CA 1
ATOM 2801 C C . TRP B 1 146 ? 12.211 6.25 6.613 1 87.5 146 TRP B C 1
ATOM 2803 O O . TRP B 1 146 ? 12.531 7.387 6.961 1 87.5 146 TRP B O 1
ATOM 2813 N N . LEU B 1 147 ? 11.656 5.41 7.332 1 91.56 147 LEU B N 1
ATOM 2814 C CA . LEU B 1 147 ? 11.031 5.797 8.594 1 91.56 147 LEU B CA 1
ATOM 2815 C C . LEU B 1 147 ? 12.086 6.238 9.609 1 91.56 147 LEU B C 1
ATOM 2817 O O . LEU B 1 147 ? 11.984 7.328 10.18 1 91.56 147 LEU B O 1
ATOM 2821 N N . THR B 1 148 ? 13.125 5.477 9.781 1 89.75 148 THR B N 1
ATOM 2822 C CA . THR B 1 148 ? 14.094 5.691 10.852 1 89.75 148 THR B CA 1
ATOM 2823 C C . THR B 1 148 ? 14.883 6.973 10.617 1 89.75 148 THR B C 1
ATOM 2825 O O . THR B 1 148 ? 14.945 7.84 11.492 1 89.75 148 THR B O 1
ATOM 2828 N N . PRO B 1 149 ? 15.438 7.188 9.43 1 86 149 PRO B N 1
ATOM 2829 C CA . PRO B 1 149 ? 16.188 8.43 9.234 1 86 149 PRO B CA 1
ATOM 2830 C C . PRO B 1 149 ? 15.312 9.672 9.305 1 86 149 PRO B C 1
ATOM 2832 O O . PRO B 1 149 ? 15.758 10.727 9.773 1 86 149 PRO B O 1
ATOM 2835 N N . MET B 1 150 ? 14.07 9.648 8.891 1 89.06 150 MET B N 1
ATOM 2836 C CA . MET B 1 150 ? 13.156 10.781 8.984 1 89.06 150 MET B CA 1
ATOM 2837 C C . MET B 1 150 ? 12.805 11.086 10.438 1 89.06 150 MET B C 1
ATOM 2839 O O . MET B 1 150 ? 12.836 12.242 10.859 1 89.06 150 MET B O 1
ATOM 2843 N N . ALA B 1 151 ? 12.516 10.031 11.172 1 92.75 151 ALA B N 1
ATOM 2844 C CA . ALA B 1 151 ? 12.195 10.203 12.586 1 92.75 151 ALA B CA 1
ATOM 2845 C C . ALA B 1 151 ? 13.383 10.805 13.344 1 92.75 151 ALA B C 1
ATOM 2847 O O . ALA B 1 151 ? 13.203 11.711 14.156 1 92.75 151 ALA B O 1
ATOM 2848 N N . ASP B 1 152 ? 14.547 10.273 13.031 1 88.5 152 ASP B N 1
ATOM 2849 C CA . ASP B 1 152 ? 15.75 10.773 13.68 1 88.5 152 ASP B CA 1
ATOM 2850 C C . ASP B 1 152 ? 15.961 12.258 13.375 1 88.5 152 ASP B C 1
ATOM 2852 O O . ASP B 1 152 ? 16.312 13.031 14.273 1 88.5 152 ASP B O 1
ATOM 2856 N N . ALA B 1 153 ? 15.773 12.609 12.141 1 86.25 153 ALA B N 1
ATOM 2857 C CA . ALA B 1 153 ? 15.953 14 11.727 1 86.25 153 ALA B CA 1
ATOM 2858 C C . ALA B 1 153 ? 14.945 14.914 12.414 1 86.25 153 ALA B C 1
ATOM 2860 O O . ALA B 1 153 ? 15.297 16 12.883 1 86.25 153 ALA B O 1
ATOM 2861 N N . ILE B 1 154 ? 13.727 14.492 12.5 1 90.75 154 ILE B N 1
ATOM 2862 C CA . ILE B 1 154 ? 12.664 15.281 13.109 1 90.75 154 ILE B CA 1
ATOM 2863 C C . ILE B 1 154 ? 12.906 15.406 14.609 1 90.75 154 ILE B C 1
ATOM 2865 O O . ILE B 1 154 ? 12.672 16.469 15.195 1 90.75 154 ILE B O 1
ATOM 2869 N N . GLU B 1 155 ? 13.398 14.344 15.164 1 91.31 155 GLU B N 1
ATOM 2870 C CA . GLU B 1 155 ? 13.75 14.367 16.578 1 91.31 155 GLU B CA 1
ATOM 2871 C C . GLU B 1 155 ? 14.906 15.328 16.844 1 91.31 155 GLU B C 1
ATOM 2873 O O . GLU B 1 155 ? 14.883 16.094 17.812 1 91.31 155 GLU B O 1
ATOM 2878 N N . ARG B 1 156 ? 15.844 15.352 16 1 84.94 156 ARG B N 1
ATOM 2879 C CA . ARG B 1 156 ? 17 16.234 16.156 1 84.94 156 ARG B CA 1
ATOM 2880 C C . ARG B 1 156 ? 16.594 17.688 15.977 1 84.94 156 ARG B C 1
ATOM 2882 O O . ARG B 1 156 ? 17.234 18.594 16.516 1 84.94 156 ARG B O 1
ATOM 2889 N N . ALA B 1 157 ? 15.547 17.859 15.234 1 85.94 157 ALA B N 1
ATOM 2890 C CA . ALA B 1 157 ? 15.031 19.219 15.008 1 85.94 157 ALA B CA 1
ATOM 2891 C C . ALA B 1 157 ? 14.258 19.719 16.234 1 85.94 157 ALA B C 1
ATOM 2893 O O . ALA B 1 157 ? 13.875 20.875 16.297 1 85.94 157 ALA B O 1
ATOM 2894 N N . GLY B 1 158 ? 13.992 18.797 17.234 1 89.44 158 GLY B N 1
ATOM 2895 C CA . GLY B 1 158 ? 13.438 19.25 18.484 1 89.44 158 GLY B CA 1
ATOM 2896 C C . GLY B 1 158 ? 12.141 18.562 18.859 1 89.44 158 GLY B C 1
ATOM 2897 O O . GLY B 1 158 ? 11.602 18.781 19.938 1 89.44 158 GLY B O 1
ATOM 2898 N N . ALA B 1 159 ? 11.633 17.703 18 1 94.12 159 ALA B N 1
ATOM 2899 C CA . ALA B 1 159 ? 10.383 17.016 18.297 1 94.12 159 ALA B CA 1
ATOM 2900 C C . ALA B 1 159 ? 10.609 15.891 19.312 1 94.12 159 ALA B C 1
ATOM 2902 O O . ALA B 1 159 ? 11.617 15.188 19.25 1 94.12 159 ALA B O 1
ATOM 2903 N N . PRO B 1 160 ? 9.648 15.719 20.266 1 95.75 160 PRO B N 1
ATOM 2904 C CA . PRO B 1 160 ? 9.742 14.539 21.125 1 95.75 160 PRO B CA 1
ATOM 2905 C C . PRO B 1 160 ? 9.781 13.234 20.328 1 95.75 160 PRO B C 1
ATOM 2907 O O . PRO B 1 160 ? 9.188 13.141 19.25 1 95.75 160 PRO B O 1
ATOM 2910 N N . PRO B 1 161 ? 10.414 12.211 20.828 1 95.56 161 PRO B N 1
ATOM 2911 C CA . PRO B 1 161 ? 10.641 10.961 20.094 1 95.56 161 PRO B CA 1
ATOM 2912 C C . PRO B 1 161 ? 9.344 10.336 19.578 1 95.56 161 PRO B C 1
ATOM 2914 O O . PRO B 1 161 ? 9.266 9.914 18.422 1 95.56 161 PRO B O 1
ATOM 2917 N N . ARG B 1 162 ? 8.344 10.352 20.375 1 96.06 162 ARG B N 1
ATOM 2918 C CA . ARG B 1 162 ? 7.082 9.742 19.984 1 96.06 162 ARG B CA 1
ATOM 2919 C C . ARG B 1 162 ? 6.438 10.523 18.844 1 96.06 162 ARG B C 1
ATOM 2921 O O . ARG B 1 162 ? 5.918 9.93 17.891 1 96.06 162 ARG B O 1
ATOM 2928 N N . ALA B 1 163 ? 6.469 11.812 18.969 1 96.75 163 ALA B N 1
ATOM 2929 C CA . ALA B 1 163 ? 5.902 12.664 17.922 1 96.75 163 ALA B CA 1
ATOM 2930 C C . ALA B 1 163 ? 6.703 12.547 16.641 1 96.75 163 ALA B C 1
ATOM 2932 O O . ALA B 1 163 ? 6.125 12.5 15.547 1 96.75 163 ALA B O 1
ATOM 2933 N N . ALA B 1 164 ? 8.039 12.508 16.797 1 95.75 164 ALA B N 1
ATOM 2934 C CA . ALA B 1 164 ? 8.914 12.391 15.641 1 95.75 164 ALA B CA 1
ATOM 2935 C C . ALA B 1 164 ? 8.633 11.102 14.867 1 95.75 164 ALA B C 1
ATOM 2937 O O . ALA B 1 164 ? 8.5 11.125 13.641 1 95.75 164 ALA B O 1
ATOM 2938 N N . ARG B 1 165 ? 8.453 10.039 15.586 1 96.94 165 ARG B N 1
ATOM 2939 C CA . ARG B 1 165 ? 8.172 8.75 14.977 1 96.94 165 ARG B CA 1
ATOM 2940 C C . ARG B 1 165 ? 6.797 8.742 14.312 1 96.94 165 ARG B C 1
ATOM 2942 O O . ARG B 1 165 ? 6.625 8.172 13.234 1 96.94 165 ARG B O 1
ATOM 2949 N N . SER B 1 166 ? 5.867 9.328 14.945 1 98.31 166 SER B N 1
ATOM 2950 C CA . SER B 1 166 ? 4.508 9.375 14.414 1 98.31 166 SER B CA 1
ATOM 2951 C C . SER B 1 166 ? 4.441 10.211 13.141 1 98.31 166 SER B C 1
ATOM 2953 O O . SER B 1 166 ? 3.811 9.812 12.164 1 98.31 166 SER B O 1
ATOM 2955 N N . ILE B 1 167 ? 5.121 11.328 13.164 1 97.38 167 ILE B N 1
ATOM 2956 C CA . ILE B 1 167 ? 5.156 12.195 11.992 1 97.38 167 ILE B CA 1
ATOM 2957 C C . ILE B 1 167 ? 5.816 11.461 10.82 1 97.38 167 ILE B C 1
ATOM 2959 O O . ILE B 1 167 ? 5.281 11.438 9.711 1 97.38 167 ILE B O 1
ATOM 2963 N N . ALA B 1 168 ? 6.922 10.828 11.094 1 96 168 ALA B N 1
ATOM 2964 C CA . ALA B 1 168 ? 7.641 10.102 10.055 1 96 168 ALA B CA 1
ATOM 2965 C C . ALA B 1 168 ? 6.781 8.977 9.477 1 96 168 ALA B C 1
ATOM 2967 O O . ALA B 1 168 ? 6.711 8.812 8.258 1 96 168 ALA B O 1
ATOM 2968 N N . ALA B 1 169 ? 6.121 8.242 10.344 1 98.19 169 ALA B N 1
ATOM 2969 C CA . ALA B 1 169 ? 5.266 7.137 9.922 1 98.1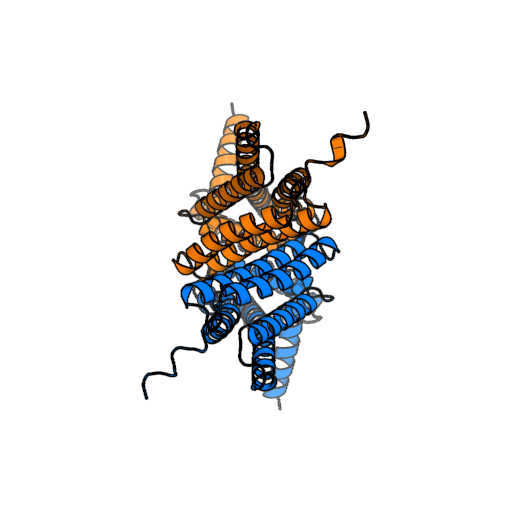9 169 ALA B CA 1
ATOM 2970 C C . ALA B 1 169 ? 4.141 7.633 9.016 1 98.19 169 ALA B C 1
ATOM 2972 O O . ALA B 1 169 ? 3.842 7.016 7.992 1 98.19 169 ALA B O 1
ATOM 2973 N N . ARG B 1 170 ? 3.551 8.703 9.352 1 98.31 170 ARG B N 1
ATOM 2974 C CA . ARG B 1 170 ? 2.428 9.234 8.586 1 98.31 170 ARG B CA 1
ATOM 2975 C C . ARG B 1 170 ? 2.896 9.805 7.254 1 98.31 170 ARG B C 1
ATOM 2977 O O . ARG B 1 170 ? 2.186 9.719 6.254 1 98.31 170 ARG B O 1
ATOM 2984 N N . ILE B 1 171 ? 4.102 10.367 7.215 1 96.94 171 ILE B N 1
ATOM 2985 C CA . ILE B 1 171 ? 4.672 10.852 5.965 1 96.94 171 ILE B CA 1
ATOM 2986 C C . ILE B 1 171 ? 4.91 9.688 5.016 1 96.94 171 ILE B C 1
ATOM 2988 O O . ILE B 1 171 ? 4.512 9.734 3.848 1 96.94 171 ILE B O 1
ATOM 2992 N N . VAL B 1 172 ? 5.52 8.633 5.512 1 95.88 172 VAL B N 1
ATOM 2993 C CA . VAL B 1 172 ? 5.766 7.445 4.695 1 95.88 172 VAL B CA 1
ATOM 2994 C C . VAL B 1 172 ? 4.438 6.832 4.258 1 95.88 172 VAL B C 1
ATOM 2996 O O . VAL B 1 172 ? 4.289 6.418 3.107 1 95.88 172 VAL B O 1
ATOM 2999 N N . ALA B 1 173 ? 3.496 6.844 5.18 1 98.06 173 ALA B N 1
ATOM 3000 C CA . ALA B 1 173 ? 2.186 6.262 4.91 1 98.06 173 ALA B CA 1
ATOM 3001 C C . ALA B 1 173 ? 1.479 6.996 3.775 1 98.06 173 ALA B C 1
ATOM 3003 O O . ALA B 1 173 ? 0.949 6.371 2.854 1 98.06 173 ALA B O 1
ATOM 3004 N N . VAL B 1 174 ? 1.473 8.281 3.84 1 98.25 174 VAL B N 1
ATOM 3005 C CA . VAL B 1 174 ? 0.792 9.047 2.803 1 98.25 174 VAL B CA 1
ATOM 3006 C C . VAL B 1 174 ? 1.477 8.82 1.458 1 98.25 174 VAL B C 1
ATOM 3008 O O . VAL B 1 174 ? 0.81 8.68 0.43 1 98.25 174 VAL B O 1
ATOM 3011 N N . HIS B 1 175 ? 2.783 8.75 1.427 1 96.06 175 HIS B N 1
ATOM 3012 C CA . HIS B 1 175 ? 3.512 8.5 0.189 1 96.06 175 HIS B CA 1
ATOM 3013 C C . HIS B 1 175 ? 3.127 7.152 -0.412 1 96.06 175 HIS B C 1
ATOM 3015 O O . HIS B 1 175 ? 2.768 7.07 -1.589 1 96.06 175 HIS B O 1
ATOM 3021 N N . ARG B 1 176 ? 3.18 6.168 0.402 1 96.56 176 ARG B N 1
ATOM 3022 C CA . ARG B 1 176 ? 2.836 4.828 -0.063 1 96.56 176 ARG B CA 1
ATOM 3023 C C . ARG B 1 176 ? 1.373 4.754 -0.486 1 96.56 176 ARG B C 1
ATOM 3025 O O . ARG B 1 176 ? 1.041 4.109 -1.481 1 96.56 176 ARG B O 1
ATOM 3032 N N . GLY B 1 177 ? 0.512 5.34 0.289 1 97.56 177 GLY B N 1
ATOM 3033 C CA . GLY B 1 177 ? -0.899 5.344 -0.061 1 97.56 177 GLY B CA 1
ATOM 3034 C C . GLY B 1 177 ? -1.187 6.035 -1.379 1 97.56 177 GLY B C 1
ATOM 3035 O O . GLY B 1 177 ? -2.021 5.574 -2.16 1 97.56 177 GLY B O 1
ATOM 3036 N N . LEU B 1 178 ? -0.559 7.148 -1.656 1 97.62 178 LEU B N 1
ATOM 3037 C CA . LEU B 1 178 ? -0.769 7.855 -2.914 1 97.62 178 LEU B CA 1
ATOM 3038 C C . LEU B 1 178 ? -0.196 7.066 -4.086 1 97.62 178 LEU B C 1
ATOM 3040 O O . LEU B 1 178 ? -0.722 7.129 -5.199 1 97.62 178 LEU B O 1
ATOM 3044 N N . LEU B 1 179 ? 0.879 6.277 -3.822 1 96.25 179 LEU B N 1
ATOM 3045 C CA . LEU B 1 179 ? 1.378 5.383 -4.859 1 96.25 179 LEU B CA 1
ATOM 3046 C C . LEU B 1 179 ? 0.342 4.316 -5.199 1 96.25 179 LEU B C 1
ATOM 3048 O O . LEU B 1 179 ? 0.18 3.953 -6.367 1 96.25 179 LEU B O 1
ATOM 3052 N N . LEU B 1 180 ? -0.333 3.826 -4.203 1 96.38 180 LEU B N 1
ATOM 3053 C CA . LEU B 1 180 ? -1.401 2.863 -4.441 1 96.38 180 LEU B CA 1
ATOM 3054 C C . LEU B 1 180 ? -2.525 3.49 -5.262 1 96.38 180 LEU B C 1
ATOM 3056 O O . LEU B 1 180 ? -3.053 2.861 -6.184 1 96.38 180 LEU B O 1
ATOM 3060 N N . GLU B 1 181 ? -2.902 4.715 -4.914 1 96.12 181 GLU B N 1
ATOM 3061 C CA . GLU B 1 181 ? -3.908 5.402 -5.715 1 96.12 181 GLU B CA 1
ATOM 3062 C C . GLU B 1 181 ? -3.439 5.57 -7.16 1 96.12 181 GLU B C 1
ATOM 3064 O O . GLU B 1 181 ? -4.207 5.348 -8.094 1 96.12 181 GLU B O 1
ATOM 3069 N N . TYR B 1 182 ? -2.184 5.969 -7.281 1 94.81 182 TYR B N 1
ATOM 3070 C CA . TYR B 1 182 ? -1.583 6.141 -8.602 1 94.81 182 TYR B CA 1
ATOM 3071 C C . TYR B 1 182 ? -1.633 4.84 -9.398 1 94.81 182 TYR B C 1
ATOM 3073 O O . TYR B 1 182 ? -1.9 4.852 -10.602 1 94.81 182 TYR B O 1
ATOM 3081 N N . LEU B 1 183 ? -1.398 3.764 -8.742 1 93.31 183 LEU B N 1
ATOM 3082 C CA . LEU B 1 183 ? -1.459 2.453 -9.375 1 93.31 183 LEU B CA 1
ATOM 3083 C C . LEU B 1 183 ? -2.869 2.154 -9.875 1 93.31 183 LEU B C 1
ATOM 3085 O O . LEU B 1 183 ? -3.043 1.602 -10.969 1 93.31 183 LEU B O 1
ATOM 3089 N N . ALA B 1 184 ? -3.82 2.529 -9.148 1 93.38 184 ALA B N 1
ATOM 3090 C CA . ALA B 1 184 ? -5.215 2.207 -9.438 1 93.38 184 ALA B CA 1
ATOM 3091 C C . ALA B 1 184 ? -5.773 3.117 -10.523 1 93.38 184 ALA B C 1
ATOM 3093 O O . ALA B 1 184 ? -6.508 2.662 -11.406 1 93.38 184 ALA B O 1
ATOM 3094 N N . LEU B 1 185 ? -5.391 4.398 -10.453 1 92.56 185 LEU B N 1
ATOM 3095 C CA . LEU B 1 185 ? -6.098 5.371 -11.281 1 92.56 185 LEU B CA 1
ATOM 3096 C C . LEU B 1 185 ? -5.211 5.863 -12.422 1 92.56 185 LEU B C 1
ATOM 3098 O O . LEU B 1 185 ? -5.699 6.496 -13.359 1 92.56 185 LEU B O 1
ATOM 3102 N N . GLY B 1 186 ? -3.938 5.516 -12.375 1 90.75 186 GLY B N 1
ATOM 3103 C CA . GLY B 1 186 ? -3.01 6.043 -13.367 1 90.75 186 GLY B CA 1
ATOM 3104 C C . GLY B 1 186 ? -2.654 7.496 -13.133 1 90.75 186 GLY B C 1
ATOM 3105 O O . GLY B 1 186 ? -3.08 8.094 -12.148 1 90.75 186 GLY B O 1
ATOM 3106 N N . PRO B 1 187 ? -1.793 7.996 -14 1 91.12 187 PRO B N 1
ATOM 3107 C CA . PRO B 1 187 ? -1.425 9.414 -13.875 1 91.12 187 PRO B CA 1
ATOM 3108 C C . PRO B 1 187 ? -2.623 10.344 -14.016 1 91.12 187 PRO B C 1
ATOM 3110 O O . PRO B 1 187 ? -3.418 10.203 -14.945 1 91.12 187 PRO B O 1
ATOM 3113 N N . ASN B 1 188 ? -2.879 11.203 -13.062 1 93.25 188 ASN B N 1
ATOM 3114 C CA . ASN B 1 188 ? -3.949 12.195 -13.117 1 93.25 188 ASN B CA 1
ATOM 3115 C C . ASN B 1 188 ? -3.65 13.391 -12.227 1 93.25 188 ASN B C 1
ATOM 3117 O O . ASN B 1 188 ? -2.881 13.289 -11.273 1 93.25 188 ASN B O 1
ATOM 3121 N N . ALA B 1 189 ? -4.258 14.492 -12.516 1 96.06 189 ALA B N 1
ATOM 3122 C CA . ALA B 1 189 ? -3.982 15.766 -11.852 1 96.06 189 ALA B CA 1
ATOM 3123 C C . ALA B 1 189 ? -4.426 15.734 -10.391 1 96.06 189 ALA B C 1
ATOM 3125 O O . ALA B 1 189 ? -3.801 16.359 -9.531 1 96.06 189 ALA B O 1
ATOM 3126 N N . ALA B 1 190 ? -5.422 15.023 -10.086 1 96.62 190 ALA B N 1
ATOM 3127 C CA . ALA B 1 190 ? -5.961 14.992 -8.734 1 96.62 190 ALA B CA 1
ATOM 3128 C C . ALA B 1 190 ? -4.996 14.297 -7.773 1 96.62 190 ALA B C 1
ATOM 3130 O O . ALA B 1 190 ? -4.746 14.789 -6.672 1 96.62 190 ALA B O 1
ATOM 3131 N N . THR B 1 191 ? -4.426 13.188 -8.234 1 97.06 191 THR B N 1
ATOM 3132 C CA . THR B 1 191 ? -3.453 12.484 -7.41 1 97.06 191 THR B CA 1
ATOM 3133 C C . THR B 1 191 ? -2.182 13.312 -7.242 1 97.06 191 THR B C 1
ATOM 3135 O O . THR B 1 191 ? -1.595 13.344 -6.156 1 97.06 191 THR B O 1
ATOM 3138 N N . GLN B 1 192 ? -1.814 13.984 -8.328 1 97.38 192 GLN B N 1
ATOM 3139 C CA . GLN B 1 192 ? -0.667 14.883 -8.242 1 97.38 192 GLN B CA 1
ATOM 3140 C C . GLN B 1 192 ? -0.914 16 -7.234 1 97.38 192 GLN B C 1
ATOM 3142 O O . GLN B 1 192 ? -0.038 16.328 -6.43 1 97.38 192 GLN B O 1
ATOM 3147 N N . SER B 1 193 ? -2.078 16.562 -7.277 1 97.75 193 SER B N 1
ATOM 3148 C CA . SER B 1 193 ? -2.438 17.609 -6.336 1 97.75 193 SER B CA 1
ATOM 3149 C C . SER B 1 193 ? -2.404 17.109 -4.898 1 97.75 193 SER B C 1
ATOM 3151 O O . SER B 1 193 ? -1.976 17.828 -3.992 1 97.75 193 SER B O 1
ATOM 3153 N N . ALA B 1 194 ? -2.844 15.906 -4.707 1 98.31 194 ALA B N 1
ATOM 3154 C CA . ALA B 1 194 ? -2.818 15.305 -3.375 1 98.31 194 ALA B CA 1
ATOM 3155 C C . ALA B 1 194 ? -1.386 15.141 -2.875 1 98.31 194 ALA B C 1
ATOM 3157 O O . ALA B 1 194 ? -1.105 15.352 -1.692 1 98.31 194 ALA B O 1
ATOM 3158 N N . HIS B 1 195 ? -0.508 14.734 -3.764 1 98.44 195 HIS B N 1
ATOM 3159 C CA . HIS B 1 195 ? 0.902 14.656 -3.4 1 98.44 195 HIS B CA 1
ATOM 3160 C C . HIS B 1 195 ? 1.448 16.016 -3.002 1 98.44 195 HIS B C 1
ATOM 3162 O O . HIS B 1 195 ? 2.113 16.156 -1.972 1 98.44 195 HIS B O 1
ATOM 3168 N N . ASP B 1 196 ? 1.135 17.016 -3.846 1 98.44 196 ASP B N 1
ATOM 3169 C CA . ASP B 1 196 ? 1.613 18.375 -3.555 1 98.44 196 ASP B CA 1
ATOM 3170 C C . ASP B 1 196 ? 1.114 18.844 -2.191 1 98.44 196 ASP B C 1
ATOM 3172 O O . ASP B 1 196 ? 1.882 19.406 -1.404 1 98.44 196 ASP B O 1
ATOM 3176 N N . ASP B 1 197 ? -0.087 18.594 -1.912 1 98.44 197 ASP B N 1
ATOM 3177 C CA . ASP B 1 197 ? -0.677 18.984 -0.635 1 98.44 197 ASP B CA 1
ATOM 3178 C C . ASP B 1 197 ? -0.076 18.172 0.516 1 98.44 197 ASP B C 1
ATOM 3180 O O . ASP B 1 197 ? 0.065 18.688 1.629 1 98.44 197 ASP B O 1
ATOM 3184 N N . ALA B 1 198 ? 0.268 16.922 0.253 1 98.5 198 ALA B N 1
ATOM 3185 C CA . ALA B 1 198 ? 0.884 16.078 1.273 1 98.5 198 ALA B CA 1
ATOM 3186 C C . ALA B 1 198 ? 2.248 16.625 1.687 1 98.5 198 ALA B C 1
ATOM 3188 O O . ALA B 1 198 ? 2.615 16.578 2.861 1 98.5 198 ALA B O 1
ATOM 3189 N N . VAL B 1 199 ? 2.955 17.109 0.703 1 97.81 199 VAL B N 1
ATOM 3190 C CA . VAL B 1 199 ? 4.27 17.688 0.974 1 97.81 199 VAL B CA 1
ATOM 3191 C C . VAL B 1 199 ? 4.121 18.922 1.85 1 97.81 199 VAL B C 1
ATOM 3193 O O . VAL B 1 199 ? 4.852 19.094 2.828 1 97.81 199 VAL B O 1
ATOM 3196 N N . VAL B 1 200 ? 3.162 19.75 1.558 1 97.56 200 VAL B N 1
ATOM 3197 C CA . VAL B 1 200 ? 2.887 20.953 2.34 1 97.56 200 VAL B CA 1
ATOM 3198 C C . VAL B 1 200 ? 2.461 20.562 3.754 1 97.56 200 VAL B C 1
ATOM 3200 O O . VAL B 1 200 ? 2.93 21.141 4.734 1 97.56 200 VAL B O 1
ATOM 3203 N N . ALA B 1 201 ? 1.625 19.547 3.861 1 97 201 ALA B N 1
ATOM 3204 C CA . ALA B 1 201 ? 1.139 19.094 5.156 1 97 201 ALA B CA 1
ATOM 3205 C C . ALA B 1 201 ? 2.277 18.516 5.996 1 97 201 ALA B C 1
ATOM 3207 O O . ALA B 1 201 ? 2.324 18.719 7.211 1 97 201 ALA B O 1
ATOM 3208 N N . ALA B 1 202 ? 3.18 17.781 5.355 1 96.69 202 ALA B N 1
ATOM 3209 C CA . ALA B 1 202 ? 4.328 17.203 6.055 1 96.69 202 ALA B CA 1
ATOM 3210 C C . ALA B 1 202 ? 5.195 18.297 6.664 1 96.69 202 ALA B C 1
ATOM 3212 O O . ALA B 1 202 ? 5.609 18.203 7.82 1 96.69 202 ALA B O 1
ATOM 3213 N N . ARG B 1 203 ? 5.426 19.328 5.895 1 94.81 203 ARG B N 1
ATOM 3214 C CA . ARG B 1 203 ? 6.207 20.469 6.379 1 94.81 203 ARG B CA 1
ATOM 3215 C C . ARG B 1 203 ? 5.543 21.109 7.594 1 94.81 203 ARG B C 1
ATOM 3217 O O . ARG B 1 203 ? 6.203 21.375 8.602 1 94.81 203 ARG B O 1
ATOM 3224 N N . ALA B 1 204 ? 4.266 21.297 7.527 1 95.25 204 ALA B N 1
ATOM 3225 C CA . ALA B 1 204 ? 3.512 21.922 8.609 1 95.25 204 ALA B CA 1
ATOM 3226 C C . ALA B 1 204 ? 3.564 21.094 9.883 1 95.25 204 ALA B C 1
ATOM 3228 O O . ALA B 1 204 ? 3.688 21.625 10.984 1 95.25 204 ALA B O 1
ATOM 3229 N N . GLU B 1 205 ? 3.469 19.812 9.734 1 95.31 205 GLU B N 1
ATOM 3230 C CA . GLU B 1 205 ? 3.484 18.922 10.891 1 95.31 205 GLU B CA 1
ATOM 3231 C C . GLU B 1 205 ? 4.852 18.922 11.57 1 95.31 205 GLU B C 1
ATOM 3233 O O . GLU B 1 205 ? 4.938 18.891 12.805 1 95.31 205 GLU B O 1
ATOM 3238 N N . ILE B 1 206 ? 5.887 18.906 10.766 1 94.06 206 ILE B N 1
ATOM 3239 C CA . ILE B 1 206 ? 7.238 18.938 11.305 1 94.06 206 ILE B CA 1
ATOM 3240 C C . ILE B 1 206 ? 7.457 20.219 12.094 1 94.06 206 ILE B C 1
ATOM 3242 O O . ILE B 1 206 ? 7.953 20.203 13.219 1 94.06 206 ILE B O 1
ATOM 3246 N N . LEU B 1 207 ? 7.02 21.312 11.531 1 93.94 207 LEU B N 1
ATOM 3247 C CA . LEU B 1 207 ? 7.215 22.609 12.172 1 93.94 207 LEU B CA 1
ATOM 3248 C C . LEU B 1 207 ? 6.367 22.734 13.43 1 93.94 207 LEU B C 1
ATOM 3250 O O . LEU B 1 207 ? 6.824 23.281 14.438 1 93.94 207 LEU B O 1
ATOM 3254 N N . ALA B 1 208 ? 5.152 22.172 13.406 1 93.12 208 ALA B N 1
ATOM 3255 C CA . ALA B 1 208 ? 4.266 22.219 14.562 1 93.12 208 ALA B CA 1
ATOM 3256 C C . ALA B 1 208 ? 4.781 21.312 15.68 1 93.12 208 ALA B C 1
ATOM 3258 O O . ALA B 1 208 ? 4.535 21.578 16.859 1 93.12 208 ALA B O 1
ATOM 3259 N N . GLY B 1 209 ? 5.465 20.281 15.297 1 90.25 209 GLY B N 1
ATOM 3260 C CA . GLY B 1 209 ? 5.938 19.312 16.266 1 90.25 209 GLY B CA 1
ATOM 3261 C C . GLY B 1 209 ? 7.258 19.703 16.906 1 90.25 209 GLY B C 1
ATOM 3262 O O . GLY B 1 209 ? 7.703 19.062 17.859 1 90.25 209 GLY B O 1
ATOM 3263 N N . THR B 1 210 ? 7.828 20.781 16.422 1 86.69 210 THR B N 1
ATOM 3264 C CA . THR B 1 210 ? 9.133 21.219 16.922 1 86.69 210 THR B CA 1
ATOM 3265 C C . THR B 1 210 ? 9.023 22.578 17.594 1 86.69 210 THR B C 1
ATOM 3267 O O . THR B 1 210 ? 9.18 23.609 16.938 1 86.69 210 THR B O 1
ATOM 3270 N N . PRO B 1 211 ? 8.531 22.672 18.797 1 74.25 211 PRO B N 1
ATOM 3271 C CA . PRO B 1 211 ? 8.391 23.969 19.469 1 74.25 211 PRO B CA 1
ATOM 3272 C C . PRO B 1 211 ? 9.695 24.766 19.5 1 74.25 211 PRO B C 1
ATOM 3274 O O . PRO B 1 211 ? 10.781 24.172 19.5 1 74.25 211 PRO B O 1
ATOM 3277 N N . PRO B 1 212 ? 9.516 26.094 19.234 1 67.69 212 PRO B N 1
ATOM 3278 C CA . PRO B 1 212 ? 10.711 26.938 19.25 1 67.69 212 PRO B CA 1
ATOM 3279 C C . PRO B 1 212 ? 11.523 26.781 20.547 1 67.69 212 PRO B C 1
ATOM 3281 O O . PRO B 1 212 ? 10.969 26.469 21.594 1 67.69 212 PRO B O 1
ATOM 3284 N N . THR B 1 213 ? 12.781 26.391 20.375 1 58.34 213 THR B N 1
ATOM 3285 C CA . THR B 1 213 ? 13.656 26.438 21.531 1 58.34 213 THR B CA 1
ATOM 3286 C C . THR B 1 213 ? 13.531 27.781 22.266 1 58.34 213 THR B C 1
ATOM 3288 O O . THR B 1 213 ? 13.57 28.828 21.625 1 58.34 213 THR B O 1
ATOM 3291 N N . VAL B 1 214 ? 12.797 27.859 23.281 1 52.31 214 VAL B N 1
ATOM 3292 C CA . VAL B 1 214 ? 12.828 29.078 24.078 1 52.31 214 VAL B CA 1
ATOM 3293 C C . VAL B 1 214 ? 14.273 29.516 24.297 1 52.31 214 VAL B C 1
ATOM 3295 O O . VAL B 1 214 ? 15.109 28.719 24.75 1 52.31 214 VAL B O 1
ATOM 3298 N N . PRO B 1 215 ? 14.82 30.516 23.625 1 49.81 215 PRO B N 1
ATOM 3299 C CA . PRO B 1 215 ? 16.172 31.016 23.828 1 49.81 215 PRO B CA 1
ATOM 3300 C C . PRO B 1 215 ? 16.594 31.047 25.297 1 49.81 215 PRO B C 1
ATOM 3302 O O . PRO B 1 215 ? 17.766 31.203 25.609 1 49.81 215 PRO B O 1
ATOM 3305 N N . GLY B 1 216 ? 15.711 31.359 26.234 1 44.09 216 GLY B N 1
ATOM 3306 C CA . GLY B 1 216 ? 16.031 32 27.5 1 44.09 216 GLY B CA 1
ATOM 3307 C C . GLY B 1 216 ? 16.812 31.141 28.453 1 44.09 216 GLY B C 1
ATOM 3308 O O . GLY B 1 216 ? 17.203 31.578 29.531 1 44.09 216 GLY B O 1
ATOM 3309 N N . SER B 1 217 ? 16.625 29.828 28.484 1 45.62 217 SER B N 1
ATOM 3310 C CA . SER B 1 217 ? 17.016 29.312 29.781 1 45.62 217 SER B CA 1
ATOM 3311 C C . SER B 1 217 ? 18.531 29.156 29.891 1 45.62 217 SER B C 1
ATOM 3313 O O . SER B 1 217 ? 19.031 28.516 30.812 1 45.62 217 SER B O 1
ATOM 3315 N N . ALA B 1 218 ? 19.281 29.422 28.812 1 45.41 218 ALA B N 1
ATOM 3316 C CA . ALA B 1 218 ? 20.719 29.25 29.062 1 45.41 218 ALA B CA 1
ATOM 3317 C C . ALA B 1 218 ? 21.25 30.344 29.984 1 45.41 218 ALA B C 1
ATOM 3319 O O . ALA B 1 218 ? 22.422 30.328 30.359 1 45.41 218 ALA B O 1
ATOM 3320 N N . ALA B 1 219 ? 20.688 31.531 30.078 1 43.88 219 ALA B N 1
ATOM 3321 C CA . ALA B 1 219 ? 21.453 32.656 30.625 1 43.88 219 ALA B CA 1
ATOM 3322 C C . ALA B 1 219 ? 21.859 32.406 32.062 1 43.88 219 ALA B C 1
ATOM 3324 O O . ALA B 1 219 ? 22.875 32.906 32.531 1 43.88 219 ALA B O 1
ATOM 3325 N N . GLU B 1 220 ? 20.891 32 32.969 1 41.47 220 GLU B N 1
ATOM 3326 C CA . GLU B 1 220 ? 21.188 32.469 34.312 1 41.47 220 GLU B CA 1
ATOM 3327 C C . GLU B 1 220 ? 22.219 31.562 35 1 41.47 220 GLU B C 1
ATOM 3329 O O . GLU B 1 220 ? 22.547 31.766 36.156 1 41.47 220 GLU B O 1
ATOM 3334 N N . ALA B 1 221 ? 22.547 30.422 34.375 1 40.91 221 ALA B N 1
ATOM 3335 C CA . ALA B 1 221 ? 23.344 29.688 35.344 1 40.91 221 ALA B CA 1
ATOM 3336 C C . ALA B 1 221 ? 24.781 30.188 35.375 1 40.91 221 ALA B C 1
ATOM 3338 O O . ALA B 1 221 ? 25.672 29.531 35.938 1 40.91 221 ALA B O 1
ATOM 3339 N N . ASN B 1 222 ? 25.125 31.328 34.719 1 30.55 222 ASN B N 1
ATOM 3340 C CA . ASN B 1 222 ? 26.406 31.781 35.219 1 30.55 222 ASN B CA 1
ATOM 3341 C C . ASN B 1 222 ? 26.297 32.312 36.625 1 30.55 222 ASN B C 1
ATOM 3343 O O . ASN B 1 222 ? 25.391 33.094 36.938 1 30.55 222 ASN B O 1
#

Organism: NCBI:txid1990687

Secondary structure (DSSP, 8-state):
-HHHHHHHHHHHHHHHHHHHHHHH-STT--HHHHHHHHTS-HHHHHHHHSSHHHHHHHHHHHHHHHHHHHHHHHHHHHHHHHHHGGGG-SHHHHHHHHHHHHHHHHHHHTSTTHHHHHHHHHHHHHHHTT-HHHIIIIIHHHHHHHHHHHHHHHHHTT--HHHHHHHHHHHHHHHHHHHHHHHHH-S-HHHHHHHHHHHHHHHHHHHHHS----GGGGSTT-/-HHHHHHHHHHHHHHHHHHHHHHH-STT--HHHHHHHHTS-HHHHHHHHSSHHHHHHHHHHHHHHHHHHHHHHHHHHHHHHHHHGGGG-SHHHHHHHHHHHHHHHHHHHTSTTHHHHHHHHHHHHHHHTT-HHHIIIIIHHHHHHHHHHHHHHHHHTT--HHHHHHHHHHHHHHHHHHHHHHHHH-S-HHHHHHHHHHHHHHHHHHHHHS----GGGGSTT-